Protein AF-A0A972GCJ4-F1 (afdb_monomer)

Structure (mmCIF, N/CA/C/O backbone):
data_AF-A0A972GCJ4-F1
#
_entry.id   AF-A0A972GCJ4-F1
#
loop_
_atom_site.group_PDB
_atom_site.id
_atom_site.type_symbol
_atom_site.label_atom_id
_atom_site.label_alt_id
_atom_site.label_comp_id
_atom_site.label_asym_id
_atom_site.label_entity_id
_atom_site.label_seq_id
_atom_site.pdbx_PDB_ins_code
_atom_site.Cartn_x
_atom_site.Cartn_y
_atom_site.Cartn_z
_atom_site.occupancy
_atom_site.B_iso_or_equiv
_atom_site.auth_seq_id
_atom_site.auth_comp_id
_atom_site.auth_asym_id
_atom_site.auth_atom_id
_atom_site.pdbx_PDB_model_num
ATOM 1 N N . MET A 1 1 ? -16.114 16.686 -26.703 1.00 44.47 1 MET A N 1
ATOM 2 C CA . MET A 1 1 ? -15.737 15.537 -25.857 1.00 44.47 1 MET A CA 1
ATOM 3 C C . MET A 1 1 ? -14.791 16.088 -24.820 1.00 44.47 1 MET A C 1
ATOM 5 O O . MET A 1 1 ? -13.900 16.830 -25.219 1.00 44.47 1 MET A O 1
ATOM 9 N N . ALA A 1 2 ? -15.023 15.810 -23.539 1.00 50.31 2 ALA A N 1
ATOM 10 C CA . ALA A 1 2 ? -14.057 16.137 -22.497 1.00 50.31 2 ALA A CA 1
ATOM 11 C C . ALA A 1 2 ? -12.682 15.563 -22.884 1.00 50.31 2 ALA A C 1
ATOM 13 O O . ALA A 1 2 ? -12.593 14.399 -23.274 1.00 50.31 2 ALA A O 1
ATOM 14 N N . SER A 1 3 ? -11.646 16.400 -22.879 1.00 70.56 3 SER A N 1
ATOM 15 C CA . SER A 1 3 ? -10.282 15.985 -23.202 1.00 70.56 3 SER A CA 1
ATOM 16 C C . SER A 1 3 ? -9.740 15.098 -22.083 1.00 70.56 3 SER A C 1
ATOM 18 O O . SER A 1 3 ? -9.818 15.480 -20.916 1.00 70.56 3 SER A O 1
ATOM 20 N N . LEU A 1 4 ? -9.198 13.935 -22.448 1.00 82.81 4 LEU A N 1
ATOM 21 C CA . LEU A 1 4 ? -8.440 13.049 -21.562 1.00 82.81 4 LEU A CA 1
ATOM 22 C C . LEU A 1 4 ? -7.344 13.847 -20.832 1.00 82.81 4 LEU A C 1
ATOM 24 O O . LEU A 1 4 ? -6.684 14.672 -21.464 1.00 82.81 4 LEU A O 1
ATOM 28 N N . SER A 1 5 ? -7.134 13.622 -19.535 1.00 86.25 5 SER A N 1
ATOM 29 C CA . SER A 1 5 ? -5.961 14.165 -18.835 1.00 86.25 5 SER A CA 1
ATOM 30 C C . SER A 1 5 ? -4.687 13.395 -19.217 1.00 86.25 5 SER A C 1
ATOM 32 O O . SER A 1 5 ? -4.748 12.278 -19.736 1.00 86.25 5 SER A O 1
ATOM 34 N N . PHE A 1 6 ? -3.501 13.933 -18.909 1.00 82.94 6 PHE A N 1
ATOM 35 C CA . PHE A 1 6 ? -2.250 13.185 -19.109 1.00 82.94 6 PHE A CA 1
ATOM 36 C C . PHE A 1 6 ? -2.185 11.908 -18.245 1.00 82.94 6 PHE A C 1
ATOM 38 O O . PHE A 1 6 ? -1.518 10.946 -18.626 1.00 82.94 6 PHE A O 1
ATOM 45 N N . SER A 1 7 ? -2.913 11.868 -17.117 1.00 83.81 7 SER A N 1
ATOM 46 C CA . SER A 1 7 ? -3.041 10.675 -16.270 1.00 83.81 7 SER A CA 1
ATOM 47 C C . SER A 1 7 ? -3.950 9.593 -16.866 1.00 83.81 7 SER A C 1
ATOM 49 O O . SER A 1 7 ? -3.992 8.467 -16.369 1.00 83.81 7 SER A O 1
ATOM 51 N N . GLY A 1 8 ? -4.644 9.904 -17.964 1.00 81.38 8 GLY A N 1
ATOM 52 C CA . GLY A 1 8 ? -5.636 9.033 -18.582 1.00 81.38 8 GLY A CA 1
ATOM 53 C C . GLY A 1 8 ? -7.010 9.122 -17.927 1.00 81.38 8 GLY A C 1
ATOM 54 O O . GLY A 1 8 ? -7.873 8.323 -18.268 1.00 81.38 8 GLY A O 1
ATOM 55 N N . GLU A 1 9 ? -7.223 10.061 -17.005 1.00 84.25 9 GLU A N 1
ATOM 56 C CA . GLU A 1 9 ? -8.513 10.268 -16.355 1.00 84.25 9 GLU A CA 1
ATOM 57 C C . GLU A 1 9 ? -9.446 11.133 -17.205 1.00 84.25 9 GLU A C 1
ATOM 59 O O . GLU A 1 9 ? -9.037 12.100 -17.853 1.00 84.25 9 GLU A O 1
ATOM 64 N N . SER A 1 10 ? -10.733 10.789 -17.189 1.00 75.62 10 SER A N 1
ATOM 65 C CA . SER A 1 10 ? -11.780 11.630 -17.773 1.00 75.62 10 SER A CA 1
ATOM 66 C C . SER A 1 10 ? -12.340 12.571 -16.701 1.00 75.62 10 SER A C 1
ATOM 68 O O . SER A 1 10 ? -12.889 12.077 -15.712 1.00 75.62 10 SER A O 1
ATOM 70 N N . PRO A 1 11 ? -12.253 13.905 -16.865 1.00 73.69 11 PRO A N 1
ATOM 71 C CA . PRO A 1 11 ? -12.775 14.831 -15.867 1.00 73.69 11 PRO A CA 1
ATOM 72 C C . PRO A 1 11 ? -14.297 14.689 -15.736 1.00 73.69 11 PRO A C 1
ATOM 74 O O . PRO A 1 11 ? -15.007 14.450 -16.718 1.00 73.69 11 PRO A O 1
ATOM 77 N N . HIS A 1 12 ? -14.815 14.859 -14.518 1.00 81.00 12 HIS A N 1
ATOM 78 C CA . HIS A 1 12 ? -16.257 14.942 -14.299 1.00 81.00 12 HIS A CA 1
ATOM 79 C C . HIS A 1 12 ? -16.813 16.207 -14.964 1.00 81.00 12 HIS A C 1
ATOM 81 O O . HIS A 1 12 ? -16.234 17.288 -14.846 1.00 81.00 12 HIS A O 1
ATOM 87 N N . VAL A 1 13 ? -17.938 16.071 -15.670 1.00 85.06 13 VAL A N 1
ATOM 88 C CA . VAL A 1 13 ? -18.577 17.172 -16.401 1.00 85.06 13 VAL A CA 1
ATOM 89 C C . VAL A 1 13 ? -20.066 17.268 -16.081 1.00 85.06 13 VAL A C 1
ATOM 91 O O . VAL A 1 13 ? -20.757 16.260 -15.934 1.00 85.06 13 VAL A O 1
ATOM 94 N N . LEU A 1 14 ? -20.559 18.499 -16.027 1.00 87.50 14 LEU A N 1
ATOM 95 C CA . LEU A 1 14 ? -21.963 18.880 -16.038 1.00 87.50 14 LEU A CA 1
ATOM 96 C C . LEU A 1 14 ? -22.412 19.137 -17.482 1.00 87.50 14 LEU A C 1
ATOM 98 O O . LEU A 1 14 ? -21.622 19.569 -18.321 1.00 87.50 14 LEU A O 1
ATOM 102 N N . ILE A 1 15 ? -23.692 18.900 -17.773 1.00 90.00 15 ILE A N 1
ATOM 103 C CA . ILE A 1 15 ? -24.299 19.281 -19.054 1.00 90.00 15 ILE A CA 1
ATOM 104 C C . ILE A 1 15 ? -25.061 20.586 -18.837 1.00 90.00 15 ILE A C 1
ATOM 106 O O . ILE A 1 15 ? -26.078 20.609 -18.142 1.00 90.00 15 ILE A O 1
ATOM 110 N N . ALA A 1 16 ? -24.564 21.669 -19.425 1.00 89.44 16 ALA A N 1
ATOM 111 C CA . ALA A 1 16 ? -25.215 22.967 -19.391 1.00 89.44 16 ALA A CA 1
ATOM 112 C C . ALA A 1 16 ? -26.540 22.944 -20.190 1.00 89.44 16 ALA A C 1
ATOM 114 O O . ALA A 1 16 ? -26.721 22.099 -21.072 1.00 89.44 16 ALA A O 1
ATOM 115 N N . PRO A 1 17 ? -27.480 23.881 -19.950 1.00 91.44 17 PRO A N 1
ATOM 116 C CA . PRO A 1 17 ? -28.770 23.919 -20.650 1.00 91.44 17 PRO A CA 1
ATOM 117 C C . PRO A 1 17 ? -28.673 24.011 -22.183 1.00 91.44 17 PRO A C 1
ATOM 119 O O . PRO A 1 17 ? -29.602 23.621 -22.888 1.00 91.44 17 PRO A O 1
ATOM 122 N N . ASN A 1 18 ? -27.554 24.516 -22.709 1.00 90.88 18 ASN A N 1
ATOM 123 C CA . ASN A 1 18 ? -27.243 24.576 -24.142 1.00 90.88 18 ASN A CA 1
ATOM 124 C C . ASN A 1 18 ? -26.688 23.245 -24.711 1.00 90.88 18 ASN A C 1
ATOM 126 O O . ASN A 1 18 ? -26.404 23.173 -25.906 1.00 90.88 18 ASN A O 1
ATOM 130 N N . GLY A 1 19 ? -26.536 22.204 -23.883 1.00 89.31 19 GLY A N 1
ATOM 131 C CA . GLY A 1 19 ? -25.964 20.901 -24.236 1.00 89.31 19 GLY A CA 1
ATOM 132 C C . GLY A 1 19 ? -24.435 20.822 -24.139 1.00 89.31 19 GLY A C 1
ATOM 133 O O . GLY A 1 19 ? -23.861 19.779 -24.453 1.00 89.31 19 GLY A O 1
ATOM 134 N N . GLU A 1 20 ? -23.768 21.899 -23.726 1.00 89.56 20 GLU A N 1
ATOM 135 C CA . GLU A 1 20 ? -22.316 21.951 -23.574 1.00 89.56 20 GLU A CA 1
ATOM 136 C C . GLU A 1 20 ? -21.853 21.172 -22.337 1.00 89.56 20 GLU A C 1
ATOM 138 O O . GLU A 1 20 ? -22.501 21.198 -21.292 1.00 89.56 20 GLU A O 1
ATOM 143 N N . GLN A 1 21 ? -20.724 20.471 -22.457 1.00 85.69 21 GLN A N 1
ATOM 144 C CA . GLN A 1 21 ? -20.076 19.826 -21.317 1.00 85.69 21 GLN A CA 1
ATOM 145 C C . GLN A 1 21 ? -19.161 20.836 -20.631 1.00 85.69 21 GLN A C 1
ATOM 147 O O . GLN A 1 21 ? -18.210 21.318 -21.241 1.00 85.69 21 GLN A O 1
ATOM 152 N N . VAL A 1 22 ? -19.436 21.122 -19.365 1.00 84.75 22 VAL A N 1
ATOM 153 C CA . VAL A 1 22 ? -18.658 22.037 -18.524 1.00 84.75 22 VAL A CA 1
ATOM 154 C C . VAL A 1 22 ? -18.069 21.229 -17.380 1.00 84.75 22 VAL A C 1
ATOM 156 O O . VAL A 1 22 ? -18.756 20.380 -16.825 1.00 84.75 22 VAL A O 1
ATOM 159 N N . GLN A 1 23 ? -16.805 21.450 -17.031 1.00 82.81 23 GLN A N 1
ATOM 160 C CA . GLN A 1 23 ? -16.172 20.725 -15.930 1.00 82.81 23 GLN A CA 1
ATOM 161 C C . GLN A 1 23 ? -16.937 20.936 -14.613 1.00 82.81 23 GLN A C 1
ATOM 163 O O . GLN A 1 23 ? -17.320 22.056 -14.279 1.00 82.81 23 GLN A O 1
ATOM 168 N N . ASP A 1 24 ? -17.162 19.846 -13.882 1.00 84.31 24 ASP A N 1
ATOM 169 C CA . ASP A 1 24 ? -17.761 19.859 -12.548 1.00 84.31 24 ASP A CA 1
ATOM 170 C C . ASP A 1 24 ? -16.701 20.285 -11.516 1.00 84.31 24 ASP A C 1
ATOM 172 O O . ASP A 1 24 ? -15.830 19.494 -11.147 1.00 84.31 24 ASP A O 1
ATOM 176 N N . VAL A 1 25 ? -16.734 21.554 -11.095 1.00 80.19 25 VAL A N 1
ATOM 177 C CA . VAL A 1 25 ? -15.801 22.118 -10.106 1.00 80.19 25 VAL A CA 1
ATOM 178 C C . VAL A 1 25 ? -16.347 21.880 -8.698 1.00 80.19 25 VAL A C 1
ATOM 180 O O . VAL A 1 25 ? -17.290 22.533 -8.264 1.00 80.19 25 VAL A O 1
ATOM 183 N N . ARG A 1 26 ? -15.732 20.954 -7.959 1.00 76.56 26 ARG A N 1
ATOM 184 C CA . ARG A 1 26 ? -16.136 20.595 -6.590 1.00 76.56 26 ARG A CA 1
ATOM 185 C C . ARG A 1 26 ? -15.285 21.335 -5.560 1.00 76.56 26 ARG A C 1
ATOM 187 O O . ARG A 1 26 ? -14.287 20.805 -5.081 1.00 76.56 26 ARG A O 1
ATOM 194 N N . ALA A 1 27 ? -15.667 22.570 -5.256 1.00 72.25 27 ALA A N 1
ATOM 195 C CA . ALA A 1 27 ? -15.046 23.369 -4.201 1.00 72.25 27 ALA A CA 1
ATOM 196 C C . ALA A 1 27 ? -15.624 23.013 -2.808 1.00 72.25 27 ALA A C 1
ATOM 198 O O . ALA A 1 27 ? -16.752 22.527 -2.728 1.00 72.25 27 ALA A O 1
ATOM 199 N N . PRO A 1 28 ? -14.906 23.289 -1.698 1.00 53.44 28 PRO A N 1
ATOM 200 C CA . PRO A 1 28 ? -15.419 23.109 -0.330 1.00 53.44 28 PRO A CA 1
ATOM 201 C C . PRO A 1 28 ? -16.475 24.156 0.077 1.00 53.44 28 PRO A C 1
ATOM 203 O O . PRO A 1 28 ? -16.906 24.192 1.224 1.00 53.44 28 PRO A O 1
ATOM 206 N N . MET A 1 29 ? -16.885 25.008 -0.859 1.00 70.69 29 MET A N 1
ATOM 207 C CA . MET A 1 29 ? -17.933 26.010 -0.709 1.00 70.69 29 MET A CA 1
ATOM 208 C C . MET A 1 29 ? -19.008 25.776 -1.769 1.00 70.69 29 MET A C 1
ATOM 210 O O . MET A 1 29 ? -18.746 25.148 -2.799 1.00 70.69 29 MET A O 1
ATOM 214 N N . TRP A 1 30 ? -20.210 26.305 -1.537 1.00 72.94 30 TRP A N 1
ATOM 215 C CA . TRP A 1 30 ? -21.258 26.292 -2.552 1.00 72.94 30 TRP A CA 1
ATOM 216 C C . TRP A 1 30 ? -20.752 26.978 -3.828 1.00 72.94 30 TRP A C 1
ATOM 218 O O . TRP A 1 30 ? -20.408 28.157 -3.827 1.00 72.94 30 TRP A O 1
ATOM 228 N N . SER A 1 31 ? -20.656 26.208 -4.911 1.00 75.62 31 SER A N 1
ATOM 229 C CA . SER A 1 31 ? -20.160 26.668 -6.209 1.00 75.62 31 SER A CA 1
ATOM 230 C C . SER A 1 31 ? -21.125 26.194 -7.296 1.00 75.62 31 SER A C 1
ATOM 232 O O . SER A 1 31 ? -20.874 25.190 -7.968 1.00 75.62 31 SER A O 1
ATOM 234 N N . PRO A 1 32 ? -22.301 26.838 -7.420 1.00 84.38 32 PRO A N 1
ATOM 235 C CA . PRO A 1 32 ? -23.262 26.460 -8.437 1.00 84.38 32 PRO A CA 1
ATOM 236 C C . PRO A 1 32 ? -22.684 26.783 -9.821 1.00 84.38 32 PRO A C 1
ATOM 238 O O . PRO A 1 32 ? -21.986 27.789 -9.990 1.00 84.38 32 PRO A O 1
ATOM 241 N N . PRO A 1 33 ? -22.973 25.968 -10.847 1.00 86.81 33 PRO A N 1
ATOM 242 C CA . PRO A 1 33 ? -22.573 26.318 -12.197 1.00 86.81 33 PRO A CA 1
ATOM 243 C C . PRO A 1 33 ? -23.253 27.631 -12.632 1.00 86.81 33 PRO A C 1
ATOM 245 O O . PRO A 1 33 ? -24.363 27.913 -12.179 1.00 86.81 33 PRO A O 1
ATOM 248 N N . PRO A 1 34 ? -22.670 28.405 -13.571 1.00 85.00 34 PRO A N 1
ATOM 249 C CA . PRO A 1 34 ? -23.129 29.764 -13.901 1.00 85.00 34 PRO A CA 1
ATOM 250 C C . PRO A 1 34 ? -24.595 29.903 -14.348 1.00 85.00 34 PRO A C 1
ATOM 252 O O . PRO A 1 34 ? -25.117 31.011 -14.428 1.00 85.00 34 PRO A O 1
ATOM 255 N N . TRP A 1 35 ? -25.249 28.796 -14.705 1.00 89.75 35 TRP A N 1
ATOM 256 C CA . TRP A 1 35 ? -26.649 28.749 -15.135 1.00 89.75 35 TRP A CA 1
ATOM 257 C C . TRP A 1 35 ? -27.634 28.369 -14.018 1.00 89.75 35 TRP A C 1
ATOM 259 O O . TRP A 1 35 ? -28.829 28.252 -14.289 1.00 89.75 35 TRP A O 1
ATOM 269 N N . VAL A 1 36 ? -27.159 28.129 -12.795 1.00 87.88 36 VAL A N 1
ATOM 270 C CA . VAL A 1 36 ? -27.991 27.851 -11.621 1.00 87.88 36 VAL A CA 1
ATOM 271 C C . VAL A 1 36 ? -28.049 29.105 -10.758 1.00 87.88 36 VAL A C 1
ATOM 273 O O . VAL A 1 36 ? -27.024 29.635 -10.346 1.00 87.88 36 VAL A O 1
ATOM 276 N N . THR A 1 37 ? -29.266 29.568 -10.487 1.00 83.44 37 THR A N 1
ATOM 277 C CA . THR A 1 37 ? -29.540 30.622 -9.504 1.00 83.44 37 THR A CA 1
ATOM 278 C C . THR A 1 37 ? -29.903 29.962 -8.182 1.00 83.44 37 THR A C 1
ATOM 280 O O . THR A 1 37 ? -30.690 29.011 -8.181 1.00 83.44 37 THR A O 1
ATOM 283 N N . ASP A 1 38 ? -29.341 30.449 -7.079 1.00 79.25 38 ASP A N 1
ATOM 284 C CA . ASP A 1 38 ? -29.696 29.963 -5.750 1.00 79.25 38 ASP A CA 1
ATOM 285 C C . ASP A 1 38 ? -31.165 30.326 -5.437 1.00 79.25 38 ASP A C 1
ATOM 287 O O . ASP A 1 38 ? -31.526 31.506 -5.455 1.00 79.25 38 ASP A O 1
ATOM 291 N N . PRO A 1 39 ? -32.052 29.342 -5.191 1.00 78.38 39 PRO A N 1
ATOM 292 C CA . PRO A 1 39 ? -33.446 29.616 -4.854 1.00 78.38 39 PRO A CA 1
ATOM 293 C C . PRO A 1 39 ? -33.633 30.207 -3.444 1.00 78.38 39 PRO A C 1
ATOM 295 O O . PRO A 1 39 ? -34.767 30.546 -3.096 1.00 78.38 39 PRO A O 1
ATOM 298 N N . PHE A 1 40 ? -32.566 30.311 -2.645 1.00 74.50 40 PHE A N 1
ATOM 299 C CA . PHE A 1 40 ? -32.571 30.756 -1.252 1.00 74.50 40 PHE A CA 1
ATOM 300 C C . PHE A 1 40 ? -31.881 32.108 -1.019 1.00 74.50 40 PHE A C 1
ATOM 302 O O . PHE A 1 40 ? -31.637 32.434 0.138 1.00 74.50 40 PHE A O 1
ATOM 309 N N . GLU A 1 41 ? -31.605 32.913 -2.057 1.00 62.22 41 GLU A N 1
ATOM 310 C CA . GLU A 1 41 ? -31.109 34.292 -1.886 1.00 62.22 41 GLU A CA 1
ATOM 311 C C . GLU A 1 41 ? -32.082 35.128 -1.021 1.00 62.22 41 GLU A C 1
ATOM 313 O O . GLU A 1 41 ? -33.015 35.772 -1.510 1.00 62.22 41 GLU A O 1
ATOM 318 N N . THR A 1 42 ? -31.868 35.133 0.294 1.00 55.12 42 THR A N 1
ATOM 319 C CA . THR A 1 42 ? -32.365 36.152 1.215 1.00 55.12 42 THR A CA 1
ATOM 320 C C . THR A 1 42 ? -31.246 37.140 1.491 1.00 55.12 42 THR A C 1
ATOM 322 O O . THR A 1 42 ? -30.111 36.754 1.747 1.00 55.12 42 THR A O 1
ATOM 325 N N . ALA A 1 43 ? -31.589 38.425 1.406 1.00 54.41 43 ALA A N 1
ATOM 326 C CA . ALA A 1 43 ? -30.706 39.530 1.735 1.00 54.41 43 ALA A CA 1
ATOM 327 C C . ALA A 1 43 ? -30.128 39.375 3.151 1.00 54.41 43 ALA A C 1
ATOM 329 O O . ALA A 1 43 ? -30.876 39.048 4.070 1.00 54.41 43 ALA A O 1
ATOM 330 N N . GLU A 1 44 ? -28.840 39.706 3.274 1.00 50.53 44 GLU A N 1
ATOM 331 C CA . GLU A 1 44 ? -28.008 39.698 4.487 1.00 50.53 44 GLU A CA 1
ATOM 332 C C . GLU A 1 44 ? -27.401 38.322 4.815 1.00 50.53 44 GLU A C 1
ATOM 334 O O . GLU A 1 44 ? -27.858 37.601 5.698 1.00 50.53 44 GLU A O 1
ATOM 339 N N . GLU A 1 45 ? -26.302 37.987 4.127 1.00 49.84 45 GLU A N 1
ATOM 340 C CA . GLU A 1 45 ? -25.253 37.196 4.779 1.00 49.84 45 GLU A CA 1
ATOM 341 C C . GLU A 1 45 ? -24.769 38.019 5.984 1.00 49.84 45 GLU A C 1
ATOM 343 O O . GLU A 1 45 ? -24.474 39.209 5.809 1.00 49.84 45 GLU A O 1
ATOM 348 N N . PRO A 1 46 ? -24.728 37.461 7.207 1.00 48.50 46 PRO A N 1
ATOM 349 C CA . PRO A 1 46 ? -24.048 38.121 8.306 1.00 48.50 46 PRO A CA 1
ATOM 350 C C . PRO A 1 46 ? -22.616 38.409 7.855 1.00 48.50 46 PRO A C 1
ATOM 352 O O . PRO A 1 46 ? -21.915 37.500 7.413 1.00 48.50 46 PRO A O 1
ATOM 355 N N . GLU A 1 47 ? -22.192 39.670 7.928 1.00 46.78 47 GLU A N 1
ATOM 356 C CA . GLU A 1 47 ? -20.769 39.990 7.907 1.00 46.78 47 GLU A CA 1
ATOM 357 C C . GLU A 1 47 ? -20.169 39.295 9.136 1.00 46.78 47 GLU A C 1
ATOM 359 O O . GLU A 1 47 ? -20.281 39.805 10.251 1.00 46.78 47 GLU A O 1
ATOM 364 N N . ASP A 1 48 ? -19.609 38.095 8.962 1.00 45.59 48 ASP A N 1
ATOM 365 C CA . ASP A 1 48 ? -18.752 37.493 9.976 1.00 45.59 48 ASP A CA 1
ATOM 366 C C . ASP A 1 48 ? -17.616 38.496 10.214 1.00 45.59 48 ASP A C 1
ATOM 368 O O . ASP A 1 48 ? -16.793 38.743 9.328 1.00 45.59 48 ASP A O 1
ATOM 372 N N . GLU A 1 49 ? -17.612 39.148 11.381 1.00 48.38 49 GLU A N 1
ATOM 373 C CA . GLU A 1 49 ? -16.546 40.071 11.759 1.00 48.38 49 GLU A CA 1
ATOM 374 C C . GLU A 1 49 ? -15.226 39.286 11.773 1.00 48.38 49 GLU A C 1
ATOM 376 O O . GLU A 1 49 ? -14.966 38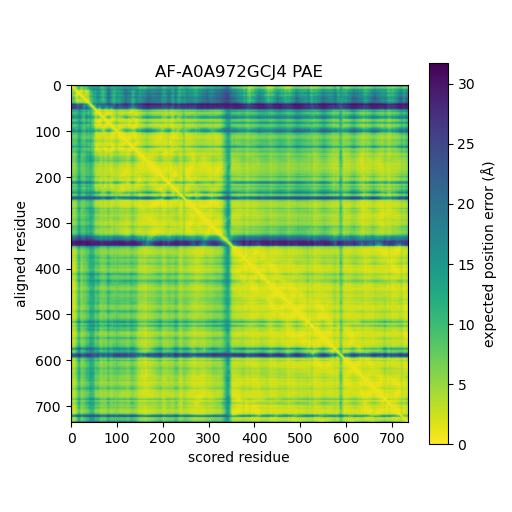.483 12.674 1.00 48.38 49 GLU A O 1
ATOM 381 N N . GLU A 1 50 ? -14.399 39.488 10.740 1.00 44.53 50 GLU A N 1
ATOM 382 C CA . GLU A 1 50 ? -13.083 38.863 10.609 1.00 44.53 50 GLU A CA 1
ATOM 383 C C . GLU A 1 50 ? -12.272 39.076 11.900 1.00 44.53 50 GLU A C 1
ATOM 385 O O . GLU A 1 50 ? -11.747 40.161 12.163 1.00 44.53 50 GLU A O 1
ATOM 390 N N . GLY A 1 51 ? -12.149 38.017 12.707 1.00 54.41 51 GLY A N 1
ATOM 391 C CA . GLY A 1 51 ? -11.290 37.985 13.891 1.00 54.41 51 GLY A CA 1
ATOM 392 C C . GLY A 1 51 ? -11.973 37.733 15.239 1.00 54.41 51 GLY A C 1
ATOM 393 O O . GLY A 1 51 ? -11.246 37.599 16.228 1.00 54.41 51 GLY A O 1
ATOM 394 N N . GLU A 1 52 ? -13.304 37.622 15.331 1.00 60.09 52 GLU A N 1
ATOM 395 C CA . GLU A 1 52 ? -13.933 37.146 16.574 1.00 60.09 52 GLU A CA 1
ATOM 396 C C . GLU A 1 52 ? -13.789 35.624 16.729 1.00 60.09 52 GLU A C 1
ATOM 398 O O . GLU A 1 52 ? -14.082 34.842 15.827 1.00 60.09 52 GLU A O 1
ATOM 403 N N . VAL A 1 53 ? -13.315 35.180 17.899 1.00 69.88 53 VAL A N 1
ATOM 404 C CA . VAL A 1 53 ? -13.209 33.745 18.194 1.00 69.88 53 VAL A CA 1
ATOM 405 C C . VAL A 1 53 ? -14.614 33.199 18.467 1.00 69.88 53 VAL A C 1
ATOM 407 O O . VAL A 1 53 ? -15.251 33.693 19.403 1.00 69.88 53 VAL A O 1
ATOM 410 N N . PRO A 1 54 ? -15.092 32.177 17.731 1.00 83.06 54 PRO A N 1
ATOM 411 C CA . PRO A 1 54 ? -16.444 31.664 17.903 1.00 83.06 54 PRO A CA 1
ATOM 412 C C . PRO A 1 54 ? -16.667 31.159 19.330 1.00 83.06 54 PRO A C 1
ATOM 414 O O . PRO A 1 54 ? -15.826 30.468 19.918 1.00 83.06 54 PRO A O 1
ATOM 417 N N . THR A 1 55 ? -17.816 31.517 19.906 1.00 90.19 55 THR A N 1
ATOM 418 C CA . THR A 1 55 ? -18.197 31.093 21.256 1.00 90.19 55 THR A CA 1
ATOM 419 C C . THR A 1 55 ? -19.576 30.450 21.282 1.00 90.19 55 THR A C 1
ATOM 421 O O . THR A 1 55 ? -20.435 30.785 20.475 1.00 90.19 55 THR A O 1
ATOM 424 N N . LEU A 1 56 ? -19.781 29.536 22.232 1.00 91.75 56 LEU A N 1
ATOM 425 C CA . LEU A 1 56 ? -21.050 28.854 22.484 1.00 91.75 56 LEU A CA 1
ATOM 426 C C . LEU A 1 56 ? -21.516 29.093 23.923 1.00 91.75 56 LEU A C 1
ATOM 428 O O . LEU A 1 56 ? -20.707 29.349 24.827 1.00 91.75 56 LEU A O 1
ATOM 432 N N . LYS A 1 57 ? -22.824 28.942 24.144 1.00 93.06 57 LYS A N 1
ATOM 433 C CA . LYS A 1 57 ? -23.499 29.047 25.444 1.00 93.06 57 LYS A CA 1
ATOM 434 C C . LYS A 1 57 ? -23.209 30.376 26.134 1.00 93.06 57 LYS A C 1
ATOM 436 O O . LYS A 1 57 ? -22.550 30.415 27.176 1.00 93.06 57 LYS A O 1
ATOM 441 N N . GLU A 1 58 ? -23.680 31.462 25.525 1.00 91.38 58 GLU A N 1
ATOM 442 C CA . GLU A 1 58 ? -23.534 32.827 26.059 1.00 91.38 58 GLU A CA 1
ATOM 443 C C . GLU A 1 58 ? -22.062 33.190 26.355 1.00 91.38 58 GLU A C 1
ATOM 445 O O . GLU A 1 58 ? -21.740 33.853 27.341 1.00 91.38 58 GLU A O 1
ATOM 450 N N . GLY A 1 59 ? -21.138 32.713 25.515 1.00 91.00 59 GLY A N 1
ATOM 451 C CA . GLY A 1 59 ? -19.715 33.021 25.632 1.00 91.00 59 GLY A CA 1
ATOM 452 C C . GLY A 1 59 ? -18.921 32.150 26.608 1.00 91.00 59 GLY A C 1
ATOM 453 O O . GLY A 1 59 ? -17.737 32.436 26.809 1.00 91.00 59 GLY A O 1
ATOM 454 N N . ARG A 1 60 ? -19.519 31.114 27.222 1.00 95.69 60 ARG A N 1
ATOM 455 C CA . ARG A 1 60 ? -18.821 30.210 28.157 1.00 95.69 60 ARG A CA 1
ATOM 456 C C . ARG A 1 60 ? -17.750 29.371 27.470 1.00 95.69 60 ARG A C 1
ATOM 458 O O . ARG A 1 60 ? -16.653 29.244 28.012 1.00 95.69 60 ARG A O 1
ATOM 465 N N . TYR A 1 61 ? -18.080 28.775 26.331 1.00 96.94 61 TYR A N 1
ATOM 466 C CA . TYR A 1 61 ? -17.164 27.904 25.604 1.00 96.94 61 TYR A CA 1
ATOM 467 C C . TYR A 1 61 ? -16.563 28.671 24.442 1.00 96.94 61 TYR A C 1
ATOM 469 O O . TYR A 1 61 ? -17.292 29.144 23.577 1.00 96.94 61 TYR A O 1
ATOM 477 N N . GLN A 1 62 ? -15.244 28.809 24.433 1.00 95.38 62 GLN A N 1
ATOM 478 C CA . GLN A 1 62 ? -14.514 29.436 23.338 1.00 95.38 62 GLN A CA 1
ATOM 479 C C . GLN A 1 62 ? -13.916 28.349 22.457 1.00 95.38 62 GLN A C 1
ATOM 481 O O . GLN A 1 62 ? -13.074 27.594 22.941 1.00 95.38 62 GLN A O 1
ATOM 486 N N . ILE A 1 63 ? -14.344 28.271 21.199 1.00 93.75 63 ILE A N 1
ATOM 487 C CA . ILE A 1 63 ? -13.831 27.287 20.245 1.00 93.75 63 ILE A CA 1
ATOM 488 C C . ILE A 1 63 ? -12.377 27.628 19.904 1.00 93.75 63 ILE A C 1
ATOM 490 O O . ILE A 1 63 ? -12.050 28.777 19.613 1.00 93.75 63 ILE A O 1
ATOM 494 N N . GLU A 1 64 ? -11.505 26.627 19.968 1.00 92.56 64 GLU A N 1
ATOM 495 C CA . GLU A 1 64 ? -10.088 26.737 19.608 1.00 92.56 64 GLU A CA 1
ATOM 496 C C . GLU A 1 64 ? -9.859 26.240 18.184 1.00 92.56 64 GLU A C 1
ATOM 498 O O . GLU A 1 64 ? -9.252 26.926 17.367 1.00 92.56 64 GLU A O 1
ATOM 503 N N . GLU A 1 65 ? -10.363 25.040 17.897 1.00 89.81 65 GLU A N 1
ATOM 504 C CA . GLU A 1 65 ? -10.187 24.354 16.623 1.00 89.81 65 GLU A CA 1
ATOM 505 C C . GLU A 1 65 ? -11.327 23.359 16.383 1.00 89.81 65 GLU A C 1
ATOM 507 O O . GLU A 1 65 ? -11.936 22.832 17.320 1.00 89.81 65 GLU A O 1
ATOM 512 N N . ALA A 1 66 ? -11.603 23.084 15.111 1.00 88.38 66 ALA A N 1
ATOM 513 C CA . ALA A 1 66 ? -12.492 22.009 14.700 1.00 88.38 66 ALA A CA 1
ATOM 514 C C . ALA A 1 66 ? -11.669 20.769 14.331 1.00 88.38 66 ALA A C 1
ATOM 516 O O . ALA A 1 66 ? -10.755 20.847 13.513 1.00 88.38 66 ALA A O 1
ATOM 517 N N . ILE A 1 67 ? -12.012 19.623 14.919 1.00 85.81 67 ILE A N 1
ATOM 518 C CA . ILE A 1 67 ? -11.346 18.338 14.669 1.00 85.81 67 ILE A CA 1
ATOM 519 C C . ILE A 1 67 ? -11.955 17.651 13.446 1.00 85.81 67 ILE A C 1
ATOM 521 O O . ILE A 1 67 ? -11.248 17.060 12.632 1.00 85.81 67 ILE A O 1
ATOM 525 N N . THR A 1 68 ? -13.282 17.668 13.313 1.00 83.69 68 THR A N 1
ATOM 526 C CA . THR A 1 68 ? -13.989 16.979 12.223 1.00 83.69 68 THR A CA 1
ATOM 527 C C . THR A 1 68 ? -15.307 17.675 11.920 1.00 83.69 68 THR A C 1
ATOM 529 O O . THR A 1 68 ? -15.980 18.154 12.830 1.00 83.69 68 THR A O 1
ATOM 532 N N . PHE A 1 69 ? -15.694 17.677 10.643 1.00 78.69 69 PHE A N 1
ATOM 533 C CA . PHE A 1 69 ? -17.005 18.117 10.177 1.00 78.69 69 PHE A CA 1
ATOM 534 C C . PHE A 1 69 ? -17.713 16.987 9.439 1.00 78.69 69 PHE A C 1
ATOM 536 O O . PHE A 1 69 ? -17.118 16.291 8.616 1.00 78.69 69 PHE A O 1
ATOM 543 N N . SER A 1 70 ? -19.004 16.837 9.705 1.00 79.88 70 SER A N 1
ATOM 544 C CA . SER A 1 70 ? -19.887 15.936 8.977 1.00 79.88 70 SER A CA 1
ATOM 545 C C . SER A 1 70 ? -21.216 16.626 8.672 1.00 79.88 70 SER A C 1
ATOM 547 O O . SER A 1 70 ? -21.523 17.694 9.204 1.00 79.88 70 SER A O 1
ATOM 549 N N . VAL A 1 71 ? -22.042 15.986 7.844 1.00 78.44 71 VAL A N 1
ATOM 550 C CA . VAL A 1 71 ? -23.425 16.433 7.604 1.00 78.44 71 VAL A CA 1
ATOM 551 C C . VAL A 1 71 ? -24.233 16.477 8.909 1.00 78.44 71 VAL A C 1
ATOM 553 O O . VAL A 1 71 ? -25.101 17.333 9.053 1.00 78.44 71 VAL A O 1
ATOM 556 N N . SER A 1 72 ? -23.919 15.598 9.865 1.00 82.56 72 SER A N 1
ATOM 557 C CA . SER A 1 72 ? -24.646 15.472 11.130 1.00 82.56 72 SER A CA 1
ATOM 558 C C . SER A 1 72 ? -24.207 16.464 12.214 1.00 82.56 72 SER A C 1
ATOM 560 O O . SER A 1 72 ? -24.877 16.568 13.238 1.00 82.56 72 SER A O 1
ATOM 562 N N . GLY A 1 73 ? -23.113 17.202 11.993 1.00 87.62 73 GLY A N 1
ATOM 563 C CA . GLY A 1 73 ? -22.490 18.108 12.965 1.00 87.62 73 GLY A CA 1
ATOM 564 C C . GLY A 1 73 ? -20.963 17.979 13.003 1.00 87.62 73 GLY A C 1
ATOM 565 O O . GLY A 1 73 ? -20.382 17.175 12.261 1.00 87.62 73 GLY A O 1
ATOM 566 N N . GLY A 1 74 ? -20.311 18.802 13.827 1.00 90.31 74 GLY A N 1
ATOM 567 C CA . GLY A 1 74 ? -18.859 18.815 14.021 1.00 90.31 74 GLY A CA 1
ATOM 568 C C . GLY A 1 74 ? -18.387 18.409 15.422 1.00 90.31 74 GLY A C 1
ATOM 569 O O . GLY A 1 74 ? -19.161 18.329 16.376 1.00 90.31 74 GLY A O 1
ATOM 570 N N . VAL A 1 75 ? -17.081 18.166 15.534 1.00 93.00 75 VAL A N 1
ATOM 571 C CA . VAL A 1 75 ? -16.373 17.951 16.804 1.00 93.00 75 VAL A CA 1
ATOM 572 C C . VAL A 1 75 ? -15.336 19.051 16.966 1.00 93.00 75 VAL A C 1
ATOM 574 O O . VAL A 1 75 ? -14.528 19.279 16.065 1.00 93.00 75 VAL A O 1
ATOM 577 N N . TYR A 1 76 ? -15.345 19.711 18.117 1.00 94.38 76 TYR A N 1
ATOM 578 C CA . TYR A 1 76 ? -14.546 20.896 18.397 1.00 94.38 76 TYR A CA 1
ATOM 579 C C . TYR A 1 76 ? -13.746 20.722 19.677 1.00 94.38 76 TYR A C 1
ATOM 581 O O . TYR A 1 76 ? -14.217 20.131 20.649 1.00 94.38 76 TYR A O 1
ATOM 589 N N . VAL A 1 77 ? -12.563 21.316 19.704 1.00 95.50 77 VAL A N 1
ATOM 590 C CA . VAL A 1 77 ? -11.876 21.618 20.954 1.00 95.50 77 VAL A CA 1
ATOM 591 C C . VAL A 1 77 ? -12.273 23.023 21.380 1.00 95.50 77 VAL A C 1
ATOM 593 O O . VAL A 1 77 ? -12.272 23.952 20.570 1.00 95.50 77 VAL A O 1
ATOM 596 N N . ALA A 1 78 ? -12.584 23.192 22.661 1.00 96.19 78 ALA A N 1
ATOM 597 C CA . ALA A 1 78 ? -12.869 24.492 23.242 1.00 96.19 78 ALA A CA 1
ATOM 598 C C . ALA A 1 78 ? -12.206 24.668 24.612 1.00 96.19 78 ALA A C 1
ATOM 600 O O . ALA A 1 78 ? -11.895 23.698 25.302 1.00 96.19 78 ALA A O 1
ATOM 601 N N . THR A 1 79 ? -12.067 25.917 25.049 1.00 97.38 79 THR A N 1
ATOM 602 C CA . THR A 1 79 ? -11.793 26.255 26.450 1.00 97.38 79 THR A CA 1
ATOM 603 C C . THR A 1 79 ? -13.108 26.594 27.163 1.00 97.38 79 THR A C 1
ATOM 605 O O . THR A 1 79 ? -13.848 27.483 26.730 1.00 97.38 79 THR A O 1
ATOM 608 N N . ASP A 1 80 ? -13.396 25.931 28.289 1.00 97.31 80 ASP A N 1
ATOM 609 C CA . ASP A 1 80 ? -14.443 26.344 29.232 1.00 97.31 80 ASP A CA 1
ATOM 610 C C . ASP A 1 80 ? -13.928 27.512 30.083 1.00 97.31 80 ASP A C 1
ATOM 612 O O . ASP A 1 80 ? -13.092 27.352 30.977 1.00 97.31 80 ASP A O 1
ATOM 616 N N . ARG A 1 81 ? -14.442 28.716 29.825 1.00 95.81 81 ARG A N 1
ATOM 617 C CA . ARG A 1 81 ? -13.989 29.947 30.490 1.00 95.81 81 ARG A CA 1
ATOM 618 C C . ARG A 1 81 ? -14.374 30.033 31.967 1.00 95.81 81 ARG A C 1
ATOM 620 O O . ARG A 1 81 ? -13.862 30.903 32.669 1.00 95.81 81 ARG A O 1
ATOM 627 N N . THR A 1 82 ? -15.251 29.160 32.470 1.00 94.81 82 THR A N 1
ATOM 628 C CA . THR A 1 82 ? -15.633 29.179 33.895 1.00 94.81 82 THR A CA 1
ATOM 629 C C . THR A 1 82 ? -14.537 28.636 34.809 1.00 94.81 82 THR A C 1
ATOM 631 O O . THR A 1 82 ? -14.387 29.105 35.937 1.00 94.81 82 THR A O 1
ATOM 634 N N . ASN A 1 83 ? -13.762 27.663 34.327 1.00 94.00 83 ASN A N 1
ATOM 635 C CA . ASN A 1 83 ? -12.703 26.987 35.078 1.00 94.00 83 ASN A CA 1
ATOM 636 C C . ASN A 1 83 ? -11.350 26.974 34.339 1.00 94.00 83 ASN A C 1
ATOM 638 O O . ASN A 1 83 ? -10.369 26.484 34.895 1.00 94.00 83 ASN A O 1
ATOM 642 N N . ASN A 1 84 ? -11.296 27.539 33.129 1.00 94.75 84 ASN A N 1
ATOM 643 C CA . ASN A 1 84 ? -10.124 27.612 32.261 1.00 94.75 84 ASN A CA 1
ATOM 644 C C . ASN A 1 84 ? -9.531 26.226 31.949 1.00 94.75 84 ASN A C 1
ATOM 646 O O . ASN A 1 84 ? -8.323 26.012 32.080 1.00 94.75 84 ASN A O 1
ATOM 650 N N . THR A 1 85 ? -10.399 25.281 31.576 1.00 96.19 85 THR A N 1
ATOM 651 C CA . THR A 1 85 ? -10.018 23.915 31.182 1.00 96.19 85 THR A CA 1
ATOM 652 C C . THR A 1 85 ? -10.394 23.627 29.732 1.00 96.19 85 THR A C 1
ATOM 654 O O . THR A 1 85 ? -11.392 24.147 29.232 1.00 96.19 85 THR A O 1
ATOM 657 N N . ARG A 1 86 ? -9.588 22.795 29.063 1.00 96.94 86 ARG A N 1
ATOM 658 C CA . ARG A 1 86 ? -9.854 22.327 27.699 1.00 96.94 86 ARG A CA 1
ATOM 659 C C . ARG A 1 86 ? -10.952 21.261 27.732 1.00 96.94 86 ARG A C 1
ATOM 661 O O . ARG A 1 86 ? -10.939 20.387 28.601 1.00 96.94 86 ARG A O 1
ATOM 668 N N . VAL A 1 87 ? -11.892 21.340 26.801 1.00 97.62 87 VAL A N 1
ATOM 669 C CA . VAL A 1 87 ? -13.043 20.439 26.667 1.00 97.62 87 VAL A CA 1
ATOM 670 C C . VAL A 1 87 ? -13.232 20.039 25.206 1.00 97.62 87 VAL A C 1
ATOM 672 O O . VAL A 1 87 ? -12.804 20.757 24.299 1.00 97.62 87 VAL A O 1
ATOM 675 N N . LEU A 1 88 ? -13.880 18.899 24.986 1.00 97.25 88 LEU A N 1
ATOM 676 C CA . LEU A 1 88 ? -14.343 18.481 23.667 1.00 97.25 88 LEU A CA 1
ATOM 677 C C . LEU A 1 88 ? -15.836 18.806 23.544 1.00 97.25 88 LEU A C 1
ATOM 679 O O . LEU A 1 88 ? -16.600 18.574 24.482 1.00 97.25 88 LEU A O 1
ATOM 683 N N . ILE A 1 89 ? -16.255 19.348 22.405 1.00 97.25 89 ILE A N 1
ATOM 684 C CA . ILE A 1 89 ? -17.654 19.664 22.116 1.00 97.25 89 ILE A CA 1
ATOM 685 C C . ILE A 1 89 ? -18.083 18.915 20.860 1.00 97.25 89 ILE A C 1
ATOM 687 O O . ILE A 1 89 ? -17.515 19.125 19.792 1.00 97.25 89 ILE A O 1
ATOM 691 N N . LYS A 1 90 ? -19.111 18.077 20.978 1.00 96.50 90 LYS A N 1
ATOM 692 C CA . LYS A 1 90 ? -19.787 17.431 19.849 1.00 96.50 90 LYS A CA 1
ATOM 693 C C . LYS A 1 90 ? -21.077 18.179 19.526 1.00 96.50 90 LYS A C 1
ATOM 695 O O . LYS A 1 90 ? -21.874 18.446 20.423 1.00 96.50 90 LYS A O 1
ATOM 700 N N . GLU A 1 91 ? -21.293 18.492 18.259 1.00 95.62 91 GLU A N 1
ATOM 701 C CA . GLU A 1 91 ? -22.510 19.109 17.727 1.00 95.62 91 GLU A CA 1
ATOM 702 C C . GLU A 1 91 ? -23.373 18.055 17.029 1.00 95.62 91 GLU A C 1
ATOM 704 O O . GLU A 1 91 ? -22.869 17.228 16.273 1.00 95.62 91 GLU A O 1
ATOM 709 N N . ALA A 1 92 ? -24.685 18.138 17.227 1.00 94.75 92 ALA A N 1
ATOM 710 C CA . ALA A 1 92 ? -25.680 17.402 16.466 1.00 94.75 92 ALA A CA 1
ATOM 711 C C . ALA A 1 92 ? -26.689 18.363 15.830 1.00 94.75 92 ALA A C 1
ATOM 713 O O . ALA A 1 92 ? -27.310 19.187 16.513 1.00 94.75 92 ALA A O 1
ATOM 714 N N . ARG A 1 93 ? -26.879 18.213 14.518 1.00 93.50 93 ARG A N 1
ATOM 715 C CA . ARG A 1 93 ? -27.837 18.986 13.721 1.00 93.50 93 ARG A CA 1
ATOM 716 C C . ARG A 1 93 ? -29.175 18.242 13.626 1.00 93.50 93 ARG A C 1
ATOM 718 O O . ARG A 1 93 ? -29.170 17.058 13.274 1.00 93.50 93 ARG A O 1
ATOM 725 N N . PRO A 1 94 ? -30.321 18.883 13.910 1.00 91.19 94 PRO A N 1
ATOM 726 C CA . PRO A 1 94 ? -31.624 18.219 13.852 1.00 91.19 94 PRO A CA 1
ATOM 727 C C . PRO A 1 94 ? -31.936 17.614 12.481 1.00 91.19 94 PRO A C 1
ATOM 729 O O . PRO A 1 94 ? -31.545 18.165 11.453 1.00 91.19 94 PRO A O 1
ATOM 732 N N . ALA A 1 95 ? -32.683 16.506 12.465 1.00 88.19 95 ALA A N 1
ATOM 733 C CA . ALA A 1 95 ? -33.164 15.829 11.254 1.00 88.19 95 ALA A CA 1
ATOM 734 C C . ALA A 1 95 ? -32.064 15.366 10.275 1.00 88.19 95 ALA A C 1
ATOM 736 O O . ALA A 1 95 ? -32.335 15.089 9.103 1.00 88.19 95 ALA A O 1
ATOM 737 N N . THR A 1 96 ? -30.825 15.249 10.752 1.00 87.69 96 THR A N 1
ATOM 738 C CA . THR A 1 96 ? -29.699 14.693 9.998 1.00 87.69 96 THR A CA 1
ATOM 739 C C . THR A 1 96 ? -29.312 13.318 10.535 1.00 87.69 96 THR A C 1
ATOM 741 O O . THR A 1 96 ? -29.579 12.971 11.686 1.00 87.69 96 THR A O 1
ATOM 744 N N . GLY A 1 97 ? -28.693 12.500 9.681 1.00 79.31 97 GLY A N 1
ATOM 745 C CA . GLY A 1 97 ? -28.206 11.181 10.077 1.00 79.31 97 GLY A CA 1
ATOM 746 C C . GLY A 1 97 ? -29.302 10.217 10.546 1.00 79.31 97 GLY A C 1
ATOM 747 O O . GLY A 1 97 ? -29.008 9.357 11.369 1.00 79.31 97 GLY A O 1
ATOM 748 N N . CYS A 1 98 ? -30.542 10.357 10.074 1.00 82.81 98 CYS A N 1
ATOM 749 C CA . CYS A 1 98 ? -31.657 9.515 10.507 1.00 82.81 98 CYS A CA 1
ATOM 750 C C . CYS A 1 98 ? -31.398 8.027 10.225 1.00 82.81 98 CYS A C 1
ATOM 752 O O . CYS A 1 98 ? -31.059 7.655 9.098 1.00 82.81 98 CYS A O 1
ATOM 754 N N . ASP A 1 99 ? -31.587 7.175 11.230 1.00 76.44 99 ASP A N 1
ATOM 755 C CA . ASP A 1 99 ? -31.515 5.724 11.065 1.00 76.44 99 ASP A CA 1
ATOM 756 C C . ASP A 1 99 ? -32.872 5.102 10.675 1.00 76.44 99 ASP A C 1
ATOM 758 O O . ASP A 1 99 ? -33.895 5.780 10.544 1.00 76.44 99 ASP A O 1
ATOM 762 N N . GLN A 1 100 ? -32.892 3.780 10.471 1.00 74.44 100 GLN A N 1
ATOM 763 C CA . GLN A 1 100 ? -34.110 3.044 10.094 1.00 74.44 100 GLN A CA 1
ATOM 764 C C . GLN A 1 100 ? -35.202 3.064 11.177 1.00 74.44 100 GLN A C 1
ATOM 766 O O . GLN A 1 100 ? -36.360 2.768 10.881 1.00 74.44 100 GLN A O 1
ATOM 771 N N . SER A 1 101 ? -34.841 3.409 12.412 1.00 73.69 101 SER A N 1
ATOM 772 C CA . SER A 1 101 ? -35.737 3.513 13.563 1.00 73.69 101 SER A CA 1
ATOM 773 C C . SER A 1 101 ? -36.267 4.939 13.754 1.00 73.69 101 SER A C 1
ATOM 775 O O . SER A 1 101 ? -37.093 5.166 14.637 1.00 73.69 101 SER A O 1
ATOM 777 N N . GLY A 1 102 ? -35.830 5.886 12.915 1.00 80.12 102 GLY A N 1
ATOM 778 C CA . GLY A 1 102 ? -36.226 7.290 12.960 1.00 80.12 102 GLY A CA 1
ATOM 779 C C . GLY A 1 102 ? -35.442 8.135 13.965 1.00 80.12 102 GLY A C 1
ATOM 780 O O . GLY A 1 102 ? -35.845 9.271 14.192 1.00 80.12 102 GLY A O 1
ATOM 781 N N . TYR A 1 103 ? -34.356 7.608 14.546 1.00 84.81 103 TYR A N 1
ATOM 782 C CA . TYR A 1 103 ? -33.471 8.367 15.434 1.00 84.81 103 TYR A CA 1
ATOM 783 C C . TYR A 1 103 ? -32.539 9.242 14.605 1.00 84.81 103 TYR A C 1
ATOM 785 O O . TYR A 1 103 ? -31.865 8.740 13.698 1.00 84.81 103 TYR A O 1
ATOM 793 N N . ASP A 1 104 ? -32.469 10.526 14.936 1.00 89.56 104 ASP A N 1
ATOM 794 C CA . ASP A 1 104 ? -31.552 11.468 14.296 1.00 89.56 104 ASP A CA 1
ATOM 795 C C . ASP A 1 104 ? -30.265 11.685 15.120 1.00 89.56 104 ASP A C 1
ATOM 797 O O . ASP A 1 104 ? -30.030 11.050 16.158 1.00 89.56 104 ASP A O 1
ATOM 801 N N . ALA A 1 105 ? -29.390 12.569 14.636 1.00 90.44 105 ALA A N 1
ATOM 802 C CA . ALA A 1 105 ? -28.150 12.923 15.324 1.00 90.44 105 ALA A CA 1
ATOM 803 C C . ALA A 1 105 ? -28.381 13.488 16.743 1.00 90.44 105 ALA A C 1
ATOM 805 O O . ALA A 1 105 ? -27.585 13.234 17.648 1.00 90.44 105 ALA A O 1
ATOM 806 N N . VAL A 1 106 ? -29.473 14.227 16.965 1.00 94.06 106 VAL A N 1
ATOM 807 C CA . VAL A 1 106 ? -29.808 14.830 18.264 1.00 94.06 106 VAL A CA 1
ATOM 808 C C . VAL A 1 106 ? -30.198 13.740 19.257 1.00 94.06 106 VAL A C 1
ATOM 810 O O . VAL A 1 106 ? -29.736 13.758 20.403 1.00 94.06 106 VAL A O 1
ATOM 813 N N . ASP A 1 107 ? -31.002 12.765 18.830 1.00 92.12 107 ASP A N 1
ATOM 814 C CA . ASP A 1 107 ? -31.373 11.630 19.677 1.00 92.12 107 ASP A CA 1
ATOM 815 C C . ASP A 1 107 ? -30.147 10.794 20.072 1.00 92.12 107 ASP A C 1
ATOM 817 O O . ASP A 1 107 ? -30.002 10.411 21.241 1.00 92.12 107 ASP A O 1
ATOM 821 N N . ARG A 1 108 ? -29.224 10.559 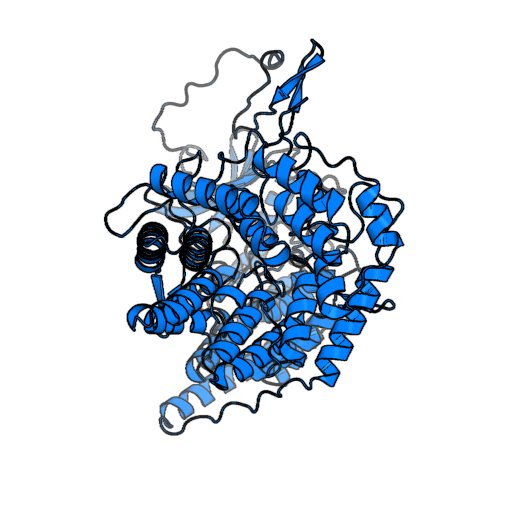19.127 1.00 90.88 108 ARG A N 1
ATOM 822 C CA . ARG A 1 108 ? -27.967 9.848 19.405 1.00 90.88 108 ARG A CA 1
ATOM 823 C C . ARG A 1 108 ? -27.081 10.600 20.391 1.00 90.88 108 ARG A C 1
ATOM 825 O O . ARG A 1 108 ? -26.595 9.981 21.337 1.00 90.88 108 ARG A O 1
ATOM 832 N N . LEU A 1 109 ? -26.955 11.919 20.254 1.00 94.75 109 LEU A N 1
ATOM 833 C CA . LEU A 1 109 ? -26.140 12.727 21.163 1.00 94.75 109 LEU A CA 1
ATOM 834 C C . LEU A 1 109 ? -26.726 12.779 22.588 1.00 94.75 109 LEU A C 1
ATOM 836 O O . LEU A 1 109 ? -25.996 12.712 23.580 1.00 94.75 109 LEU A O 1
ATOM 840 N N . ARG A 1 110 ? -28.062 12.821 22.722 1.00 96.06 110 ARG A N 1
ATOM 841 C CA . ARG A 1 110 ? -28.743 12.708 24.030 1.00 96.06 110 ARG A CA 1
ATOM 842 C C . ARG A 1 110 ? -28.517 11.344 24.676 1.00 96.06 110 ARG A C 1
ATOM 844 O O . ARG A 1 110 ? -28.308 11.270 25.890 1.00 96.06 110 ARG A O 1
ATOM 851 N N . LYS A 1 111 ? -28.582 10.273 23.882 1.00 95.00 111 LYS A N 1
ATOM 852 C CA . LYS A 1 111 ? -28.288 8.910 24.337 1.00 95.00 111 LYS A CA 1
ATOM 853 C C . LYS A 1 111 ? -26.840 8.812 24.815 1.00 95.00 111 LYS A C 1
ATOM 855 O O . LYS A 1 111 ? -26.623 8.352 25.932 1.00 95.00 111 LYS A O 1
ATOM 860 N N . GLU A 1 112 ? -25.882 9.296 24.029 1.00 95.88 112 GLU A N 1
ATOM 861 C CA . GLU A 1 112 ? -24.461 9.304 24.390 1.00 95.88 112 GLU A CA 1
ATOM 862 C C . GLU A 1 112 ? -24.227 10.000 25.741 1.00 95.88 112 GLU A C 1
ATOM 864 O O . GLU A 1 112 ? -23.677 9.385 26.655 1.00 95.88 112 GLU A O 1
ATOM 869 N N . TYR A 1 113 ? -24.762 11.212 25.941 1.00 97.94 113 TYR A N 1
ATOM 870 C CA . TYR A 1 113 ? -24.667 11.920 27.226 1.00 97.94 113 TYR A CA 1
ATOM 871 C C . TYR A 1 113 ? -25.193 11.091 28.410 1.00 97.94 113 TYR A C 1
ATOM 873 O O . TYR A 1 113 ? -24.551 11.008 29.461 1.00 97.94 113 TYR A O 1
ATOM 881 N N . ARG A 1 114 ? -26.346 10.428 28.245 1.00 97.56 114 ARG A N 1
ATOM 882 C CA . ARG A 1 114 ? -26.944 9.565 29.277 1.00 97.56 114 ARG A CA 1
ATOM 883 C C . ARG A 1 114 ? -26.054 8.362 29.607 1.00 97.56 114 ARG A C 1
ATOM 885 O O . ARG A 1 114 ? -25.906 8.019 30.783 1.00 97.56 114 ARG A O 1
ATOM 892 N N . LEU A 1 115 ? -25.469 7.719 28.596 1.00 97.56 115 LEU A N 1
ATOM 893 C CA . LEU A 1 115 ? -24.569 6.579 28.792 1.00 97.56 115 LEU A CA 1
ATOM 894 C C . LEU A 1 115 ? -23.267 7.015 29.482 1.00 97.56 115 LEU A C 1
ATOM 896 O O . LEU A 1 115 ? -22.844 6.367 30.442 1.00 97.56 115 LEU A O 1
ATOM 900 N N . LEU A 1 116 ? -22.694 8.159 29.091 1.00 98.06 116 LEU A N 1
ATOM 901 C CA . LEU A 1 116 ? -21.524 8.747 29.754 1.00 98.06 116 LEU A CA 1
ATOM 902 C C . LEU A 1 116 ? -21.793 9.024 31.241 1.00 98.06 116 LEU A C 1
ATOM 904 O O . LEU A 1 116 ? -20.960 8.703 32.090 1.00 98.06 116 LEU A O 1
ATOM 908 N N . GLN A 1 117 ? -22.980 9.534 31.594 1.00 97.56 117 GLN A N 1
ATOM 909 C CA . GLN A 1 117 ? -23.363 9.751 32.997 1.00 97.56 117 GLN A CA 1
ATOM 910 C C . GLN A 1 117 ? -23.402 8.442 33.798 1.00 97.56 117 GLN A C 1
ATOM 912 O O . GLN A 1 117 ? -22.934 8.395 34.939 1.00 97.56 117 GLN A O 1
ATOM 917 N N . LYS A 1 118 ? -23.912 7.356 33.204 1.00 96.81 118 LYS A N 1
ATOM 918 C CA . LYS A 1 118 ? -23.962 6.031 33.846 1.00 96.81 118 LYS A CA 1
ATOM 919 C C . LYS A 1 118 ? -22.560 5.454 34.081 1.00 96.81 118 LYS A C 1
ATOM 921 O O . LYS A 1 118 ? -22.299 4.847 35.123 1.00 96.81 118 LYS A O 1
ATOM 926 N N . LEU A 1 119 ? -21.646 5.690 33.139 1.00 96.88 119 LEU A N 1
ATOM 927 C CA . LEU A 1 119 ? -20.270 5.184 33.165 1.00 96.88 119 LEU A CA 1
ATOM 928 C C . LEU A 1 119 ? -19.284 6.089 33.922 1.00 96.88 119 LEU A C 1
ATOM 930 O O . LEU A 1 119 ? -18.161 5.666 34.213 1.00 96.88 119 LEU A O 1
ATOM 934 N N . GLN A 1 120 ? -19.703 7.297 34.307 1.00 95.94 120 GLN A N 1
ATOM 935 C CA . GLN A 1 120 ? -18.858 8.345 34.883 1.00 95.94 120 GLN A CA 1
ATOM 936 C C . GLN A 1 120 ? -17.966 7.852 36.038 1.00 95.94 120 GLN A C 1
ATOM 938 O O . GLN A 1 120 ? -16.770 8.156 36.084 1.00 95.94 120 GLN A O 1
ATOM 943 N N . LYS A 1 121 ? -18.527 7.034 36.942 1.00 95.44 121 LYS A N 1
ATOM 944 C CA . LYS A 1 121 ? -17.846 6.497 38.138 1.00 95.44 121 LYS A CA 1
ATOM 945 C C . LYS A 1 121 ? -16.647 5.593 37.827 1.00 95.44 121 LYS A C 1
ATOM 947 O O . LYS A 1 121 ? -15.795 5.406 38.693 1.00 95.44 121 LYS A O 1
ATOM 952 N N . TYR A 1 122 ? -16.579 5.033 36.620 1.00 95.25 122 TYR A N 1
ATOM 953 C CA . TYR A 1 122 ? -15.513 4.120 36.208 1.00 95.25 122 TYR A CA 1
ATOM 954 C C . TYR A 1 122 ? -14.336 4.825 35.528 1.00 95.25 122 TYR A C 1
ATOM 956 O O . TYR A 1 122 ? -13.254 4.242 35.460 1.00 95.25 122 TYR A O 1
ATOM 964 N N . ARG A 1 123 ? -14.529 6.064 35.041 1.00 93.81 123 ARG A N 1
ATOM 965 C CA . ARG A 1 123 ? -13.541 6.810 34.235 1.00 93.81 123 ARG A CA 1
ATOM 966 C C . ARG A 1 123 ? -12.985 5.992 33.060 1.00 93.81 123 ARG A C 1
ATOM 968 O O . ARG A 1 123 ? -11.784 5.968 32.812 1.00 93.81 123 ARG A O 1
ATOM 975 N N . ILE A 1 124 ? -13.871 5.273 32.378 1.00 95.25 124 ILE A N 1
ATOM 976 C CA . ILE A 1 124 ? -13.543 4.457 31.198 1.00 95.25 124 ILE A CA 1
ATOM 977 C C . ILE A 1 124 ? -13.761 5.208 29.882 1.00 95.25 124 ILE A C 1
ATOM 979 O O . ILE A 1 124 ? -13.163 4.835 28.882 1.00 95.25 124 ILE A O 1
ATOM 983 N N . ALA A 1 125 ? -14.579 6.258 29.915 1.00 95.94 125 ALA A N 1
ATOM 984 C CA . ALA A 1 125 ? -14.944 7.141 28.813 1.00 95.94 125 ALA A CA 1
ATOM 985 C C . ALA A 1 125 ? -14.862 8.608 29.295 1.00 95.94 125 ALA A C 1
ATOM 987 O O . ALA A 1 125 ? -14.730 8.806 30.518 1.00 95.94 125 ALA A O 1
ATOM 988 N N . PRO A 1 126 ? -14.914 9.611 28.391 1.00 96.94 126 PRO A N 1
ATOM 989 C CA . PRO A 1 126 ? -14.906 11.024 28.767 1.00 96.94 126 PRO A CA 1
ATOM 990 C C . PRO A 1 126 ? -15.924 11.342 29.866 1.00 96.94 126 PRO A C 1
ATOM 992 O O . PRO A 1 126 ? -17.031 10.799 29.902 1.00 96.94 126 PRO A O 1
ATOM 995 N N . GLN A 1 127 ? -15.573 12.221 30.802 1.00 97.12 127 GLN A N 1
ATOM 996 C CA . GLN A 1 127 ? -16.566 12.716 31.756 1.00 97.12 127 GLN A CA 1
ATOM 997 C C . GLN A 1 127 ? -17.573 13.637 31.041 1.00 97.12 127 GLN A C 1
ATOM 999 O O . GLN A 1 127 ? -17.149 14.582 30.377 1.00 97.12 127 GLN A O 1
ATOM 1004 N N . PRO A 1 128 ? -18.893 13.434 31.211 1.00 97.44 128 PRO A N 1
ATOM 1005 C CA . PRO A 1 128 ? -19.895 14.341 30.663 1.00 97.44 128 PRO A CA 1
ATOM 1006 C C . PRO A 1 128 ? -19.919 15.646 31.474 1.00 97.44 128 PRO A C 1
ATOM 1008 O O . PRO A 1 128 ? -20.092 15.616 32.696 1.00 97.44 128 PRO A O 1
ATOM 1011 N N . ILE A 1 129 ? -19.759 16.792 30.809 1.00 97.38 129 ILE A N 1
ATOM 1012 C CA . ILE A 1 129 ? -19.676 18.116 31.452 1.00 97.38 129 ILE A CA 1
ATOM 1013 C C . ILE A 1 129 ? -20.992 18.879 31.300 1.00 97.38 129 ILE A C 1
ATOM 1015 O O . ILE A 1 129 ? -21.512 19.406 32.284 1.00 97.38 129 ILE A O 1
ATOM 1019 N N . ASP A 1 130 ? -21.537 18.953 30.086 1.00 97.25 130 ASP A N 1
ATOM 1020 C CA . ASP A 1 130 ? -22.707 19.783 29.784 1.00 97.25 130 ASP A CA 1
ATOM 1021 C C . ASP A 1 130 ? -23.471 19.260 28.561 1.00 97.25 130 ASP A C 1
ATOM 1023 O O . ASP A 1 130 ? -22.896 18.596 27.703 1.00 97.25 130 ASP A O 1
ATOM 1027 N N . LEU A 1 131 ? -24.761 19.578 28.477 1.00 98.19 131 LEU A N 1
ATOM 1028 C CA . LEU A 1 131 ? -25.601 19.306 27.312 1.00 98.19 131 LEU A CA 1
ATOM 1029 C C . LEU A 1 131 ? -26.575 20.473 27.138 1.00 98.19 131 LEU A C 1
ATOM 1031 O O . LEU A 1 131 ? -27.418 20.718 28.006 1.00 98.19 131 LEU A O 1
ATOM 1035 N N . PHE A 1 132 ? -26.469 21.201 26.032 1.00 97.75 132 PHE A N 1
ATOM 1036 C CA . PHE A 1 132 ? -27.269 22.403 25.795 1.00 97.75 132 PHE A CA 1
ATOM 1037 C C . PHE A 1 132 ? -27.597 22.586 24.317 1.00 97.75 132 PHE A C 1
ATOM 1039 O O . PHE A 1 132 ? -26.943 22.020 23.448 1.00 97.75 132 PHE A O 1
ATOM 1046 N N . SER A 1 133 ? -28.620 23.390 24.048 1.00 95.94 133 SER A N 1
ATOM 1047 C CA . SER A 1 133 ? -28.924 23.860 22.702 1.00 95.94 133 SER A CA 1
ATOM 1048 C C . SER A 1 133 ? -28.426 25.287 22.545 1.00 95.94 133 SER A C 1
ATOM 1050 O O . SER A 1 133 ? -28.590 26.096 23.459 1.00 95.94 133 SER A O 1
ATOM 1052 N N . ASP A 1 134 ? -27.829 25.572 21.399 1.00 92.00 134 ASP A N 1
ATOM 1053 C CA . ASP A 1 134 ? -27.459 26.915 20.967 1.00 92.00 134 ASP A CA 1
ATOM 1054 C C . ASP A 1 134 ? -27.817 27.014 19.487 1.00 92.00 134 ASP A C 1
ATOM 1056 O O . ASP A 1 134 ? -27.606 26.059 18.732 1.00 92.00 134 ASP A O 1
ATOM 1060 N N . TRP A 1 135 ? -28.463 28.111 19.096 1.00 87.19 135 TRP A N 1
ATOM 1061 C CA . TRP A 1 135 ? -29.221 28.163 17.843 1.00 87.19 135 TRP A CA 1
ATOM 1062 C C . TRP A 1 135 ? -30.166 26.949 17.693 1.00 87.19 135 TRP A C 1
ATOM 1064 O O . TRP A 1 135 ? -30.913 26.622 18.619 1.00 87.19 135 TRP A O 1
ATOM 1074 N N . GLU A 1 136 ? -30.166 26.289 16.535 1.00 88.88 136 GLU A N 1
ATOM 1075 C CA . GLU A 1 136 ? -31.000 25.121 16.246 1.00 88.88 136 GLU A CA 1
ATOM 1076 C C . GLU A 1 136 ? -30.292 23.794 16.570 1.00 88.88 136 GLU A C 1
ATOM 1078 O O . GLU A 1 136 ? -30.875 22.731 16.378 1.00 88.88 136 GLU A O 1
ATOM 1083 N N . HIS A 1 137 ? -29.045 23.812 17.055 1.00 93.81 137 HIS A N 1
ATOM 1084 C CA . HIS A 1 137 ? -28.228 22.605 17.220 1.00 93.81 137 HIS A CA 1
ATOM 1085 C C . HIS A 1 137 ? -28.148 22.160 18.688 1.00 93.81 137 HIS A C 1
ATOM 1087 O O . HIS A 1 137 ? -28.371 22.939 19.621 1.00 93.81 137 HIS A O 1
ATOM 1093 N N . LEU A 1 138 ? -27.841 20.878 18.908 1.00 97.25 138 LEU A N 1
ATOM 1094 C CA . LEU A 1 138 ? -27.555 20.327 20.234 1.00 97.25 138 LEU A CA 1
ATOM 1095 C C . LEU A 1 138 ? -26.046 20.130 20.391 1.00 97.25 138 LEU A C 1
ATOM 1097 O O . LEU A 1 138 ? -25.407 19.569 19.509 1.00 97.25 138 LEU A O 1
ATOM 1101 N N . PHE A 1 139 ? -25.499 20.533 21.534 1.00 97.50 139 PHE A N 1
ATOM 1102 C CA . PHE A 1 139 ? -24.082 20.411 21.853 1.00 97.50 139 PHE A CA 1
ATOM 1103 C C . PHE A 1 139 ? -23.876 19.597 23.130 1.00 97.50 139 PHE A C 1
ATOM 1105 O O . PHE A 1 139 ? -24.470 19.897 24.170 1.00 97.50 139 PHE A O 1
ATOM 1112 N N . LEU A 1 140 ? -23.011 18.588 23.051 1.00 98.19 140 LEU A N 1
ATOM 1113 C CA . LEU A 1 140 ? -22.507 17.794 24.170 1.00 98.19 140 LEU A CA 1
ATOM 1114 C C . LEU A 1 140 ? -21.083 18.243 24.478 1.00 98.19 140 LEU A C 1
ATOM 1116 O O . LEU A 1 140 ? -20.216 18.174 23.613 1.00 98.19 140 LEU A O 1
ATOM 1120 N N . VAL A 1 141 ? -20.848 18.673 25.713 1.00 98.19 141 VAL A N 1
ATOM 1121 C CA . VAL A 1 141 ? -19.514 18.999 26.219 1.00 98.19 141 VAL A CA 1
ATOM 1122 C C . VAL A 1 141 ? -19.027 17.863 27.096 1.00 98.19 141 VAL A C 1
ATOM 1124 O O . VAL A 1 141 ? -19.697 17.479 28.062 1.00 98.19 141 VAL A O 1
ATOM 1127 N N . GLU A 1 142 ? -17.836 17.371 26.798 1.00 98.00 142 GLU A N 1
ATOM 1128 C CA . GLU A 1 142 ? -17.177 16.303 27.534 1.00 98.00 142 GLU A CA 1
ATOM 1129 C C . GLU A 1 142 ? -15.709 16.630 27.835 1.00 98.00 142 GLU A C 1
ATOM 1131 O O . GLU A 1 142 ? -15.132 17.602 27.340 1.00 98.00 142 GLU A O 1
ATOM 1136 N N . GLU A 1 143 ? -15.119 15.845 28.732 1.00 97.25 143 GLU A N 1
ATOM 1137 C CA . GLU A 1 143 ? -13.700 15.916 29.075 1.00 97.25 143 GLU A CA 1
ATOM 1138 C C . GLU A 1 143 ? -12.824 15.814 27.822 1.00 97.25 143 GLU A C 1
ATOM 1140 O O . GLU A 1 143 ? -12.924 14.854 27.060 1.00 97.25 143 GLU A O 1
ATOM 1145 N N . TYR A 1 144 ? -11.908 16.769 27.650 1.00 95.94 144 TYR A N 1
ATOM 1146 C CA . TYR A 1 144 ? -10.825 16.612 26.689 1.00 95.94 144 TYR A CA 1
ATOM 1147 C C . TYR A 1 144 ? -9.814 15.596 27.233 1.00 95.94 144 TYR A C 1
ATOM 1149 O O . TYR A 1 144 ? -9.193 15.825 28.274 1.00 95.94 144 TYR A O 1
ATOM 1157 N N . ILE A 1 145 ? -9.642 14.478 26.530 1.00 94.56 145 ILE A N 1
ATOM 1158 C CA . ILE A 1 145 ? -8.669 13.444 26.888 1.00 94.56 145 ILE A CA 1
ATOM 1159 C C . ILE A 1 145 ? -7.357 13.736 26.164 1.00 94.56 145 ILE A C 1
ATOM 1161 O O . ILE A 1 145 ? -7.307 13.746 24.936 1.00 94.56 145 ILE A O 1
ATOM 1165 N N . ASP A 1 146 ? -6.286 13.925 26.932 1.00 91.06 146 ASP A N 1
ATOM 1166 C CA . ASP A 1 146 ? -4.935 14.064 26.390 1.00 91.06 146 ASP A CA 1
ATOM 1167 C C . ASP A 1 146 ? -4.361 12.681 26.041 1.00 91.06 146 ASP A C 1
ATOM 1169 O O . ASP A 1 146 ? -3.798 11.977 26.883 1.00 91.06 146 ASP A O 1
ATOM 1173 N N . GLY A 1 147 ? -4.597 12.237 24.808 1.00 92.88 147 GLY A N 1
ATOM 1174 C CA . GLY A 1 147 ? -4.171 10.931 24.321 1.00 92.88 147 GLY A CA 1
ATOM 1175 C C . GLY A 1 147 ? -4.164 10.849 22.799 1.00 92.88 147 GLY A C 1
ATOM 1176 O O . GLY A 1 147 ? -4.771 11.667 22.111 1.00 92.88 147 GLY A O 1
ATOM 1177 N N . ILE A 1 148 ? -3.470 9.840 22.279 1.00 94.06 148 ILE A N 1
ATOM 1178 C CA . ILE A 1 148 ? -3.470 9.497 20.853 1.00 94.06 148 ILE A CA 1
ATOM 1179 C C . ILE A 1 148 ? -4.329 8.257 20.628 1.00 94.06 148 ILE A C 1
ATOM 1181 O O . ILE A 1 148 ? -4.438 7.407 21.516 1.00 94.06 148 ILE A O 1
ATOM 1185 N N . ASP A 1 149 ? -4.926 8.133 19.445 1.00 94.25 149 ASP A N 1
ATOM 1186 C CA . ASP A 1 149 ? -5.641 6.910 19.101 1.00 94.25 149 ASP A CA 1
ATOM 1187 C C . ASP A 1 149 ? -4.679 5.718 18.969 1.00 94.25 149 ASP A C 1
ATOM 1189 O O . ASP A 1 149 ? -3.476 5.856 18.706 1.00 94.25 149 ASP A O 1
ATOM 1193 N N . LEU A 1 150 ? -5.218 4.515 19.155 1.00 94.12 150 LEU A N 1
ATOM 1194 C CA . LEU A 1 150 ? -4.424 3.293 19.195 1.00 94.12 150 LEU A CA 1
ATOM 1195 C C . LEU A 1 150 ? -3.734 2.986 17.853 1.00 94.12 150 LEU A C 1
ATOM 1197 O O . LEU A 1 150 ? -2.690 2.334 17.847 1.00 94.12 150 LEU A O 1
ATOM 1201 N N . THR A 1 151 ? -4.251 3.489 16.724 1.00 92.38 151 THR A N 1
ATOM 1202 C CA . THR A 1 151 ? -3.570 3.379 15.419 1.00 92.38 151 THR A CA 1
ATOM 1203 C C . THR A 1 151 ? -2.259 4.152 15.444 1.00 92.38 151 THR A C 1
ATOM 1205 O O . THR A 1 151 ? -1.215 3.607 15.081 1.00 92.38 151 THR A O 1
ATOM 1208 N N . MET A 1 152 ? -2.288 5.399 15.922 1.00 91.06 152 MET A N 1
ATOM 1209 C CA . MET A 1 152 ? -1.094 6.240 16.024 1.00 91.06 152 MET A CA 1
ATOM 1210 C C . MET A 1 152 ? -0.089 5.689 17.038 1.00 91.06 152 MET A C 1
ATOM 1212 O O . MET A 1 152 ? 1.115 5.709 16.774 1.00 91.06 152 MET A O 1
ATOM 1216 N N . PHE A 1 153 ? -0.566 5.114 18.147 1.00 92.19 153 PHE A N 1
ATOM 1217 C CA . PHE A 1 153 ? 0.292 4.421 19.112 1.00 92.19 153 PHE A CA 1
ATOM 1218 C C . PHE A 1 153 ? 1.047 3.244 18.469 1.00 92.19 153 PHE A C 1
ATOM 1220 O O . PHE A 1 153 ? 2.265 3.124 18.617 1.00 92.19 153 PHE A O 1
ATOM 1227 N N . VAL A 1 154 ? 0.348 2.391 17.708 1.00 91.31 154 VAL A N 1
ATOM 1228 C CA . VAL A 1 154 ? 0.957 1.254 16.991 1.00 91.31 154 VAL A CA 1
ATOM 1229 C C . VAL A 1 154 ? 1.962 1.741 15.953 1.00 91.31 154 VAL A C 1
ATOM 1231 O O . VAL A 1 154 ? 3.073 1.217 15.904 1.00 91.31 154 VAL A O 1
ATOM 1234 N N . VAL A 1 155 ? 1.609 2.752 15.154 1.00 88.19 155 VAL A N 1
ATOM 1235 C CA . VAL A 1 155 ? 2.519 3.316 14.148 1.00 88.19 155 VAL A CA 1
ATOM 1236 C C . VAL A 1 155 ? 3.783 3.859 14.806 1.00 88.19 155 VAL A C 1
ATOM 1238 O O . VAL A 1 155 ? 4.860 3.616 14.279 1.00 88.19 155 VAL A O 1
ATOM 1241 N N . GLY A 1 156 ? 3.683 4.539 15.950 1.00 87.12 156 GLY A N 1
ATOM 1242 C CA . GLY A 1 156 ? 4.832 5.144 16.626 1.00 87.12 156 GLY A CA 1
ATOM 1243 C C . GLY A 1 156 ? 5.742 4.168 17.378 1.00 87.12 156 GLY A C 1
ATOM 1244 O O . GLY A 1 156 ? 6.921 4.473 17.548 1.00 87.12 156 GLY A O 1
ATOM 1245 N N . LEU A 1 157 ? 5.225 3.016 17.825 1.00 88.88 157 LEU A N 1
ATOM 1246 C CA . LEU A 1 157 ? 5.946 2.135 18.756 1.00 88.88 157 LEU A CA 1
ATOM 1247 C C . LEU A 1 157 ? 6.147 0.695 18.264 1.00 88.88 157 LEU A C 1
ATOM 1249 O O . LEU A 1 157 ? 7.040 0.013 18.763 1.00 88.88 157 LEU A O 1
ATOM 1253 N N . SER A 1 158 ? 5.334 0.198 17.326 1.00 91.25 158 SER A N 1
ATOM 1254 C CA . SER A 1 158 ? 5.387 -1.216 16.939 1.00 91.25 158 SER A CA 1
ATOM 1255 C C . SER A 1 158 ? 6.742 -1.577 16.315 1.00 91.25 158 SER A C 1
ATOM 1257 O O . SER A 1 158 ? 7.104 -1.002 15.284 1.00 91.25 158 SER A O 1
ATOM 1259 N N . PRO A 1 159 ? 7.463 -2.575 16.859 1.00 91.75 159 PRO A N 1
ATOM 1260 C CA . PRO A 1 159 ? 8.753 -3.000 16.333 1.00 91.75 159 PRO A CA 1
ATOM 1261 C C . PRO A 1 159 ? 8.648 -3.504 14.893 1.00 91.75 159 PRO A C 1
ATOM 1263 O O . PRO A 1 159 ? 9.538 -3.256 14.095 1.00 91.75 159 PRO A O 1
ATOM 1266 N N . ILE A 1 160 ? 7.547 -4.164 14.518 1.00 90.00 160 ILE A N 1
ATOM 1267 C CA . ILE A 1 160 ? 7.341 -4.652 13.142 1.00 90.00 160 ILE A CA 1
ATOM 1268 C C . ILE A 1 160 ? 7.146 -3.505 12.140 1.00 90.00 160 ILE A C 1
ATOM 1270 O O . ILE A 1 160 ? 7.463 -3.655 10.960 1.00 90.00 160 ILE A O 1
ATOM 1274 N N . VAL A 1 161 ? 6.619 -2.367 12.594 1.00 87.88 161 VAL A N 1
ATOM 1275 C CA . VAL A 1 161 ? 6.432 -1.180 11.752 1.00 87.88 161 VAL A CA 1
ATOM 1276 C C . VAL A 1 161 ? 7.733 -0.375 11.674 1.00 87.88 161 VAL A C 1
ATOM 1278 O O . VAL A 1 161 ? 8.133 0.058 10.591 1.00 87.88 161 VAL A O 1
ATOM 1281 N N . GLN A 1 162 ? 8.408 -0.197 12.812 1.00 86.06 162 GLN A N 1
ATOM 1282 C CA . GLN A 1 162 ? 9.561 0.694 12.953 1.00 86.06 162 GLN A CA 1
ATOM 1283 C C . GLN A 1 162 ? 10.894 0.059 12.533 1.00 86.06 162 GLN A C 1
ATOM 1285 O O . GLN A 1 162 ? 11.731 0.742 11.942 1.00 86.06 162 GLN A O 1
ATOM 1290 N N . GLU A 1 163 ? 11.084 -1.237 12.779 1.00 88.44 163 GLU A N 1
ATOM 1291 C CA . GLU A 1 163 ? 12.348 -1.951 12.565 1.00 88.44 163 GLU A CA 1
ATOM 1292 C C . GLU A 1 163 ? 12.222 -2.961 11.412 1.00 88.44 163 GLU A C 1
ATOM 1294 O O . GLU A 1 163 ? 11.168 -3.559 11.180 1.00 88.44 163 GLU A O 1
ATOM 1299 N N . ILE A 1 164 ? 13.316 -3.192 10.681 1.00 88.81 164 ILE A N 1
ATOM 1300 C CA . ILE A 1 164 ? 13.355 -4.219 9.625 1.00 88.81 164 ILE A CA 1
ATOM 1301 C C . ILE A 1 164 ? 13.498 -5.611 10.261 1.00 88.81 164 ILE A C 1
ATOM 1303 O O . ILE A 1 164 ? 12.821 -6.577 9.872 1.00 88.81 164 ILE A O 1
ATOM 1307 N N . HIS A 1 165 ? 14.378 -5.694 11.263 1.00 88.06 165 HIS A N 1
ATOM 1308 C CA . HIS A 1 165 ? 14.706 -6.903 12.009 1.00 88.06 165 HIS A CA 1
ATOM 1309 C C . HIS A 1 165 ? 14.586 -6.640 13.506 1.00 88.06 165 HIS A C 1
ATOM 1311 O O . HIS A 1 165 ? 15.592 -6.341 14.153 1.00 88.06 165 HIS A O 1
ATOM 1317 N N . PRO A 1 166 ? 13.378 -6.773 14.080 1.00 89.31 166 PRO A N 1
ATOM 1318 C CA . PRO A 1 166 ? 13.190 -6.250 15.409 1.00 89.31 166 PRO A CA 1
ATOM 1319 C C . PRO A 1 166 ? 14.002 -6.989 16.468 1.00 89.31 166 PRO A C 1
ATOM 1321 O O . PRO A 1 166 ? 14.080 -8.227 16.465 1.00 89.31 166 PRO A O 1
ATOM 1324 N N . SER A 1 167 ? 14.593 -6.233 17.386 1.00 90.12 167 SER A N 1
ATOM 1325 C CA . SER A 1 167 ? 15.365 -6.797 18.492 1.00 90.12 167 SER A CA 1
ATOM 1326 C C . SER A 1 167 ? 14.465 -7.510 19.512 1.00 90.12 167 SER A C 1
ATOM 1328 O O . SER A 1 167 ? 13.278 -7.212 19.649 1.00 90.12 167 SER A O 1
ATOM 1330 N N . SER A 1 168 ? 15.019 -8.445 20.288 1.00 89.12 168 SER A N 1
ATOM 1331 C CA . SER A 1 168 ? 14.264 -9.081 21.380 1.00 89.12 168 SER A CA 1
ATOM 1332 C C . SER A 1 168 ? 13.807 -8.071 22.442 1.00 89.12 168 SER A C 1
ATOM 1334 O O . SER A 1 168 ? 12.746 -8.246 23.034 1.00 89.12 168 SER A O 1
ATOM 1336 N N . GLU A 1 169 ? 14.587 -7.008 22.667 1.00 90.75 169 GLU A N 1
ATOM 1337 C CA . GLU A 1 169 ? 14.267 -5.951 23.631 1.00 90.75 169 GLU A CA 1
ATOM 1338 C C . GLU A 1 169 ? 13.086 -5.094 23.162 1.00 90.75 169 GLU A C 1
ATOM 1340 O O . GLU A 1 169 ? 12.139 -4.902 23.924 1.00 90.75 169 GLU A O 1
ATOM 1345 N N . SER A 1 170 ? 13.095 -4.633 21.906 1.00 92.75 170 SER A N 1
ATOM 1346 C CA . SER A 1 170 ? 12.000 -3.828 21.348 1.00 92.75 170 SER A CA 1
ATOM 1347 C C . SER A 1 170 ? 10.696 -4.621 21.257 1.00 92.75 170 SER A C 1
ATOM 1349 O O . SER A 1 170 ? 9.648 -4.122 21.670 1.00 92.75 170 SER A O 1
ATOM 1351 N N . LYS A 1 171 ? 10.762 -5.895 20.841 1.00 93.56 171 LYS A N 1
ATOM 1352 C CA . LYS A 1 171 ? 9.621 -6.829 20.881 1.00 93.56 171 LYS A CA 1
ATOM 1353 C C . LYS A 1 171 ? 9.024 -6.934 22.278 1.00 93.56 171 LYS A C 1
ATOM 1355 O O . LYS A 1 171 ? 7.828 -6.718 22.455 1.00 93.56 171 LYS A O 1
ATOM 1360 N N . GLN A 1 172 ? 9.848 -7.238 23.278 1.00 92.25 172 GLN A N 1
ATOM 1361 C CA . GLN A 1 172 ? 9.368 -7.418 24.644 1.00 92.25 172 GLN A CA 1
ATOM 1362 C C . GLN A 1 172 ? 8.806 -6.121 25.234 1.00 92.25 172 GLN A C 1
ATOM 1364 O O . GLN A 1 172 ? 7.754 -6.150 25.876 1.00 92.25 172 GLN A O 1
ATOM 1369 N N . HIS A 1 173 ? 9.486 -4.993 25.006 1.00 92.38 173 HIS A N 1
ATOM 1370 C CA . HIS A 1 173 ? 9.016 -3.683 25.441 1.00 92.38 173 HIS A CA 1
ATOM 1371 C C . HIS A 1 173 ? 7.629 -3.393 24.869 1.00 92.38 173 HIS A C 1
ATOM 1373 O O . HIS A 1 173 ? 6.714 -3.064 25.622 1.00 92.38 173 HIS A O 1
ATOM 1379 N N . TYR A 1 174 ? 7.443 -3.611 23.567 1.00 94.19 174 TYR A N 1
ATOM 1380 C CA . TYR A 1 174 ? 6.161 -3.412 22.907 1.00 94.19 174 TYR A CA 1
ATOM 1381 C C . TYR A 1 174 ? 5.062 -4.330 23.449 1.00 94.19 174 TYR A C 1
ATOM 1383 O O . TYR A 1 174 ? 3.990 -3.847 23.821 1.00 94.19 174 TYR A O 1
ATOM 1391 N N . LEU A 1 175 ? 5.342 -5.635 23.571 1.00 94.62 175 LEU A N 1
ATOM 1392 C CA . LEU A 1 175 ? 4.393 -6.607 24.121 1.00 94.62 175 LEU A CA 1
ATOM 1393 C C . LEU A 1 175 ? 3.950 -6.229 25.543 1.00 94.62 175 LEU A C 1
ATOM 1395 O O . LEU A 1 175 ? 2.771 -6.346 25.872 1.00 94.62 175 LEU A O 1
ATOM 1399 N N . GLN A 1 176 ? 4.859 -5.716 26.378 1.00 92.75 176 GLN A N 1
ATOM 1400 C CA . GLN A 1 176 ? 4.519 -5.234 27.719 1.00 92.75 176 GLN A CA 1
ATOM 1401 C C . GLN A 1 176 ? 3.495 -4.090 27.676 1.00 92.75 176 GLN A C 1
ATOM 1403 O O . GLN A 1 176 ? 2.555 -4.094 28.475 1.00 92.75 176 GLN A O 1
ATOM 1408 N N . GLN A 1 177 ? 3.659 -3.133 26.756 1.00 94.06 177 GLN A N 1
ATOM 1409 C CA . GLN A 1 177 ? 2.736 -2.004 26.615 1.00 94.06 177 GLN A CA 1
ATOM 1410 C C . GLN A 1 177 ? 1.362 -2.470 26.118 1.00 94.06 177 GLN A C 1
ATOM 1412 O O . GLN A 1 177 ? 0.350 -2.178 26.756 1.00 94.06 177 GLN A O 1
ATOM 1417 N N . ILE A 1 178 ? 1.310 -3.243 25.026 1.00 95.19 178 ILE A N 1
ATOM 1418 C CA . ILE A 1 178 ? 0.027 -3.663 24.443 1.00 95.19 178 ILE A CA 1
ATOM 1419 C C . ILE A 1 178 ? -0.729 -4.632 25.356 1.00 95.19 178 ILE A C 1
ATOM 1421 O O . ILE A 1 178 ? -1.944 -4.518 25.466 1.00 95.19 178 ILE A O 1
ATOM 1425 N N . TYR A 1 179 ? -0.051 -5.515 26.103 1.00 95.62 179 TYR A N 1
ATOM 1426 C CA . TYR A 1 179 ? -0.731 -6.376 27.078 1.00 95.62 179 TYR A CA 1
ATOM 1427 C C . TYR A 1 179 ? -1.373 -5.566 28.209 1.00 95.62 179 TYR A C 1
ATOM 1429 O O . TYR A 1 179 ? -2.472 -5.908 28.649 1.00 95.62 179 TYR A O 1
ATOM 1437 N N . ALA A 1 180 ? -0.733 -4.480 28.660 1.00 94.19 180 ALA A N 1
ATOM 1438 C CA . ALA A 1 180 ? -1.316 -3.578 29.652 1.00 94.19 180 ALA A CA 1
ATOM 1439 C C . ALA A 1 180 ? -2.545 -2.838 29.094 1.00 94.19 180 ALA A C 1
ATOM 1441 O O . ALA A 1 180 ? -3.579 -2.777 29.767 1.00 94.19 180 ALA A O 1
ATOM 1442 N N . ILE A 1 181 ? -2.463 -2.357 27.847 1.00 96.25 181 ILE A N 1
ATOM 1443 C CA . ILE A 1 181 ? -3.579 -1.710 27.142 1.00 96.25 181 ILE A CA 1
ATOM 1444 C C . ILE A 1 181 ? -4.750 -2.686 26.991 1.00 96.25 181 ILE A C 1
ATOM 1446 O O . ILE A 1 181 ? -5.868 -2.378 27.404 1.00 96.25 181 ILE A O 1
ATOM 1450 N N . TRP A 1 182 ? -4.504 -3.892 26.471 1.00 97.38 182 TRP A N 1
ATOM 1451 C CA . TRP A 1 182 ? -5.532 -4.916 26.279 1.00 97.38 182 TRP A CA 1
ATOM 1452 C C . TRP A 1 182 ? -6.175 -5.325 27.600 1.00 97.38 182 TRP A C 1
ATOM 1454 O O . TRP A 1 182 ? -7.393 -5.479 27.666 1.00 97.38 182 TRP A O 1
ATOM 1464 N N . GLN A 1 183 ? -5.382 -5.483 28.665 1.00 95.94 183 GLN A N 1
ATOM 1465 C CA . GLN A 1 183 ? -5.903 -5.825 29.987 1.00 95.94 183 GLN A CA 1
ATOM 1466 C C . GLN A 1 183 ? -6.849 -4.735 30.499 1.00 95.94 183 GLN A C 1
ATOM 1468 O O . GLN A 1 183 ? -7.940 -5.043 30.988 1.00 95.94 183 GLN A O 1
ATOM 1473 N N . LYS A 1 184 ? -6.436 -3.466 30.392 1.00 96.06 184 LYS A N 1
ATOM 1474 C CA . LYS A 1 184 ? -7.254 -2.326 30.807 1.00 96.06 184 LYS A CA 1
ATOM 1475 C C . LYS A 1 184 ? -8.528 -2.237 29.972 1.00 96.06 184 LYS A C 1
ATOM 1477 O O . LYS A 1 184 ? -9.595 -2.052 30.549 1.00 96.06 184 LYS A O 1
ATOM 1482 N N . LEU A 1 185 ? -8.430 -2.424 28.658 1.00 97.12 185 LEU A N 1
ATOM 1483 C CA . LEU A 1 185 ? -9.566 -2.377 27.744 1.00 97.12 185 LEU A CA 1
ATOM 1484 C C . LEU A 1 185 ? -10.572 -3.505 28.012 1.00 97.12 185 LEU A C 1
ATOM 1486 O O . LEU A 1 185 ? -11.760 -3.233 28.153 1.00 97.12 185 LEU A O 1
ATOM 1490 N N . ALA A 1 186 ? -10.105 -4.747 28.178 1.00 97.69 186 ALA A N 1
ATOM 1491 C CA . ALA A 1 186 ? -10.957 -5.889 28.516 1.00 97.69 186 ALA A CA 1
ATOM 1492 C C . ALA A 1 186 ? -11.682 -5.686 29.856 1.00 97.69 186 ALA A C 1
ATOM 1494 O O . ALA A 1 186 ? -12.860 -6.016 29.992 1.00 97.69 186 ALA A O 1
ATOM 1495 N N . PHE A 1 187 ? -10.995 -5.100 30.843 1.00 96.81 187 PHE A N 1
ATOM 1496 C CA . PHE A 1 187 ? -11.600 -4.756 32.127 1.00 96.81 187 PHE A CA 1
ATOM 1497 C C . PHE A 1 187 ? -12.644 -3.639 31.998 1.00 96.81 187 PHE A C 1
ATOM 1499 O O . PHE A 1 187 ? -13.728 -3.759 32.565 1.00 96.81 187 PHE A O 1
ATOM 1506 N N . SER A 1 188 ? -12.349 -2.577 31.242 1.00 97.25 188 SER A N 1
ATOM 1507 C CA . SER A 1 188 ? -13.305 -1.497 30.968 1.00 97.25 188 SER A CA 1
ATOM 1508 C C . SER A 1 188 ? -14.553 -2.025 30.263 1.00 97.25 188 SER A C 1
ATOM 1510 O O . SER A 1 188 ? -15.666 -1.701 30.668 1.00 97.25 188 SER A O 1
ATOM 1512 N N . LEU A 1 189 ? -14.381 -2.898 29.268 1.00 97.62 189 LEU A N 1
ATOM 1513 C CA . LEU A 1 189 ? -15.490 -3.503 28.537 1.00 97.62 189 LEU A CA 1
ATOM 1514 C C . LEU A 1 189 ? -16.374 -4.367 29.451 1.00 97.62 189 LEU A C 1
ATOM 1516 O O . LEU A 1 189 ? -17.597 -4.275 29.387 1.00 97.62 189 LEU A O 1
ATOM 1520 N N . ALA A 1 190 ? -15.775 -5.121 30.380 1.00 97.25 190 ALA A N 1
ATOM 1521 C CA . ALA A 1 190 ? -16.531 -5.891 31.369 1.00 97.25 190 ALA A CA 1
ATOM 1522 C C . ALA A 1 190 ? -17.381 -4.988 32.284 1.00 97.25 190 ALA A C 1
ATOM 1524 O O . ALA A 1 190 ? -18.498 -5.350 32.651 1.00 97.25 190 ALA A O 1
ATOM 1525 N N . GLN A 1 191 ? -16.884 -3.793 32.631 1.00 97.31 191 GLN A N 1
ATOM 1526 C CA . GLN A 1 191 ? -17.646 -2.810 33.411 1.00 97.31 191 GLN A CA 1
ATOM 1527 C C . GLN A 1 191 ? -18.816 -2.214 32.617 1.00 97.31 191 GLN A C 1
ATOM 1529 O O . GLN A 1 191 ? -19.890 -2.029 33.185 1.00 97.31 191 GLN A O 1
ATOM 1534 N N . ILE A 1 192 ? -18.634 -1.962 31.317 1.00 97.12 192 ILE A N 1
ATOM 1535 C CA . ILE A 1 192 ? -19.703 -1.497 30.414 1.00 97.12 192 ILE A CA 1
ATOM 1536 C C . ILE A 1 192 ? -20.809 -2.552 30.322 1.00 97.12 192 ILE A C 1
ATOM 1538 O O . ILE A 1 192 ? -21.982 -2.252 30.556 1.00 97.12 192 ILE A O 1
ATOM 1542 N N . HIS A 1 193 ? -20.430 -3.810 30.080 1.00 96.81 193 HIS A N 1
ATOM 1543 C CA . HIS A 1 193 ? -21.372 -4.927 29.981 1.00 96.81 193 HIS A CA 1
ATOM 1544 C C . HIS A 1 193 ? -22.128 -5.175 31.290 1.00 96.81 193 HIS A C 1
ATOM 1546 O O . HIS A 1 193 ? -23.320 -5.483 31.257 1.00 96.81 193 HIS A O 1
ATOM 1552 N N . ALA A 1 194 ? -21.478 -4.983 32.442 1.00 96.38 194 ALA A N 1
ATOM 1553 C CA . ALA A 1 194 ? -22.110 -5.106 33.758 1.00 96.38 194 ALA A CA 1
ATOM 1554 C C . ALA A 1 194 ? -23.187 -4.036 34.025 1.00 96.38 194 ALA A C 1
ATOM 1556 O O . ALA A 1 194 ? -24.122 -4.286 34.785 1.00 96.38 194 ALA A O 1
ATOM 1557 N N . GLU A 1 195 ? -23.090 -2.867 33.387 1.00 96.69 195 GLU A N 1
ATOM 1558 C CA . GLU A 1 195 ? -24.132 -1.831 33.402 1.00 96.69 195 GLU A CA 1
ATOM 1559 C C . GLU A 1 195 ? -25.224 -2.078 32.341 1.00 96.69 195 GLU A C 1
ATOM 1561 O O . GLU A 1 195 ? -26.109 -1.240 32.162 1.00 96.69 195 GLU A O 1
ATOM 1566 N N . GLY A 1 196 ? -25.194 -3.218 31.642 1.00 95.94 196 GLY A N 1
ATOM 1567 C CA . GLY A 1 196 ? -26.157 -3.565 30.595 1.00 95.94 196 GLY A CA 1
ATOM 1568 C C . GLY A 1 196 ? -25.973 -2.763 29.306 1.00 95.94 196 GLY A C 1
ATOM 1569 O O . GLY A 1 196 ? -26.929 -2.615 28.553 1.00 95.94 196 GLY A O 1
ATOM 1570 N N . ILE A 1 197 ? -24.776 -2.221 29.068 1.00 96.75 197 ILE A N 1
ATOM 1571 C CA . ILE A 1 197 ? -24.448 -1.424 27.882 1.00 96.75 197 ILE A CA 1
ATOM 1572 C C . ILE A 1 197 ? -23.630 -2.286 26.909 1.00 96.75 197 ILE A C 1
ATOM 1574 O O . ILE A 1 197 ? -22.819 -3.109 27.335 1.00 96.75 197 ILE A O 1
ATOM 1578 N N . VAL A 1 198 ? -23.854 -2.101 25.611 1.00 95.19 198 VAL A N 1
ATOM 1579 C CA . VAL A 1 198 ? -23.047 -2.633 24.500 1.00 95.19 198 VAL A CA 1
ATOM 1580 C C . VAL A 1 198 ? -22.366 -1.447 23.819 1.00 95.19 198 VAL A C 1
ATOM 1582 O O . VAL A 1 198 ? -23.023 -0.428 23.607 1.00 95.19 198 VAL A O 1
ATOM 1585 N N . CYS A 1 199 ? -21.073 -1.551 23.499 1.00 92.88 199 CYS A N 1
ATOM 1586 C CA . CYS A 1 199 ? -20.328 -0.468 22.843 1.00 92.88 199 CYS A CA 1
ATOM 1587 C C . CYS A 1 199 ? -20.734 -0.305 21.376 1.00 92.88 199 CYS A C 1
ATOM 1589 O O . CYS A 1 199 ? -20.935 0.815 20.928 1.00 92.88 199 CYS A O 1
ATOM 1591 N N . GLY A 1 200 ? -20.861 -1.407 20.633 1.00 89.69 200 GLY A N 1
ATOM 1592 C CA . GLY A 1 200 ? -21.366 -1.416 19.256 1.00 89.69 200 GLY A CA 1
ATOM 1593 C C . GLY A 1 200 ? -20.319 -1.111 18.179 1.00 89.69 200 GLY A C 1
ATOM 1594 O O . GLY A 1 200 ? -20.312 -1.797 17.161 1.00 89.69 200 GLY A O 1
ATOM 1595 N N . ASP A 1 201 ? -19.407 -0.161 18.409 1.00 90.44 201 ASP A N 1
ATOM 1596 C CA . ASP A 1 201 ? -18.311 0.167 17.478 1.00 90.44 201 ASP A CA 1
ATOM 1597 C C . ASP A 1 201 ? -16.957 0.300 18.190 1.00 90.44 201 ASP A C 1
ATOM 1599 O O . ASP A 1 201 ? -16.340 1.362 18.256 1.00 90.44 201 ASP A O 1
ATOM 1603 N N . LEU A 1 202 ? -16.479 -0.797 18.774 1.00 93.69 202 LEU A N 1
ATOM 1604 C CA . LEU A 1 202 ? -15.155 -0.819 19.387 1.00 93.69 202 LEU A CA 1
ATOM 1605 C C . LEU A 1 202 ? -14.067 -1.009 18.306 1.00 93.69 202 LEU A C 1
ATOM 1607 O O . LEU A 1 202 ? -13.995 -2.049 17.657 1.00 93.69 202 LEU A O 1
ATOM 1611 N N . SER A 1 203 ? -13.192 -0.018 18.123 1.00 94.94 203 SER A N 1
ATOM 1612 C CA . SER A 1 203 ? -12.105 -0.045 17.129 1.00 94.94 203 SER A CA 1
ATOM 1613 C C . SER A 1 203 ? -10.856 0.694 17.625 1.00 94.94 203 SER A C 1
ATOM 1615 O O . SER A 1 203 ? -10.898 1.371 18.651 1.00 94.94 203 SER A O 1
ATOM 1617 N N . ASN A 1 204 ? -9.738 0.612 16.891 1.00 95.00 204 ASN A N 1
ATOM 1618 C CA . ASN A 1 204 ? -8.508 1.335 17.256 1.00 95.00 204 ASN A CA 1
ATOM 1619 C C . ASN A 1 204 ? -8.692 2.859 17.326 1.00 95.00 204 ASN A C 1
ATOM 1621 O O . ASN A 1 204 ? -8.040 3.509 18.137 1.00 95.00 204 ASN A O 1
ATOM 1625 N N . LYS A 1 205 ? -9.570 3.428 16.488 1.00 93.25 205 LYS A N 1
ATOM 1626 C CA . LYS A 1 205 ? -9.841 4.873 16.473 1.00 93.25 205 LYS A CA 1
ATOM 1627 C C . LYS A 1 205 ? -10.658 5.329 17.682 1.00 93.25 205 LYS A C 1
ATOM 1629 O O . LYS A 1 205 ? -10.519 6.469 18.102 1.00 93.25 205 LYS A O 1
ATOM 1634 N N . ASN A 1 206 ? -11.432 4.417 18.271 1.00 95.56 206 ASN A N 1
ATOM 1635 C CA . ASN A 1 206 ? -12.310 4.696 19.408 1.00 95.56 206 ASN A CA 1
ATOM 1636 C C . ASN A 1 206 ? -11.642 4.364 20.756 1.00 95.56 206 ASN A C 1
ATOM 1638 O O . ASN A 1 206 ? -12.302 4.287 21.792 1.00 95.56 206 ASN A O 1
ATOM 1642 N N . VAL A 1 207 ? -10.319 4.161 20.759 1.00 97.06 207 VAL A N 1
ATOM 1643 C CA . VAL A 1 207 ? -9.515 3.919 21.960 1.00 97.06 207 VAL A CA 1
ATOM 1644 C C . VAL A 1 207 ? -8.365 4.917 22.001 1.00 97.06 207 VAL A C 1
ATOM 1646 O O . VAL A 1 207 ? -7.458 4.855 21.171 1.00 97.06 207 VAL A O 1
ATOM 1649 N N . LEU A 1 208 ? -8.381 5.801 22.999 1.00 96.69 208 LEU A N 1
ATOM 1650 C CA . LEU A 1 208 ? -7.279 6.715 23.283 1.00 96.69 208 LEU A CA 1
ATOM 1651 C C . LEU A 1 208 ? -6.351 6.128 24.341 1.00 96.69 208 LEU A C 1
ATOM 1653 O O . LEU A 1 208 ? -6.803 5.553 25.339 1.00 96.69 208 LEU A O 1
ATOM 1657 N N . VAL A 1 209 ? -5.053 6.314 24.125 1.00 95.50 209 VAL A N 1
ATOM 1658 C CA . VAL A 1 209 ? -3.986 5.936 25.050 1.00 95.50 209 VAL A CA 1
ATOM 1659 C C . VAL A 1 209 ? -3.092 7.144 25.287 1.00 95.50 209 VAL A C 1
ATOM 1661 O O . VAL A 1 209 ? -2.692 7.832 24.345 1.00 95.50 209 VAL A O 1
ATOM 1664 N N . HIS A 1 210 ? -2.747 7.398 26.547 1.00 91.31 210 HIS A N 1
ATOM 1665 C CA . HIS A 1 210 ? -1.755 8.418 26.864 1.00 91.31 210 HIS A CA 1
ATOM 1666 C C . HIS A 1 210 ? -0.352 7.946 26.418 1.00 91.31 210 HIS A C 1
ATOM 1668 O O . HIS A 1 210 ? 0.077 6.873 26.855 1.00 91.31 210 HIS A O 1
ATOM 1674 N N . PRO A 1 211 ? 0.410 8.727 25.622 1.00 81.44 211 PRO A N 1
ATOM 1675 C CA . PRO A 1 211 ? 1.709 8.307 25.076 1.00 81.44 211 PRO A CA 1
ATOM 1676 C C . PRO A 1 211 ? 2.709 7.803 26.129 1.00 81.44 211 PRO A C 1
ATOM 1678 O O . PRO A 1 211 ? 3.365 6.786 25.923 1.00 81.44 211 PRO A O 1
ATOM 1681 N N . ASP A 1 212 ? 2.771 8.473 27.284 1.00 83.31 212 ASP A N 1
ATOM 1682 C CA . ASP A 1 212 ? 3.689 8.118 28.381 1.00 83.31 212 ASP A CA 1
ATOM 1683 C C . ASP A 1 212 ? 3.087 7.173 29.437 1.00 83.31 212 ASP A C 1
ATOM 1685 O O . ASP A 1 212 ? 3.768 6.780 30.388 1.00 83.31 212 ASP A O 1
ATOM 1689 N N . ASN A 1 213 ? 1.800 6.829 29.323 1.00 86.50 213 ASN A N 1
ATOM 1690 C CA . ASN A 1 213 ? 1.116 5.987 30.298 1.00 86.50 213 ASN A CA 1
ATOM 1691 C C . ASN A 1 213 ? 0.171 4.997 29.594 1.00 86.50 213 ASN A C 1
ATOM 1693 O O . ASN A 1 213 ? -1.028 5.259 29.490 1.00 86.50 213 ASN A O 1
ATOM 1697 N N . PRO A 1 214 ? 0.663 3.806 29.201 1.00 77.12 214 PRO A N 1
ATOM 1698 C CA . PRO A 1 214 ? -0.121 2.799 28.472 1.00 77.12 214 PRO A CA 1
ATOM 1699 C C . PRO A 1 214 ? -1.294 2.228 29.287 1.00 77.12 214 PRO A C 1
ATOM 1701 O O . PRO A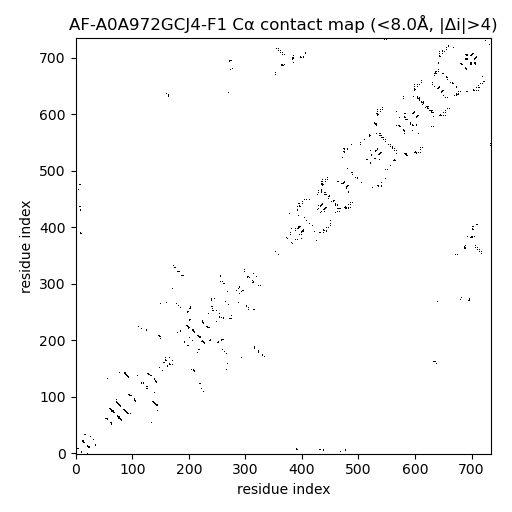 1 214 ? -2.112 1.476 28.765 1.00 77.12 214 PRO A O 1
ATOM 1704 N N . THR A 1 215 ? -1.371 2.524 30.590 1.00 82.81 215 THR A N 1
ATOM 1705 C CA . THR A 1 215 ? -2.489 2.096 31.443 1.00 82.81 215 THR A CA 1
ATOM 1706 C C . THR A 1 215 ? -3.634 3.104 31.463 1.00 82.81 215 THR A C 1
ATOM 1708 O O . THR A 1 215 ? -4.736 2.769 31.914 1.00 82.81 215 THR A O 1
ATOM 1711 N N . ASP A 1 216 ? -3.397 4.318 30.961 1.00 92.69 216 ASP A N 1
ATOM 1712 C CA . ASP A 1 216 ? -4.423 5.335 30.804 1.00 92.69 216 ASP A CA 1
ATOM 1713 C C . ASP A 1 216 ? -5.128 5.169 29.457 1.00 92.69 216 ASP A C 1
ATOM 1715 O O . ASP A 1 216 ? -4.819 5.828 28.468 1.00 92.69 216 ASP A O 1
ATOM 1719 N N . VAL A 1 217 ? -6.047 4.203 29.434 1.00 95.75 217 VAL A N 1
ATOM 1720 C CA . VAL A 1 217 ? -6.846 3.845 28.260 1.00 95.75 217 VAL A CA 1
ATOM 1721 C C . VAL A 1 217 ? -8.269 4.362 28.444 1.00 95.75 217 VAL A C 1
ATOM 1723 O O . VAL A 1 217 ? -8.880 4.151 29.504 1.00 95.75 217 VAL A O 1
ATOM 1726 N N . ARG A 1 218 ? -8.805 5.022 27.417 1.00 96.44 218 ARG A N 1
ATOM 1727 C CA . ARG A 1 218 ? -10.181 5.532 27.375 1.00 96.44 218 ARG A CA 1
ATOM 1728 C C . ARG A 1 218 ? -10.879 5.065 26.106 1.00 96.44 218 ARG A C 1
ATOM 1730 O O . ARG A 1 218 ? -10.311 5.162 25.024 1.00 96.44 218 ARG A O 1
ATOM 1737 N N . ILE A 1 219 ? -12.104 4.573 26.255 1.00 97.19 219 ILE A N 1
ATOM 1738 C CA . ILE A 1 219 ? -13.014 4.329 25.136 1.00 97.19 219 ILE A CA 1
ATOM 1739 C C . ILE A 1 219 ? -13.722 5.652 24.865 1.00 97.19 219 ILE A C 1
ATOM 1741 O O . ILE A 1 219 ? -14.341 6.212 25.771 1.00 97.19 219 ILE A O 1
ATOM 1745 N N . ILE A 1 220 ? -13.592 6.155 23.648 1.00 94.94 220 ILE A N 1
ATOM 1746 C CA . ILE A 1 220 ? -14.277 7.365 23.197 1.00 94.94 220 ILE A CA 1
ATOM 1747 C C . ILE A 1 220 ? -15.394 6.992 22.230 1.00 94.94 220 ILE A C 1
ATOM 1749 O O . ILE A 1 220 ? -15.479 5.849 21.790 1.00 94.94 220 ILE A O 1
ATOM 1753 N N . ASP A 1 221 ? -16.218 7.984 21.912 1.00 91.06 221 ASP A N 1
ATOM 1754 C CA . ASP A 1 221 ? -17.282 7.889 20.922 1.00 91.06 221 ASP A CA 1
ATOM 1755 C C . ASP A 1 221 ? -18.314 6.786 21.210 1.00 91.06 221 ASP A C 1
ATOM 1757 O O . ASP A 1 221 ? -18.296 5.692 20.649 1.00 91.06 221 ASP A O 1
ATOM 1761 N N . LEU A 1 222 ? -19.243 7.083 22.123 1.00 93.31 222 LEU A N 1
ATOM 1762 C CA . LEU A 1 222 ? -20.326 6.169 22.494 1.00 93.31 222 LEU A CA 1
ATOM 1763 C C . LEU A 1 222 ? -21.589 6.399 21.645 1.00 93.31 222 LEU A C 1
ATOM 1765 O O . LEU A 1 222 ? -22.689 6.028 22.064 1.00 93.31 222 LEU A O 1
ATOM 1769 N N . GLU A 1 223 ? -21.457 6.990 20.452 1.00 89.81 223 GLU A N 1
ATOM 1770 C CA . GLU A 1 223 ? -22.581 7.256 19.544 1.00 89.81 223 GLU A CA 1
ATOM 1771 C C . GLU A 1 223 ? -23.331 5.963 19.170 1.00 89.81 223 GLU A C 1
ATOM 1773 O O . GLU A 1 223 ? -24.569 5.927 19.134 1.00 89.81 223 GLU A O 1
ATOM 1778 N N . THR A 1 224 ? -22.602 4.872 18.931 1.00 89.81 224 THR A N 1
ATOM 1779 C CA . THR A 1 224 ? -23.164 3.559 18.566 1.00 89.81 224 THR A CA 1
ATOM 1780 C C . THR A 1 224 ? -23.551 2.712 19.779 1.00 89.81 224 THR A C 1
ATOM 1782 O O . THR A 1 224 ? -24.314 1.751 19.636 1.00 89.81 224 THR A O 1
ATOM 1785 N N . ALA A 1 225 ? -23.118 3.106 20.980 1.00 93.56 225 ALA A N 1
ATOM 1786 C CA . ALA A 1 225 ? -23.397 2.376 22.205 1.00 93.56 225 ALA A CA 1
ATOM 1787 C C . ALA A 1 225 ? -24.885 2.422 22.561 1.00 93.56 225 ALA A C 1
ATOM 1789 O O . ALA A 1 225 ? -25.602 3.379 22.251 1.00 93.56 225 ALA A O 1
ATOM 1790 N N . TRP A 1 226 ? -25.374 1.373 23.212 1.00 93.44 226 TRP A N 1
ATOM 1791 C CA . TRP A 1 226 ? -26.789 1.249 23.547 1.00 93.44 226 TRP A CA 1
ATOM 1792 C C . TRP A 1 226 ? -26.992 0.396 24.801 1.00 93.44 226 TRP A C 1
ATOM 1794 O O . TRP A 1 226 ? -26.213 -0.511 25.099 1.00 93.44 226 TRP A O 1
ATOM 1804 N N . GLU A 1 227 ? -28.029 0.712 25.572 1.00 95.44 227 GLU A N 1
ATOM 1805 C CA . GLU A 1 227 ? -28.409 -0.014 26.780 1.00 95.44 227 GLU A CA 1
ATOM 1806 C C . GLU A 1 227 ? -29.480 -1.069 26.473 1.00 95.44 227 GLU A C 1
ATOM 1808 O O . GLU A 1 227 ? -30.551 -0.780 25.925 1.00 95.44 227 GLU A O 1
ATOM 1813 N N . VAL A 1 228 ? -29.198 -2.312 26.866 1.00 93.12 228 VAL A N 1
ATOM 1814 C CA . VAL A 1 228 ? -30.036 -3.476 26.576 1.00 93.12 228 VAL A CA 1
ATOM 1815 C C . VAL A 1 228 ? -31.406 -3.339 27.234 1.00 93.12 228 VAL A C 1
ATOM 1817 O O . VAL A 1 228 ? -31.529 -3.207 28.449 1.00 93.12 228 VAL A O 1
ATOM 1820 N N . GLY A 1 229 ? -32.458 -3.416 26.415 1.00 91.50 229 GLY A N 1
ATOM 1821 C CA . GLY A 1 229 ? -33.847 -3.283 26.863 1.00 91.50 229 GLY A CA 1
ATOM 1822 C C . GLY A 1 229 ? -34.317 -1.839 27.063 1.00 91.50 229 GLY A C 1
ATOM 1823 O O . GLY A 1 229 ? -35.469 -1.643 27.448 1.00 91.50 229 GLY A O 1
ATOM 1824 N N . VAL A 1 230 ? -33.460 -0.849 26.792 1.00 92.50 230 VAL A N 1
ATOM 1825 C CA . VAL A 1 230 ? -33.785 0.584 26.863 1.00 92.50 230 VAL A CA 1
ATOM 1826 C C . VAL A 1 230 ? -33.708 1.226 25.481 1.00 92.50 230 VAL A C 1
ATOM 1828 O O . VAL A 1 230 ? -34.653 1.892 25.067 1.00 92.50 230 VAL A O 1
ATOM 1831 N N . ASP A 1 231 ? -32.607 1.002 24.767 1.00 90.44 231 ASP A N 1
ATOM 1832 C CA . ASP A 1 231 ? -32.331 1.616 23.470 1.00 90.44 231 ASP A CA 1
ATOM 1833 C C . ASP A 1 231 ? -32.531 0.632 22.312 1.00 90.44 231 ASP A C 1
ATOM 1835 O O . ASP A 1 231 ? -32.497 -0.590 22.483 1.00 90.44 231 ASP A O 1
ATOM 1839 N N . THR A 1 232 ? -32.684 1.178 21.105 1.00 85.38 232 THR A N 1
ATOM 1840 C CA . THR A 1 232 ? -32.621 0.384 19.873 1.00 85.38 232 THR A CA 1
ATOM 1841 C C . THR A 1 232 ? -31.155 0.228 19.443 1.00 85.38 232 THR A C 1
ATOM 1843 O O . THR A 1 232 ? -30.430 1.227 19.448 1.00 85.38 232 THR A O 1
ATOM 1846 N N . PRO A 1 233 ? -30.696 -0.982 19.065 1.00 83.19 233 PRO A N 1
ATOM 1847 C CA . PRO A 1 233 ? -29.330 -1.184 18.589 1.00 83.19 233 PRO A CA 1
ATOM 1848 C C . PRO A 1 233 ? -29.018 -0.335 17.353 1.00 83.19 233 PRO A C 1
ATOM 1850 O O . PRO A 1 233 ? -29.808 -0.287 16.407 1.00 83.19 233 PRO A O 1
ATOM 1853 N N . VAL A 1 234 ? -27.842 0.293 17.344 1.00 76.12 234 VAL A N 1
ATOM 1854 C CA . VAL A 1 234 ? -27.340 1.046 16.187 1.00 76.12 234 VAL A CA 1
ATOM 1855 C C . VAL A 1 234 ? -26.555 0.099 15.282 1.00 76.12 234 VAL A C 1
ATOM 1857 O O . VAL A 1 234 ? -25.620 -0.565 15.724 1.00 76.12 234 VAL A O 1
ATOM 1860 N N . MET A 1 235 ? -26.935 0.034 14.005 1.00 75.50 235 MET A N 1
ATOM 1861 C CA . MET A 1 235 ? -26.337 -0.868 13.012 1.00 75.50 235 MET A CA 1
ATOM 1862 C C . MET A 1 235 ? -25.203 -0.180 12.237 1.00 75.50 235 MET A C 1
ATOM 1864 O O . MET A 1 235 ? -25.252 -0.070 11.013 1.00 75.50 235 MET A O 1
ATOM 1868 N N . LEU A 1 236 ? -24.207 0.320 12.968 1.00 75.69 236 LEU A N 1
ATOM 1869 C CA . LEU A 1 236 ? -22.993 0.941 12.433 1.00 75.69 236 LEU A CA 1
ATOM 1870 C C . LEU A 1 236 ? -21.782 0.284 13.086 1.00 75.69 236 LEU A C 1
ATOM 1872 O O . LEU A 1 236 ? -21.798 0.054 14.292 1.00 75.69 236 LEU A O 1
ATOM 1876 N N . ALA A 1 237 ? -20.754 -0.013 12.295 1.00 77.56 237 ALA A N 1
ATOM 1877 C CA . ALA A 1 237 ? -19.503 -0.539 12.815 1.00 77.56 237 ALA A CA 1
ATOM 1878 C C . ALA A 1 237 ? -18.341 -0.336 11.840 1.00 77.56 237 ALA A C 1
ATOM 1880 O O . ALA A 1 237 ? -18.533 -0.237 10.623 1.00 77.56 237 ALA A O 1
ATOM 1881 N N . THR A 1 238 ? -17.130 -0.345 12.384 1.00 86.38 238 THR A N 1
ATOM 1882 C CA . THR A 1 238 ? -15.886 -0.209 11.631 1.00 86.38 238 THR A CA 1
ATOM 1883 C C . THR A 1 238 ? -15.523 -1.522 10.906 1.00 86.38 238 THR A C 1
ATOM 1885 O O . THR A 1 238 ? -15.391 -2.570 11.555 1.00 86.38 238 THR A O 1
ATOM 1888 N N . PRO A 1 239 ? -15.313 -1.507 9.571 1.00 87.25 239 PRO A N 1
ATOM 1889 C CA . PRO A 1 239 ? -14.811 -2.666 8.824 1.00 87.25 239 PRO A CA 1
ATOM 1890 C C . PRO A 1 239 ? -13.507 -3.227 9.411 1.00 87.25 239 PRO A C 1
ATOM 1892 O O . PRO A 1 239 ? -12.651 -2.475 9.880 1.00 87.25 239 PRO A O 1
ATOM 1895 N N . GLY A 1 240 ? -13.355 -4.553 9.418 1.00 88.81 240 GLY A N 1
ATOM 1896 C CA . GLY A 1 240 ? -12.228 -5.236 10.069 1.00 88.81 240 GLY A CA 1
ATOM 1897 C C . GLY A 1 240 ? -12.316 -5.368 11.603 1.00 88.81 240 GLY A C 1
ATOM 1898 O O . GLY A 1 240 ? -11.448 -6.002 12.203 1.00 88.81 240 GLY A O 1
ATOM 1899 N N . PHE A 1 241 ? -13.345 -4.819 12.259 1.00 92.25 241 PHE A N 1
ATOM 1900 C CA . PHE A 1 241 ? -13.596 -5.012 13.702 1.00 92.25 241 PHE A CA 1
ATOM 1901 C C . PHE A 1 241 ? -14.904 -5.756 13.994 1.00 92.25 241 PHE A C 1
ATOM 1903 O O . PHE A 1 241 ? -15.272 -5.950 15.150 1.00 92.25 241 PHE A O 1
ATOM 1910 N N . THR A 1 242 ? -15.587 -6.225 12.950 1.00 88.75 242 THR A N 1
ATOM 1911 C CA . THR A 1 242 ? -16.839 -6.982 13.042 1.00 88.75 242 THR A CA 1
ATOM 1912 C C . THR A 1 242 ? -16.719 -8.363 12.421 1.00 88.75 242 THR A C 1
ATOM 1914 O O . THR A 1 242 ? -15.769 -8.662 11.695 1.00 88.75 242 THR A O 1
ATOM 1917 N N . VAL A 1 243 ? -17.678 -9.230 12.750 1.00 83.12 243 VAL A N 1
ATOM 1918 C CA . VAL A 1 243 ? -17.741 -10.597 12.232 1.00 83.12 243 VAL A CA 1
ATOM 1919 C C . VAL A 1 243 ? -18.038 -10.548 10.729 1.00 83.12 243 VAL A C 1
ATOM 1921 O O . VAL A 1 243 ? -19.088 -10.028 10.339 1.00 83.12 243 VAL A O 1
ATOM 1924 N N . PRO A 1 244 ? -17.173 -11.110 9.867 1.00 72.00 244 PRO A N 1
ATOM 1925 C CA . PRO A 1 244 ? -17.422 -11.130 8.433 1.00 72.00 244 PRO A CA 1
ATOM 1926 C C . PRO A 1 244 ? -18.735 -11.855 8.096 1.00 72.00 244 PRO A C 1
ATOM 1928 O O . PRO A 1 244 ? -19.084 -12.857 8.714 1.00 72.00 244 PRO A O 1
ATOM 1931 N N . GLN A 1 245 ? -19.449 -11.384 7.068 1.00 63.38 245 GLN A N 1
ATOM 1932 C CA . GLN A 1 245 ? -20.599 -12.064 6.436 1.00 63.38 245 GLN A CA 1
ATOM 1933 C C . GLN A 1 245 ? -21.885 -12.243 7.280 1.00 63.38 245 GLN A C 1
ATOM 1935 O O . GLN A 1 245 ? -22.911 -12.603 6.704 1.00 63.38 245 GLN A O 1
ATOM 1940 N N . GLN A 1 246 ? -21.896 -11.947 8.586 1.00 59.75 246 GLN A N 1
ATOM 1941 C CA . GLN A 1 246 ? -23.111 -12.002 9.428 1.00 59.75 246 GLN A CA 1
ATOM 1942 C C . GLN A 1 246 ? -23.940 -10.701 9.424 1.00 59.75 246 GLN A C 1
ATOM 1944 O O . GLN A 1 246 ? -25.007 -10.641 10.034 1.00 59.75 246 GLN A O 1
ATOM 1949 N N . GLY A 1 247 ? -23.499 -9.680 8.681 1.00 57.25 247 GLY A N 1
ATOM 1950 C CA . GLY A 1 247 ? -24.106 -8.350 8.715 1.00 57.25 247 GLY A CA 1
ATOM 1951 C C . GLY A 1 247 ? -23.829 -7.631 10.038 1.00 57.25 247 GLY A C 1
ATOM 1952 O O . GLY A 1 247 ? -23.048 -8.096 10.864 1.00 57.25 247 GLY A O 1
ATOM 1953 N N . PHE A 1 248 ? -24.450 -6.470 10.237 1.00 63.69 248 PHE A N 1
ATOM 1954 C CA . PHE A 1 248 ? -24.301 -5.724 11.483 1.00 63.69 248 PHE A CA 1
ATOM 1955 C C . PHE A 1 248 ? -25.096 -6.417 12.594 1.00 63.69 248 PHE A C 1
ATOM 1957 O O . PHE A 1 248 ? -26.326 -6.399 12.594 1.00 63.69 248 PHE A O 1
ATOM 1964 N N . THR A 1 249 ? -24.393 -7.038 13.538 1.00 66.19 249 THR A N 1
ATOM 1965 C CA . THR A 1 249 ? -24.946 -7.478 14.822 1.00 66.19 249 THR A CA 1
ATOM 1966 C C . THR A 1 249 ? -24.271 -6.679 15.922 1.00 66.19 249 THR A C 1
ATOM 1968 O O . THR A 1 249 ? -23.047 -6.703 16.029 1.00 66.19 249 THR A O 1
ATOM 1971 N N . SER A 1 250 ? -25.059 -5.989 16.739 1.00 78.81 250 SER A N 1
ATOM 1972 C CA . SER A 1 250 ? -24.561 -5.236 17.886 1.00 78.81 250 SER A CA 1
ATOM 1973 C C . SER A 1 250 ? -25.050 -5.931 19.151 1.00 78.81 250 SER A C 1
ATOM 1975 O O . SER A 1 250 ? -26.222 -5.825 19.498 1.00 78.81 250 SER A O 1
ATOM 1977 N N . ASP A 1 251 ? -24.181 -6.719 19.784 1.00 89.19 251 ASP A N 1
ATOM 1978 C CA . ASP A 1 251 ? -24.409 -7.380 21.070 1.00 89.19 251 ASP A CA 1
ATOM 1979 C C . ASP A 1 251 ? -23.090 -7.502 21.860 1.00 89.19 251 ASP A C 1
ATOM 1981 O O . ASP A 1 251 ? -22.014 -7.135 21.385 1.00 89.19 251 ASP A O 1
ATOM 1985 N N . GLN A 1 252 ? -23.154 -8.025 23.087 1.00 93.25 252 GLN A N 1
ATOM 1986 C CA . GLN A 1 252 ? -21.958 -8.184 23.925 1.00 93.25 252 GLN A CA 1
ATOM 1987 C C . GLN A 1 252 ? -20.923 -9.143 23.314 1.00 93.25 252 GLN A C 1
ATOM 1989 O O . GLN A 1 252 ? -19.723 -8.977 23.527 1.00 93.25 252 GLN A O 1
ATOM 1994 N N . ALA A 1 253 ? -21.358 -10.142 22.539 1.00 94.06 253 ALA A N 1
ATOM 1995 C CA . ALA A 1 253 ? -20.439 -11.051 21.867 1.00 94.06 253 ALA A CA 1
ATOM 1996 C C . ALA A 1 253 ? -19.709 -10.353 20.710 1.00 94.06 253 ALA A C 1
ATOM 1998 O O . ALA A 1 253 ? -18.549 -10.680 20.442 1.00 94.06 253 ALA A O 1
ATOM 1999 N N . ALA A 1 254 ? -20.355 -9.412 20.020 1.00 92.44 254 ALA A N 1
ATOM 2000 C CA . ALA A 1 254 ? -19.745 -8.574 18.993 1.00 92.44 254 ALA A CA 1
ATOM 2001 C C . ALA A 1 254 ? -18.655 -7.670 19.587 1.00 92.44 254 ALA A C 1
ATOM 2003 O O . ALA A 1 254 ? -17.563 -7.602 19.028 1.00 92.44 254 ALA A O 1
ATOM 2004 N N . ASP A 1 255 ? -18.878 -7.088 20.769 1.00 94.88 255 ASP A N 1
ATOM 2005 C CA . ASP A 1 255 ? -17.841 -6.320 21.472 1.00 94.88 255 ASP A CA 1
ATOM 2006 C C . ASP A 1 255 ? -16.610 -7.185 21.831 1.00 94.88 255 ASP A C 1
ATOM 2008 O O . ASP A 1 255 ? -15.472 -6.721 21.750 1.00 94.88 255 ASP A O 1
ATOM 2012 N N . ILE A 1 256 ? -16.807 -8.461 22.193 1.00 97.19 256 ILE A N 1
ATOM 2013 C CA . ILE A 1 256 ? -15.698 -9.403 22.456 1.00 97.19 256 ILE A CA 1
ATOM 2014 C C . ILE A 1 256 ? -14.915 -9.703 21.168 1.00 97.19 256 ILE A C 1
ATOM 2016 O O . ILE A 1 256 ? -13.682 -9.760 21.188 1.00 97.19 256 ILE A O 1
ATOM 2020 N N . TYR A 1 257 ? -15.612 -9.851 20.038 1.00 95.94 257 TYR A N 1
ATOM 2021 C CA . TYR A 1 257 ? -14.971 -9.997 18.730 1.00 95.94 257 TYR A CA 1
ATOM 2022 C C . TYR A 1 257 ? -14.152 -8.754 18.365 1.00 95.94 257 TYR A C 1
ATOM 2024 O O . TYR A 1 257 ? -13.000 -8.868 17.935 1.00 95.94 257 TYR A O 1
ATOM 2032 N N . ALA A 1 258 ? -14.714 -7.566 18.582 1.00 95.75 258 ALA A N 1
ATOM 2033 C CA . ALA A 1 258 ? -14.048 -6.294 18.343 1.00 95.75 258 ALA A CA 1
ATOM 2034 C C . ALA A 1 258 ? -12.802 -6.123 19.228 1.00 95.75 258 ALA A C 1
ATOM 2036 O O . ALA A 1 258 ? -11.744 -5.723 18.743 1.00 95.75 258 ALA A O 1
ATOM 2037 N N . LEU A 1 259 ? -12.870 -6.541 20.498 1.00 97.88 259 LEU A N 1
ATOM 2038 C CA . LEU A 1 259 ? -11.710 -6.597 21.387 1.00 97.88 259 LEU A CA 1
ATOM 2039 C C . LEU A 1 259 ? -10.615 -7.530 20.838 1.00 97.88 259 LEU A C 1
ATOM 2041 O O . LEU A 1 259 ? -9.449 -7.139 20.800 1.00 97.88 259 LEU A O 1
ATOM 2045 N N . GLY A 1 260 ? -10.966 -8.734 20.373 1.00 97.94 260 GLY A N 1
ATOM 2046 C CA . GLY A 1 260 ? -10.012 -9.635 19.710 1.00 97.94 260 GLY A CA 1
ATOM 2047 C C . GLY A 1 260 ? -9.405 -9.023 18.440 1.00 97.94 260 GLY A C 1
ATOM 2048 O O . GLY A 1 260 ? -8.203 -9.138 18.205 1.00 97.94 260 GLY A O 1
ATOM 2049 N N . SER A 1 261 ? -10.213 -8.289 17.675 1.00 97.19 261 SER A N 1
ATOM 2050 C CA . SER A 1 261 ? -9.789 -7.566 16.470 1.00 97.19 261 SER A CA 1
ATOM 2051 C C . SER A 1 261 ? -8.814 -6.425 16.788 1.00 97.19 261 SER A C 1
ATOM 2053 O O . SER A 1 261 ? -7.844 -6.226 16.052 1.00 97.19 261 SER A O 1
ATOM 2055 N N . ILE A 1 262 ? -9.004 -5.713 17.907 1.00 97.94 262 ILE A N 1
ATOM 2056 C CA . ILE A 1 262 ? -8.029 -4.748 18.441 1.00 97.94 262 ILE A CA 1
ATOM 2057 C C . ILE A 1 262 ? -6.721 -5.458 18.798 1.00 97.94 262 ILE A C 1
ATOM 2059 O O . ILE A 1 262 ? -5.652 -4.994 18.399 1.00 97.94 262 ILE A O 1
ATOM 2063 N N . MET A 1 263 ? -6.779 -6.603 19.487 1.00 98.12 263 MET A N 1
ATOM 2064 C CA . MET A 1 263 ? -5.564 -7.357 19.817 1.00 98.12 263 MET A CA 1
ATOM 2065 C C . MET A 1 263 ? -4.791 -7.764 18.558 1.00 98.12 263 MET A C 1
ATOM 2067 O O . MET A 1 263 ? -3.586 -7.552 18.485 1.00 98.12 263 MET A O 1
ATOM 2071 N N . LEU A 1 264 ? -5.470 -8.272 17.526 1.00 97.38 264 LEU A N 1
ATOM 2072 C CA . LEU A 1 264 ? -4.821 -8.615 16.260 1.00 97.38 264 LEU A CA 1
ATOM 2073 C C . LEU A 1 264 ? -4.247 -7.382 15.542 1.00 97.38 264 LEU A C 1
ATOM 2075 O O . LEU A 1 264 ? -3.077 -7.380 15.164 1.00 97.38 264 LEU A O 1
ATOM 2079 N N . SER A 1 265 ? -5.035 -6.314 15.399 1.00 96.19 265 SER A N 1
ATOM 2080 C CA . SER A 1 265 ? -4.616 -5.115 14.655 1.00 96.19 265 SER A CA 1
ATOM 2081 C C . SER A 1 265 ? -3.470 -4.348 15.320 1.00 96.19 265 SER A C 1
ATOM 2083 O O . SER A 1 265 ? -2.690 -3.690 14.633 1.00 96.19 265 SER A O 1
ATOM 2085 N N . THR A 1 266 ? -3.344 -4.450 16.646 1.00 96.50 266 THR A N 1
ATOM 2086 C CA . THR A 1 266 ? -2.205 -3.902 17.393 1.00 96.50 266 THR A CA 1
ATOM 2087 C C . THR A 1 266 ? -0.966 -4.793 17.320 1.00 96.50 266 THR A C 1
ATOM 2089 O O . THR A 1 266 ? 0.130 -4.295 17.529 1.00 96.50 266 THR A O 1
ATOM 2092 N N . LEU A 1 267 ? -1.075 -6.074 16.945 1.00 95.88 267 LEU A N 1
ATOM 2093 C CA . LEU A 1 267 ? 0.101 -6.837 16.506 1.00 95.88 267 LEU A CA 1
ATOM 2094 C C . LEU A 1 267 ? 0.524 -6.399 15.098 1.00 95.88 267 LEU A C 1
ATOM 2096 O O . LEU A 1 267 ? 1.708 -6.157 14.861 1.00 95.88 267 LEU A O 1
ATOM 2100 N N . PHE A 1 268 ? -0.439 -6.273 14.179 1.00 94.81 268 PHE A N 1
ATOM 2101 C CA . PHE A 1 268 ? -0.225 -5.733 12.836 1.00 94.81 268 PHE A CA 1
ATOM 2102 C C . PHE A 1 268 ? -1.556 -5.292 12.182 1.00 94.81 268 PHE A C 1
ATOM 2104 O O . PHE A 1 268 ? -2.499 -6.086 12.152 1.00 94.81 268 PHE A O 1
ATOM 2111 N N . PRO A 1 269 ? -1.669 -4.069 11.618 1.00 91.25 269 PRO A N 1
ATOM 2112 C CA . PRO A 1 269 ? -2.943 -3.515 11.146 1.00 91.25 269 PRO A CA 1
ATOM 2113 C C . PRO A 1 269 ? -3.367 -4.074 9.773 1.00 91.25 269 PRO A C 1
ATOM 2115 O O . PRO A 1 269 ? -3.278 -3.392 8.755 1.00 91.25 269 PRO A O 1
ATOM 2118 N N . MET A 1 270 ? -3.852 -5.320 9.742 1.00 91.81 270 MET A N 1
ATOM 2119 C CA . MET A 1 270 ? -4.245 -6.032 8.511 1.00 91.81 270 MET A CA 1
ATOM 2120 C C . MET A 1 270 ? -5.733 -6.400 8.424 1.00 91.81 270 MET A C 1
ATOM 2122 O O . MET A 1 270 ? -6.161 -6.990 7.432 1.00 91.81 270 MET A O 1
ATOM 2126 N N . ASN A 1 271 ? -6.533 -6.059 9.439 1.00 93.00 271 ASN A N 1
ATOM 2127 C CA . ASN A 1 271 ? -7.869 -6.626 9.638 1.00 93.00 271 ASN A CA 1
ATOM 2128 C C . ASN A 1 271 ? -8.833 -6.489 8.447 1.00 93.00 271 ASN A C 1
ATOM 2130 O O . ASN A 1 271 ? -9.736 -7.306 8.317 1.00 93.00 271 ASN A O 1
ATOM 2134 N N . LEU A 1 272 ? -8.652 -5.503 7.564 1.00 92.38 272 LEU A N 1
ATOM 2135 C CA . LEU A 1 272 ? -9.488 -5.342 6.366 1.00 92.38 272 LEU A CA 1
ATOM 2136 C C . LEU A 1 272 ? -9.449 -6.559 5.430 1.00 92.38 272 LEU A C 1
ATOM 2138 O O . LEU A 1 272 ? -10.430 -6.829 4.745 1.00 92.38 272 LEU A O 1
ATOM 2142 N N . VAL A 1 273 ? -8.364 -7.346 5.424 1.00 93.06 273 VAL A N 1
ATOM 2143 C CA . VAL A 1 273 ? -8.332 -8.589 4.629 1.00 93.06 273 VAL A CA 1
ATOM 2144 C C . VAL A 1 273 ? -9.344 -9.623 5.135 1.00 93.06 273 VAL A C 1
ATOM 2146 O O . VAL A 1 273 ? -9.758 -10.483 4.361 1.00 93.06 273 VAL A O 1
ATOM 2149 N N . LEU A 1 274 ? -9.767 -9.547 6.405 1.00 92.06 274 LEU A N 1
ATOM 2150 C CA . LEU A 1 274 ? -10.703 -10.502 7.007 1.00 92.06 274 LEU A CA 1
ATOM 2151 C C . LEU A 1 274 ? -12.095 -10.423 6.372 1.00 92.06 274 LEU A C 1
ATOM 2153 O O . LEU A 1 274 ? -12.813 -11.420 6.373 1.00 92.06 274 LEU A O 1
ATOM 2157 N N . ASP A 1 275 ? -12.446 -9.284 5.768 1.00 88.50 275 ASP A N 1
ATOM 2158 C CA . ASP A 1 275 ? -13.701 -9.119 5.026 1.00 88.50 275 ASP A CA 1
ATOM 2159 C C . ASP A 1 275 ? -13.717 -9.971 3.742 1.00 88.50 275 ASP A C 1
ATOM 2161 O O . ASP A 1 275 ? -14.775 -10.406 3.281 1.00 88.50 275 ASP A O 1
ATOM 2165 N N . VAL A 1 276 ? -12.538 -10.251 3.173 1.00 90.56 276 VAL A N 1
ATOM 2166 C CA . VAL A 1 276 ? -12.373 -11.049 1.947 1.00 90.56 276 VAL A CA 1
ATOM 2167 C C . VAL A 1 276 ? -11.960 -12.496 2.254 1.00 90.56 276 VAL A C 1
ATOM 2169 O O . VAL A 1 276 ? -12.394 -13.416 1.547 1.00 90.56 276 VAL A O 1
ATOM 2172 N N . ASP A 1 277 ? -11.144 -12.696 3.293 1.00 92.94 277 ASP A N 1
ATOM 2173 C CA . ASP A 1 277 ? -10.684 -13.988 3.809 1.00 92.94 277 ASP A CA 1
ATOM 2174 C C . ASP A 1 277 ? -10.637 -14.005 5.354 1.00 92.94 277 ASP A C 1
ATOM 2176 O O . ASP A 1 277 ? -9.598 -13.713 5.958 1.00 92.94 277 ASP A O 1
ATOM 2180 N N . PRO A 1 278 ? -11.731 -14.427 6.017 1.00 91.81 278 PRO A N 1
ATOM 2181 C CA . PRO A 1 278 ? -11.781 -14.547 7.473 1.00 91.81 278 PRO A CA 1
ATOM 2182 C C . PRO A 1 278 ? -10.734 -15.506 8.052 1.00 91.81 278 PRO A C 1
ATOM 2184 O O . PRO A 1 278 ? -10.335 -15.348 9.206 1.00 91.81 278 PRO A O 1
ATOM 2187 N N . SER A 1 279 ? -10.266 -16.492 7.273 1.00 92.06 279 SER A N 1
ATOM 2188 C CA . SER A 1 279 ? -9.276 -17.479 7.729 1.00 92.06 279 SER A CA 1
ATOM 2189 C C . SER A 1 279 ? -7.872 -16.886 7.885 1.00 92.06 279 SER A C 1
ATOM 2191 O O . SER A 1 279 ? -7.029 -17.457 8.582 1.00 92.06 279 SER A O 1
ATOM 2193 N N . ALA A 1 280 ? -7.612 -15.711 7.296 1.00 94.44 280 ALA A N 1
ATOM 2194 C CA . ALA A 1 280 ? -6.315 -15.050 7.375 1.00 94.44 280 ALA A CA 1
ATOM 2195 C C . ALA A 1 280 ? -5.880 -14.765 8.819 1.00 94.44 280 ALA A C 1
ATOM 2197 O O . ALA A 1 280 ? -4.685 -14.847 9.114 1.00 94.44 280 ALA A O 1
ATOM 2198 N N . LYS A 1 281 ? -6.829 -14.527 9.740 1.00 94.31 281 LYS A N 1
ATOM 2199 C CA . LYS A 1 281 ? -6.542 -14.307 11.168 1.00 94.31 281 LYS A CA 1
ATOM 2200 C C . LYS A 1 281 ? -5.669 -15.410 11.767 1.00 94.31 281 LYS A C 1
ATOM 2202 O O . LYS A 1 281 ? -4.726 -15.109 12.487 1.00 94.31 281 LYS A O 1
ATOM 2207 N N . GLU A 1 282 ? -5.904 -16.675 11.421 1.00 94.56 282 GLU A N 1
ATOM 2208 C CA . GLU A 1 282 ? -5.134 -17.802 11.961 1.00 94.56 282 GLU A CA 1
ATOM 2209 C C . GLU A 1 282 ? -3.671 -17.763 11.506 1.00 94.56 282 GLU A C 1
ATOM 2211 O O . GLU A 1 282 ? -2.759 -17.985 12.307 1.00 94.56 282 GLU A O 1
ATOM 2216 N N . ARG A 1 283 ? -3.445 -17.436 10.226 1.00 95.19 283 ARG A N 1
ATOM 2217 C CA . ARG A 1 283 ? -2.102 -17.330 9.640 1.00 95.19 283 ARG A CA 1
ATOM 2218 C C . ARG A 1 283 ? -1.335 -16.161 10.245 1.00 95.19 283 ARG A C 1
ATOM 2220 O O . ARG A 1 283 ? -0.204 -16.355 10.684 1.00 95.19 283 ARG A O 1
ATOM 2227 N N . PHE A 1 284 ? -1.963 -14.986 10.327 1.00 96.56 284 PHE A N 1
ATOM 2228 C CA . PHE A 1 284 ? -1.343 -13.796 10.911 1.00 96.56 284 PHE A CA 1
ATOM 2229 C C . PHE A 1 284 ? -1.053 -13.969 12.404 1.00 96.56 284 PHE A C 1
ATOM 2231 O O . PHE A 1 284 ? 0.063 -13.685 12.821 1.00 96.56 284 PHE A O 1
ATOM 2238 N N . ILE A 1 285 ? -1.991 -14.497 13.203 1.00 97.00 285 ILE A N 1
ATOM 2239 C CA . ILE A 1 285 ? -1.771 -14.738 14.643 1.00 97.00 285 ILE A CA 1
ATOM 2240 C C . ILE A 1 285 ? -0.572 -15.663 14.863 1.00 97.00 285 ILE A C 1
ATOM 2242 O O . ILE A 1 285 ? 0.268 -15.391 15.721 1.00 97.00 285 ILE A O 1
ATOM 2246 N N . LYS A 1 286 ? -0.470 -16.738 14.074 1.00 95.38 286 LYS A N 1
ATOM 2247 C CA . LYS A 1 286 ? 0.634 -17.695 14.177 1.00 95.38 286 LYS A CA 1
ATOM 2248 C C . LYS A 1 286 ? 1.977 -17.068 13.794 1.00 95.38 286 LYS A C 1
ATOM 2250 O O . LYS A 1 286 ? 2.956 -17.246 14.516 1.00 95.38 286 LYS A O 1
ATOM 2255 N N . ASP A 1 287 ? 2.032 -16.373 12.660 1.00 94.38 287 ASP A N 1
ATOM 2256 C CA . ASP A 1 287 ? 3.282 -15.835 12.113 1.00 94.38 287 ASP A CA 1
ATOM 2257 C C . ASP A 1 287 ? 3.790 -14.629 12.920 1.00 94.38 287 ASP A C 1
ATOM 2259 O O . ASP A 1 287 ? 4.948 -14.608 13.339 1.00 94.38 287 ASP A O 1
ATOM 2263 N N . LEU A 1 288 ? 2.895 -13.700 13.281 1.00 94.50 288 LEU A N 1
ATOM 2264 C CA . LEU A 1 288 ? 3.201 -12.604 14.207 1.00 94.50 288 LEU A CA 1
ATOM 2265 C C . LEU A 1 288 ? 3.557 -13.134 15.593 1.00 94.50 288 LEU A C 1
ATOM 2267 O O . LEU A 1 288 ? 4.428 -12.580 16.258 1.00 94.50 288 LEU A O 1
ATOM 2271 N N . GLY A 1 289 ? 2.913 -14.217 16.034 1.00 93.56 289 GLY A N 1
ATOM 2272 C CA . GLY A 1 289 ? 3.223 -14.835 17.312 1.00 93.56 289 GLY A CA 1
ATOM 2273 C C . GLY A 1 289 ? 4.648 -15.373 17.378 1.00 93.56 289 GLY A C 1
ATOM 2274 O O . GLY A 1 289 ? 5.331 -15.157 18.379 1.00 93.56 289 GLY A O 1
ATOM 2275 N N . ALA A 1 290 ? 5.126 -15.989 16.296 1.00 91.38 290 ALA A N 1
ATOM 2276 C CA . ALA A 1 290 ? 6.517 -16.413 16.174 1.00 91.38 290 ALA A CA 1
ATOM 2277 C C . ALA A 1 290 ? 7.484 -15.218 16.089 1.00 91.38 290 ALA A C 1
ATOM 2279 O O . ALA A 1 290 ? 8.501 -15.204 16.783 1.00 91.38 290 ALA A O 1
ATOM 2280 N N . ASP A 1 291 ? 7.158 -14.202 15.287 1.00 91.56 291 ASP A N 1
ATOM 2281 C CA . ASP A 1 291 ? 8.073 -13.089 15.021 1.00 91.56 291 ASP A CA 1
ATOM 2282 C C . ASP A 1 291 ? 8.176 -12.086 16.176 1.00 91.56 291 ASP A C 1
ATOM 2284 O O . ASP A 1 291 ? 9.274 -11.594 16.448 1.00 91.56 291 ASP A O 1
ATOM 2288 N N . LEU A 1 292 ? 7.073 -11.787 16.870 1.00 92.38 292 LEU A N 1
ATOM 2289 C CA . LEU A 1 292 ? 7.046 -10.898 18.040 1.00 92.38 292 LEU A CA 1
ATOM 2290 C C . LEU A 1 292 ? 7.343 -11.631 19.352 1.00 92.38 292 LEU A C 1
ATOM 2292 O O . LEU A 1 292 ? 7.716 -10.983 20.325 1.00 92.38 292 LEU A O 1
ATOM 2296 N N . GLY A 1 293 ? 7.187 -12.958 19.397 1.00 91.81 293 GLY A N 1
ATOM 2297 C CA . GLY A 1 293 ? 7.276 -13.730 20.640 1.00 91.81 293 GLY A CA 1
ATOM 2298 C C . GLY A 1 293 ? 5.993 -13.678 21.479 1.00 91.81 293 GLY A C 1
ATOM 2299 O O . GLY A 1 293 ? 6.052 -13.668 22.707 1.00 91.81 293 GLY A O 1
ATOM 2300 N N . VAL A 1 294 ? 4.822 -13.634 20.835 1.00 94.00 294 VAL A N 1
ATOM 2301 C CA . VAL A 1 294 ? 3.523 -13.720 21.527 1.00 94.00 294 VAL A CA 1
ATOM 2302 C C . VAL A 1 294 ? 3.331 -15.144 22.046 1.00 94.00 294 VAL A C 1
ATOM 2304 O O . VAL A 1 294 ? 3.465 -16.109 21.291 1.00 94.00 294 VAL A O 1
ATOM 2307 N N . SER A 1 295 ? 2.987 -15.301 23.325 1.00 93.75 295 SER A N 1
ATOM 2308 C CA . SER A 1 295 ? 2.799 -16.627 23.924 1.00 93.75 295 SER A CA 1
ATOM 2309 C C . SER A 1 295 ? 1.610 -17.378 23.314 1.00 93.75 295 SER A C 1
ATOM 2311 O O . SER A 1 295 ? 0.652 -16.774 22.829 1.00 93.75 295 SER A O 1
ATOM 2313 N N . ALA A 1 296 ? 1.644 -18.712 23.373 1.00 94.00 296 ALA A N 1
ATOM 2314 C CA . ALA A 1 296 ? 0.569 -19.555 22.846 1.00 94.00 296 ALA A CA 1
ATOM 2315 C C . ALA A 1 296 ? -0.795 -19.253 23.496 1.00 94.00 296 ALA A C 1
ATOM 2317 O O . ALA A 1 296 ? -1.802 -19.208 22.795 1.00 94.00 296 ALA A O 1
ATOM 2318 N N . ASP A 1 297 ? -0.824 -18.968 24.803 1.00 95.56 297 ASP A N 1
ATOM 2319 C CA . ASP A 1 297 ? -2.057 -18.618 25.523 1.00 95.56 297 ASP A CA 1
ATOM 2320 C C . ASP A 1 297 ? -2.679 -17.314 24.999 1.00 95.56 297 ASP A C 1
ATOM 2322 O O . ASP A 1 297 ? -3.901 -17.202 24.884 1.00 95.56 297 ASP A O 1
ATOM 2326 N N . ILE A 1 298 ? -1.843 -16.333 24.637 1.00 97.62 298 ILE A N 1
ATOM 2327 C CA . ILE A 1 298 ? -2.305 -15.068 24.058 1.00 97.62 298 ILE A CA 1
ATOM 2328 C C . ILE A 1 298 ? -2.753 -15.265 22.608 1.00 97.62 298 ILE A C 1
ATOM 2330 O O . ILE A 1 298 ? -3.805 -14.767 22.218 1.00 97.62 298 ILE A O 1
ATOM 2334 N N . GLN A 1 299 ? -2.024 -16.045 21.811 1.00 97.75 299 GLN A N 1
ATOM 2335 C CA . GLN A 1 299 ? -2.482 -16.402 20.463 1.00 97.75 299 GLN A CA 1
ATOM 2336 C C . GLN A 1 299 ? -3.861 -17.084 20.513 1.00 97.75 299 GLN A C 1
ATOM 2338 O O . GLN A 1 299 ? -4.762 -16.732 19.752 1.00 97.75 299 GLN A O 1
ATOM 2343 N N . GLN A 1 300 ? -4.053 -18.001 21.464 1.00 97.56 300 GLN A N 1
ATOM 2344 C CA . GLN A 1 300 ? -5.305 -18.722 21.650 1.00 97.56 300 GLN A CA 1
ATOM 2345 C C . GLN A 1 300 ? -6.446 -17.811 22.132 1.00 97.56 300 GLN A C 1
ATOM 2347 O O . GLN A 1 300 ? -7.572 -17.955 21.653 1.00 97.56 300 GLN A O 1
ATOM 2352 N N . ILE A 1 301 ? -6.196 -16.863 23.049 1.00 98.00 301 ILE A N 1
ATOM 2353 C CA . ILE A 1 301 ? -7.260 -15.951 23.503 1.00 98.00 301 ILE A CA 1
ATOM 2354 C C . ILE A 1 301 ? -7.718 -15.012 22.382 1.00 98.00 301 ILE A C 1
ATOM 2356 O O . ILE A 1 301 ? -8.920 -14.802 22.244 1.00 98.00 301 ILE A O 1
ATOM 2360 N N . ILE A 1 302 ? -6.802 -14.528 21.531 1.00 98.12 302 ILE A N 1
ATOM 2361 C CA . ILE A 1 302 ? -7.153 -13.718 20.352 1.00 98.12 302 ILE A CA 1
ATOM 2362 C C . ILE A 1 302 ? -8.048 -14.534 19.409 1.00 98.12 302 ILE A C 1
ATOM 2364 O O . ILE A 1 302 ? -9.119 -14.065 19.020 1.00 98.12 302 ILE A O 1
ATOM 2368 N N . GLN A 1 303 ? -7.657 -15.778 19.101 1.00 97.06 303 GLN A N 1
ATOM 2369 C CA . GLN A 1 303 ? -8.436 -16.677 18.239 1.00 97.06 303 GLN A CA 1
ATOM 2370 C C . GLN A 1 303 ? -9.845 -16.935 18.783 1.00 97.06 303 GLN A C 1
ATOM 2372 O O . GLN A 1 303 ? -10.812 -16.838 18.031 1.00 97.06 303 GLN A O 1
ATOM 2377 N N . HIS A 1 304 ? -9.983 -17.226 20.080 1.00 97.12 304 HIS A N 1
ATOM 2378 C CA . HIS A 1 304 ? -11.293 -17.479 20.682 1.00 97.12 304 HIS A CA 1
ATOM 2379 C C . HIS A 1 304 ? -12.175 -16.224 20.737 1.00 97.12 304 HIS A C 1
ATOM 2381 O O . HIS A 1 304 ? -13.374 -16.323 20.489 1.00 97.12 304 HIS A O 1
ATOM 2387 N N . CYS A 1 305 ? -11.616 -15.044 21.031 1.00 97.69 305 CYS A N 1
ATOM 2388 C CA . CYS A 1 305 ? -12.371 -13.788 20.962 1.00 97.69 305 CYS A CA 1
ATOM 2389 C C . CYS A 1 305 ? -12.912 -13.540 19.547 1.00 97.69 305 CYS A C 1
ATOM 2391 O O . CYS A 1 305 ? -14.059 -13.130 19.391 1.00 97.69 305 CYS A O 1
ATOM 2393 N N . MET A 1 306 ? -12.114 -13.853 18.521 1.00 95.88 306 MET A N 1
ATOM 2394 C CA . MET A 1 306 ? -12.466 -13.691 17.106 1.00 95.88 306 MET A CA 1
ATOM 2395 C C . MET A 1 306 ? -13.146 -14.926 16.485 1.00 95.88 306 MET A C 1
ATOM 2397 O O . MET A 1 306 ? -13.110 -15.104 15.261 1.00 95.88 306 MET A O 1
ATOM 2401 N N . ALA A 1 307 ? -13.752 -15.797 17.299 1.00 94.06 307 ALA A N 1
ATOM 2402 C CA . ALA A 1 307 ? -14.510 -16.938 16.798 1.00 94.06 307 ALA A CA 1
ATOM 2403 C C . ALA A 1 307 ? -15.753 -16.472 16.019 1.00 94.06 307 ALA A C 1
ATOM 2405 O O . ALA A 1 307 ? -16.469 -15.560 16.451 1.00 94.06 307 ALA A O 1
ATOM 2406 N N . ASP A 1 308 ? -16.022 -17.118 14.880 1.00 89.38 308 ASP A N 1
ATOM 2407 C CA . ASP A 1 308 ? -17.146 -16.762 14.001 1.00 89.38 308 ASP A CA 1
ATOM 2408 C C . ASP A 1 308 ? -18.487 -16.962 14.726 1.00 89.38 308 ASP A C 1
ATOM 2410 O O . ASP A 1 308 ? -19.370 -16.107 14.679 1.00 89.38 308 ASP A O 1
ATOM 2414 N N . GLU A 1 309 ? -18.604 -18.048 15.493 1.00 90.69 309 GLU A N 1
ATOM 2415 C CA . GLU A 1 309 ? -19.767 -18.340 16.327 1.00 90.69 309 GLU A CA 1
ATOM 2416 C C . GLU A 1 309 ? -19.691 -17.599 17.668 1.00 90.69 309 GLU A C 1
ATOM 2418 O O . GLU A 1 309 ? -18.799 -17.847 18.483 1.00 90.69 309 GLU A O 1
ATOM 2423 N N . ALA A 1 310 ? -20.678 -16.742 17.949 1.00 92.00 310 ALA A N 1
ATOM 2424 C CA . ALA A 1 310 ? -20.747 -15.956 19.185 1.00 92.00 310 ALA A CA 1
ATOM 2425 C C . ALA A 1 310 ? -20.650 -16.817 20.460 1.00 92.00 310 ALA A C 1
ATOM 2427 O O . ALA A 1 310 ? -19.985 -16.435 21.419 1.00 92.00 310 ALA A O 1
ATOM 2428 N N . ALA A 1 311 ? -21.250 -18.012 20.452 1.00 92.75 311 ALA A N 1
ATOM 2429 C CA . ALA A 1 311 ? -21.245 -18.935 21.590 1.00 92.75 311 ALA A CA 1
ATOM 2430 C C . ALA A 1 311 ? -19.867 -19.551 21.906 1.00 92.75 311 ALA A C 1
ATOM 2432 O O . ALA A 1 311 ? -19.700 -20.155 22.964 1.00 92.75 311 ALA A O 1
ATOM 2433 N N . GLN A 1 312 ? -18.895 -19.440 20.995 1.00 94.69 312 GLN A N 1
ATOM 2434 C CA . GLN A 1 312 ? -17.526 -19.928 21.194 1.00 94.69 312 GLN A CA 1
ATOM 2435 C C . GLN A 1 312 ? -16.604 -18.859 21.793 1.00 94.69 312 GLN A C 1
ATOM 2437 O O . GLN A 1 312 ? -15.480 -19.174 22.188 1.00 94.69 312 GLN A O 1
ATOM 2442 N N . ARG A 1 313 ? -17.065 -17.605 21.869 1.00 96.50 313 ARG A N 1
ATOM 2443 C CA . ARG A 1 313 ? -16.278 -16.496 22.409 1.00 96.50 313 ARG A CA 1
ATOM 2444 C C . ARG A 1 313 ? -16.204 -16.601 23.938 1.00 96.50 313 ARG A C 1
ATOM 2446 O O . ARG A 1 313 ? -17.202 -16.936 24.580 1.00 96.50 313 ARG A O 1
ATOM 2453 N N . PRO A 1 314 ? -15.032 -16.348 24.542 1.00 97.25 314 PRO A N 1
ATOM 2454 C CA . PRO A 1 314 ? -14.846 -16.493 25.976 1.00 97.25 314 PRO A CA 1
ATOM 2455 C C . PRO A 1 314 ? -15.538 -15.349 26.733 1.00 97.25 314 PRO A C 1
ATOM 2457 O O . PRO A 1 314 ? -15.608 -14.230 26.221 1.00 97.25 314 PRO A O 1
ATOM 2460 N N . PRO A 1 315 ? -15.988 -15.577 27.977 1.00 96.50 315 PRO A N 1
ATOM 2461 C CA . PRO A 1 315 ? -16.443 -14.491 28.836 1.00 96.50 315 PRO A CA 1
ATOM 2462 C C . PRO A 1 315 ? -15.281 -13.534 29.159 1.00 96.50 315 PRO A C 1
ATOM 2464 O O . PRO A 1 315 ? -14.124 -13.958 29.279 1.00 96.50 315 PRO A O 1
ATOM 2467 N N . LEU A 1 316 ? -15.572 -12.241 29.330 1.00 96.62 316 LEU A N 1
ATOM 2468 C CA . LEU A 1 316 ? -14.543 -11.212 29.540 1.00 96.62 316 LEU A CA 1
ATOM 2469 C C . LEU A 1 316 ? -13.689 -11.462 30.790 1.00 96.62 316 LEU A C 1
ATOM 2471 O O . LEU A 1 316 ? -12.505 -11.131 30.794 1.00 96.62 316 LEU A O 1
ATOM 2475 N N . GLU A 1 317 ? -14.227 -12.111 31.825 1.00 95.44 317 GLU A N 1
ATOM 2476 C CA . GLU A 1 317 ? -13.471 -12.493 33.022 1.00 95.44 317 GLU A CA 1
ATOM 2477 C C . GLU A 1 317 ? -12.301 -13.426 32.687 1.00 95.44 317 GLU A C 1
ATOM 2479 O O . GLU A 1 317 ? -11.209 -13.288 33.250 1.00 95.44 317 GLU A O 1
ATOM 2484 N N . GLN A 1 318 ? -12.506 -14.355 31.747 1.00 96.56 318 GLN A N 1
ATOM 2485 C CA . GLN A 1 318 ? -11.453 -15.248 31.272 1.00 96.56 318 GLN A CA 1
ATOM 2486 C C . GLN A 1 318 ? -10.398 -14.468 30.481 1.00 96.56 318 GLN A C 1
ATOM 2488 O O . GLN A 1 318 ? -9.203 -14.667 30.707 1.00 96.56 318 GLN A O 1
ATOM 2493 N N . VAL A 1 319 ? -10.825 -13.550 29.606 1.00 97.56 319 VAL A N 1
ATOM 2494 C CA . VAL A 1 319 ? -9.919 -12.694 28.820 1.00 97.56 319 VAL A CA 1
ATOM 2495 C C . VAL A 1 319 ? -9.036 -11.852 29.747 1.00 97.56 319 VAL A C 1
ATOM 2497 O O . VAL A 1 319 ? -7.810 -11.874 29.634 1.00 97.56 319 VAL A O 1
ATOM 2500 N N . VAL A 1 320 ? -9.635 -11.182 30.738 1.00 96.31 320 VAL A N 1
ATOM 2501 C CA . VAL A 1 320 ? -8.921 -10.373 31.740 1.00 96.31 320 VAL A CA 1
ATOM 2502 C C . VAL A 1 320 ? -7.919 -11.215 32.535 1.00 96.31 320 VAL A C 1
ATOM 2504 O O . VAL A 1 320 ? -6.809 -10.752 32.809 1.00 96.31 320 VAL A O 1
ATOM 2507 N N . MET A 1 321 ? -8.279 -12.447 32.909 1.00 96.06 321 MET A N 1
ATOM 2508 C CA . MET A 1 321 ? -7.390 -13.344 33.651 1.00 96.06 321 MET A CA 1
ATOM 2509 C C . MET A 1 321 ? -6.139 -13.713 32.843 1.00 96.06 321 MET A C 1
ATOM 2511 O O . MET A 1 321 ? -5.033 -13.609 33.377 1.00 96.06 321 MET A O 1
ATOM 2515 N N . VAL A 1 322 ? -6.303 -14.104 31.574 1.00 96.25 322 VAL A N 1
ATOM 2516 C CA . VAL A 1 322 ? -5.184 -14.468 30.685 1.00 96.25 322 VAL A CA 1
ATOM 2517 C C . VAL A 1 322 ? -4.257 -13.269 30.469 1.00 96.25 322 VAL A C 1
ATOM 2519 O O . VAL A 1 322 ? -3.045 -13.377 30.655 1.00 96.25 322 VAL A O 1
ATOM 2522 N N . LEU A 1 323 ? -4.819 -12.090 30.183 1.00 95.06 323 LEU A N 1
ATOM 2523 C CA . LEU A 1 323 ? -4.034 -10.866 29.987 1.00 95.06 323 LEU A CA 1
ATOM 2524 C C . LEU A 1 323 ? -3.279 -10.454 31.257 1.00 95.06 323 LEU A C 1
ATOM 2526 O O . LEU A 1 323 ? -2.111 -10.079 31.194 1.00 95.06 323 LEU A O 1
ATOM 2530 N N . LYS A 1 324 ? -3.897 -10.593 32.436 1.00 93.19 324 LYS A N 1
ATOM 2531 C CA . LYS A 1 324 ? -3.236 -10.320 33.723 1.00 93.19 324 LYS A CA 1
ATOM 2532 C C . LYS A 1 324 ? -2.022 -11.222 33.960 1.00 93.19 324 LYS A C 1
ATOM 2534 O O . LYS A 1 324 ? -1.010 -10.762 34.498 1.00 93.19 324 LYS A O 1
ATOM 2539 N N . GLN A 1 325 ? -2.120 -12.498 33.589 1.00 92.19 325 GLN A N 1
ATOM 2540 C CA . GLN A 1 325 ? -0.997 -13.432 33.678 1.00 92.19 325 GLN A CA 1
ATOM 2541 C C . GLN A 1 325 ? 0.123 -13.023 32.717 1.00 92.19 325 GLN A C 1
ATOM 2543 O O . GLN A 1 325 ? 1.270 -12.927 33.148 1.00 92.19 325 GLN A O 1
ATOM 2548 N N . ALA A 1 326 ? -0.207 -12.677 31.470 1.00 89.56 326 ALA A N 1
ATOM 2549 C CA . ALA A 1 326 ? 0.773 -12.233 30.479 1.00 89.56 326 ALA A CA 1
ATOM 2550 C C . ALA A 1 326 ? 1.509 -10.948 30.893 1.00 89.56 326 ALA A C 1
ATOM 2552 O O . ALA A 1 326 ? 2.734 -10.888 30.784 1.00 89.56 326 ALA A O 1
ATOM 2553 N N . VAL A 1 327 ? 0.796 -9.961 31.451 1.00 87.06 327 VAL A N 1
ATOM 2554 C CA . VAL A 1 327 ? 1.411 -8.757 32.036 1.00 87.06 327 VAL A CA 1
ATOM 2555 C C . VAL A 1 327 ? 2.368 -9.130 33.171 1.00 87.06 327 VAL A C 1
ATOM 2557 O O . VAL A 1 327 ? 3.463 -8.586 33.254 1.00 87.06 327 VAL A O 1
ATOM 2560 N N . SER A 1 328 ? 2.002 -10.072 34.040 1.00 84.81 328 SER A N 1
ATOM 2561 C CA . SER A 1 328 ? 2.864 -10.465 35.167 1.00 84.81 328 SER A CA 1
ATOM 2562 C C . SER A 1 328 ? 4.148 -11.163 34.695 1.00 84.81 328 SER A C 1
ATOM 2564 O O . SER A 1 328 ? 5.232 -10.870 35.201 1.00 84.81 328 SER A O 1
ATOM 2566 N N . SER A 1 329 ? 4.036 -12.053 33.705 1.00 82.25 329 SER A N 1
ATOM 2567 C CA . SER A 1 329 ? 5.171 -12.788 33.136 1.00 82.25 329 SER A CA 1
ATOM 2568 C C . SER A 1 329 ? 6.133 -11.878 32.368 1.00 82.25 329 SER A C 1
ATOM 2570 O O . SER A 1 329 ? 7.345 -11.983 32.559 1.00 82.25 329 SER A O 1
ATOM 2572 N N . SER A 1 330 ? 5.618 -10.929 31.575 1.00 75.31 330 SER A N 1
ATOM 2573 C CA . SER A 1 330 ? 6.457 -10.010 30.788 1.00 75.31 330 SER A CA 1
ATOM 2574 C C . SER A 1 330 ? 7.333 -9.110 31.668 1.00 75.31 330 SER A C 1
ATOM 2576 O O . SER A 1 330 ? 8.489 -8.855 31.333 1.00 75.31 330 SER A O 1
ATOM 2578 N N . HIS A 1 331 ? 6.836 -8.700 32.843 1.00 68.75 331 HIS A N 1
ATOM 2579 C CA . HIS A 1 331 ? 7.628 -7.946 33.822 1.00 68.75 331 HIS A CA 1
ATOM 2580 C C . HIS A 1 331 ? 8.777 -8.776 34.415 1.00 68.75 331 HIS A C 1
ATOM 2582 O O . HIS A 1 331 ? 9.854 -8.232 34.663 1.00 68.75 331 HIS A O 1
ATOM 2588 N N . SER A 1 332 ? 8.569 -10.078 34.642 1.00 63.56 332 SER A N 1
ATOM 2589 C CA . SER A 1 332 ? 9.607 -10.969 35.179 1.00 63.56 332 SER A CA 1
ATOM 2590 C C . SER A 1 332 ? 10.727 -11.207 34.165 1.00 63.56 332 SER A C 1
ATOM 2592 O O . SER A 1 332 ? 11.902 -11.133 34.513 1.00 63.56 332 SER A O 1
ATOM 2594 N N . GLU A 1 333 ? 10.380 -11.445 32.901 1.00 64.69 333 GLU A N 1
ATOM 2595 C CA . GLU A 1 333 ? 11.360 -11.688 31.837 1.00 64.69 333 GLU A CA 1
ATOM 2596 C C . GLU A 1 333 ? 12.189 -10.436 31.508 1.00 64.69 333 GLU A C 1
ATOM 2598 O O . GLU A 1 333 ? 13.385 -10.539 31.229 1.00 64.69 333 GLU A O 1
ATOM 2603 N N . ALA A 1 334 ? 11.589 -9.242 31.576 1.00 60.34 334 ALA A N 1
ATOM 2604 C CA . ALA A 1 334 ? 12.292 -7.981 31.325 1.00 60.34 334 ALA A CA 1
ATOM 2605 C C . ALA A 1 334 ? 13.385 -7.709 32.379 1.00 60.34 334 ALA A C 1
ATOM 2607 O O . ALA A 1 334 ? 14.412 -7.091 32.084 1.00 60.34 334 ALA A O 1
ATOM 2608 N N . LEU A 1 335 ? 13.187 -8.192 33.611 1.00 59.62 335 LEU A N 1
ATOM 2609 C CA . LEU A 1 335 ? 14.175 -8.104 34.689 1.00 59.62 335 LEU A CA 1
ATOM 2610 C C . LEU A 1 335 ? 15.352 -9.072 34.477 1.00 59.62 335 LEU A C 1
ATOM 2612 O O . LEU A 1 335 ? 16.492 -8.695 34.757 1.00 59.62 335 LEU A O 1
ATOM 2616 N N . ASP A 1 336 ? 15.099 -10.269 33.940 1.00 59.25 336 ASP A N 1
ATOM 2617 C CA . ASP A 1 336 ? 16.130 -11.282 33.665 1.00 59.25 336 ASP A CA 1
ATOM 2618 C C . ASP A 1 336 ? 16.994 -10.936 32.439 1.00 59.25 336 ASP A C 1
ATOM 2620 O O . ASP A 1 336 ? 18.212 -11.143 32.452 1.00 59.25 336 ASP A O 1
ATOM 2624 N N . LEU A 1 337 ? 16.405 -10.351 31.389 1.00 57.81 337 LEU A N 1
ATOM 2625 C CA . LEU A 1 337 ? 17.129 -9.943 30.176 1.00 57.81 337 LEU A CA 1
ATOM 2626 C C . LEU A 1 337 ? 18.084 -8.768 30.427 1.00 57.81 337 LEU A C 1
ATOM 2628 O O . LEU A 1 337 ? 19.211 -8.780 29.929 1.00 57.81 337 LEU A O 1
ATOM 2632 N N . ARG A 1 338 ? 17.710 -7.821 31.300 1.00 55.78 338 ARG A N 1
ATOM 2633 C CA . ARG A 1 338 ? 18.611 -6.743 31.760 1.00 55.78 338 ARG A CA 1
ATOM 2634 C C . ARG A 1 338 ? 19.842 -7.263 32.511 1.00 55.78 338 ARG A C 1
ATOM 2636 O O . ARG A 1 338 ? 20.840 -6.553 32.596 1.00 55.78 338 ARG A O 1
ATOM 2643 N N . GLN A 1 339 ? 19.791 -8.487 33.043 1.00 51.09 339 GLN A N 1
ATOM 2644 C CA . GLN A 1 339 ? 20.911 -9.135 33.738 1.00 51.09 339 GLN A CA 1
ATOM 2645 C C . GLN A 1 339 ? 21.741 -10.058 32.830 1.00 51.09 339 GLN A C 1
ATOM 2647 O O . GLN A 1 339 ? 22.846 -10.451 33.207 1.00 51.09 339 GLN A O 1
ATOM 2652 N N . ARG A 1 340 ? 21.252 -10.389 31.628 1.00 45.38 340 ARG A N 1
ATOM 2653 C CA . ARG A 1 340 ? 21.910 -11.279 30.657 1.00 45.38 340 ARG A CA 1
ATOM 2654 C C . ARG A 1 340 ? 22.190 -10.567 29.333 1.00 45.38 340 ARG A C 1
ATOM 2656 O O . ARG A 1 340 ? 21.776 -11.015 28.270 1.00 45.38 340 ARG A O 1
ATOM 2663 N N . SER A 1 341 ? 22.965 -9.490 29.362 1.00 41.78 341 SER A N 1
ATOM 2664 C CA . SER A 1 341 ? 23.527 -8.892 28.145 1.00 41.78 341 SER A CA 1
ATOM 2665 C C . SER A 1 341 ? 24.818 -9.613 27.728 1.00 41.78 341 SER A C 1
ATOM 2667 O O . SER A 1 341 ? 25.926 -9.144 27.963 1.00 41.78 341 SER A O 1
ATOM 2669 N N . SER A 1 342 ? 24.689 -10.814 27.153 1.00 36.41 342 SER A N 1
ATOM 2670 C CA . SER A 1 342 ? 25.699 -11.429 26.264 1.00 36.41 342 SER A CA 1
ATOM 2671 C C . SER A 1 342 ? 25.244 -12.801 25.759 1.00 36.41 342 SER A C 1
ATOM 2673 O O . SER A 1 342 ? 25.496 -13.833 26.371 1.00 36.41 342 SER A O 1
ATOM 2675 N N . SER A 1 343 ? 24.571 -12.827 24.613 1.00 33.34 343 SER A N 1
ATOM 2676 C CA . SER A 1 343 ? 24.726 -13.850 23.563 1.00 33.34 343 SER A CA 1
ATOM 2677 C C . SER A 1 343 ? 23.727 -13.559 22.448 1.00 33.34 343 SER A C 1
ATOM 2679 O O . SER A 1 343 ? 22.547 -13.335 22.697 1.00 33.34 343 SER A O 1
ATOM 2681 N N . HIS A 1 344 ? 24.232 -13.499 21.217 1.00 34.88 344 HIS A N 1
ATOM 2682 C CA . HIS A 1 344 ? 23.432 -13.363 20.007 1.00 34.88 344 HIS A CA 1
ATOM 2683 C C . HIS A 1 344 ? 22.370 -14.465 19.956 1.00 34.88 344 HIS A C 1
ATOM 2685 O O . HIS A 1 344 ? 22.713 -15.649 19.943 1.00 34.88 344 HIS A O 1
ATOM 2691 N N . SER A 1 345 ? 21.093 -14.082 19.902 1.00 34.06 345 SER A N 1
ATOM 2692 C CA . SER A 1 345 ? 20.033 -15.006 19.520 1.00 34.06 345 SER A CA 1
ATOM 2693 C C . SER A 1 345 ? 20.239 -15.359 18.054 1.00 34.06 345 SER A C 1
ATOM 2695 O O . SER A 1 345 ? 20.130 -14.499 17.179 1.00 34.06 345 SER A O 1
ATOM 2697 N N . GLN A 1 346 ? 20.580 -16.622 17.808 1.00 33.75 346 GLN A N 1
ATOM 2698 C CA . GLN A 1 346 ? 20.508 -17.230 16.490 1.00 33.75 346 GLN A CA 1
ATOM 2699 C C . GLN A 1 346 ? 19.141 -16.901 15.894 1.00 33.75 346 GLN A C 1
ATOM 2701 O O . GLN A 1 346 ? 18.111 -17.161 16.519 1.00 33.75 346 GLN A O 1
ATOM 2706 N N . ALA A 1 347 ? 19.167 -16.269 14.722 1.00 37.38 347 ALA A N 1
ATOM 2707 C CA . ALA A 1 347 ? 17.998 -16.079 13.889 1.00 37.38 347 ALA A CA 1
ATOM 2708 C C . ALA A 1 347 ? 17.246 -17.410 13.812 1.00 37.38 347 ALA A C 1
ATOM 2710 O O . ALA A 1 347 ? 17.855 -18.454 13.576 1.00 37.38 347 ALA A O 1
ATOM 2711 N N . SER A 1 348 ? 15.937 -17.371 14.056 1.00 40.84 348 SER A N 1
ATOM 2712 C CA . SER A 1 348 ? 15.051 -18.463 13.681 1.00 40.84 348 SER A CA 1
ATOM 2713 C C . SER A 1 348 ? 15.389 -18.863 12.249 1.00 40.84 348 SER A C 1
ATOM 2715 O O . SER A 1 348 ? 15.391 -17.990 11.380 1.00 40.84 348 SER A O 1
ATOM 2717 N N . ASP A 1 349 ? 15.682 -20.142 12.019 1.00 41.97 349 ASP A N 1
ATOM 2718 C CA . ASP A 1 349 ? 15.782 -20.733 10.688 1.00 41.97 349 ASP A CA 1
ATOM 2719 C C . ASP A 1 349 ? 14.478 -20.434 9.927 1.00 41.97 349 ASP A C 1
ATOM 2721 O O . ASP A 1 349 ? 13.487 -21.162 10.023 1.00 41.97 349 ASP A O 1
ATOM 2725 N N . LEU A 1 350 ? 14.436 -19.301 9.226 1.00 54.47 350 LEU A N 1
ATOM 2726 C CA . LEU A 1 350 ? 13.325 -18.924 8.370 1.00 54.47 350 LEU A CA 1
ATOM 2727 C C . LEU A 1 350 ? 13.346 -19.902 7.202 1.00 54.47 350 LEU A C 1
ATOM 2729 O O . LEU A 1 350 ? 14.291 -19.920 6.412 1.00 54.47 350 LEU A O 1
ATOM 2733 N N . MET A 1 351 ? 12.321 -20.754 7.138 1.00 65.50 351 MET A N 1
ATOM 2734 C CA . MET A 1 351 ? 12.185 -21.754 6.087 1.00 65.50 351 MET A CA 1
ATOM 2735 C C . MET A 1 351 ? 12.191 -21.053 4.727 1.00 65.50 351 MET A C 1
ATOM 2737 O O . MET A 1 351 ? 11.243 -20.348 4.371 1.00 65.50 351 MET A O 1
ATOM 2741 N N . GLN A 1 352 ? 13.269 -21.253 3.968 1.00 83.12 352 GLN A N 1
ATOM 2742 C CA . GLN A 1 352 ? 13.291 -20.937 2.547 1.00 83.12 352 GLN A CA 1
ATOM 2743 C C . GLN A 1 352 ? 12.134 -21.683 1.879 1.00 83.12 352 GLN A C 1
ATOM 2745 O O . GLN A 1 352 ? 11.973 -22.894 2.056 1.00 83.12 352 GLN A O 1
ATOM 2750 N N . LEU A 1 353 ? 11.311 -20.951 1.130 1.00 89.56 353 LEU A N 1
ATOM 2751 C CA . LEU A 1 353 ? 10.251 -21.553 0.331 1.00 89.56 353 LEU A CA 1
ATOM 2752 C C . LEU A 1 353 ? 10.888 -22.417 -0.754 1.00 89.56 353 LEU A C 1
ATOM 2754 O O . LEU A 1 353 ? 11.749 -21.950 -1.497 1.00 89.56 353 LEU A O 1
ATOM 2758 N N . SER A 1 354 ? 10.454 -23.669 -0.863 1.00 92.81 354 SER A N 1
ATOM 2759 C CA . SER A 1 354 ? 10.913 -24.524 -1.957 1.00 92.81 354 SER A CA 1
ATOM 2760 C C . SER A 1 354 ? 10.382 -24.010 -3.298 1.00 92.81 354 SER A C 1
ATOM 2762 O O . SER A 1 354 ? 9.244 -23.536 -3.375 1.00 92.81 354 SER A O 1
ATOM 2764 N N . SER A 1 355 ? 11.151 -24.179 -4.380 1.00 92.44 355 SER A N 1
ATOM 2765 C CA . SER A 1 355 ? 10.691 -23.818 -5.731 1.00 92.44 355 SER A CA 1
ATOM 2766 C C . SER A 1 355 ? 9.366 -24.503 -6.087 1.00 92.44 355 SER A C 1
ATOM 2768 O O . SER A 1 355 ? 8.509 -23.890 -6.707 1.00 92.44 355 SER A O 1
ATOM 2770 N N . ALA A 1 356 ? 9.133 -25.731 -5.607 1.00 94.31 356 ALA A N 1
ATOM 2771 C CA . ALA A 1 356 ? 7.865 -26.437 -5.803 1.00 94.31 356 ALA A CA 1
ATOM 2772 C C . ALA A 1 356 ? 6.660 -25.699 -5.186 1.00 94.31 356 ALA A C 1
ATOM 2774 O O . ALA A 1 356 ? 5.612 -25.609 -5.821 1.00 94.31 356 ALA A O 1
ATOM 2775 N N . GLN A 1 357 ? 6.802 -25.141 -3.977 1.00 95.38 357 GLN A N 1
ATOM 2776 C CA . GLN A 1 357 ? 5.740 -24.349 -3.337 1.00 95.38 357 GLN A CA 1
ATOM 2777 C C . GLN A 1 357 ? 5.485 -23.033 -4.079 1.00 95.38 357 GLN A C 1
ATOM 2779 O O . GLN A 1 357 ? 4.332 -22.624 -4.232 1.00 95.38 357 GLN A O 1
ATOM 2784 N N . LEU A 1 358 ? 6.552 -22.381 -4.550 1.00 97.19 358 LEU A N 1
ATOM 2785 C CA . LEU A 1 358 ? 6.454 -21.151 -5.336 1.00 97.19 358 LEU A CA 1
ATOM 2786 C C . LEU A 1 358 ? 5.723 -21.413 -6.657 1.00 97.19 358 LEU A C 1
ATOM 2788 O O . LEU A 1 358 ? 4.738 -20.737 -6.944 1.00 97.19 358 LEU A O 1
ATOM 2792 N N . TYR A 1 359 ? 6.117 -22.448 -7.402 1.00 96.81 359 TYR A N 1
ATOM 2793 C CA . TYR A 1 359 ? 5.475 -22.814 -8.667 1.00 96.81 359 TYR A CA 1
ATOM 2794 C C . TYR A 1 359 ? 4.020 -23.227 -8.490 1.00 96.81 359 TYR A C 1
ATOM 2796 O O . TYR A 1 359 ? 3.167 -22.739 -9.223 1.00 96.81 359 TYR A O 1
ATOM 2804 N N . GLN A 1 360 ? 3.702 -24.020 -7.464 1.00 97.50 360 GLN A N 1
ATOM 2805 C CA . GLN A 1 360 ? 2.313 -24.368 -7.163 1.00 97.50 360 GLN A CA 1
ATOM 2806 C C . GLN A 1 360 ? 1.462 -23.125 -6.857 1.00 97.50 360 GLN A C 1
ATOM 2808 O O . GLN A 1 360 ? 0.298 -23.052 -7.251 1.00 97.50 360 GLN A O 1
ATOM 2813 N N . THR A 1 361 ? 2.034 -22.138 -6.160 1.00 98.06 361 THR A N 1
ATOM 2814 C CA . THR A 1 361 ? 1.338 -20.877 -5.872 1.00 98.06 361 THR A CA 1
ATOM 2815 C C . THR A 1 361 ? 1.116 -20.066 -7.148 1.00 98.06 361 THR A C 1
ATOM 2817 O O . THR A 1 361 ? 0.014 -19.568 -7.369 1.00 98.06 361 THR A O 1
ATOM 2820 N N . VAL A 1 362 ? 2.136 -19.965 -8.003 1.00 98.56 362 VAL A N 1
ATOM 2821 C CA . VAL A 1 362 ? 2.066 -19.274 -9.300 1.00 98.56 362 VAL A CA 1
ATOM 2822 C C . VAL A 1 362 ? 1.046 -19.931 -10.233 1.00 98.56 362 VAL A C 1
ATOM 2824 O O . VAL A 1 362 ? 0.238 -19.226 -10.834 1.00 98.56 362 VAL A O 1
ATOM 2827 N N . ASP A 1 363 ? 1.020 -21.261 -10.313 1.00 98.38 363 ASP A N 1
ATOM 2828 C CA . ASP A 1 363 ? 0.030 -21.995 -11.104 1.00 98.38 363 ASP A CA 1
ATOM 2829 C C . ASP A 1 363 ? -1.394 -21.695 -10.612 1.00 98.38 363 ASP A C 1
ATOM 2831 O O . ASP A 1 363 ? -2.254 -21.326 -11.410 1.00 98.38 363 ASP A O 1
ATOM 2835 N N . GLY A 1 364 ? -1.623 -21.737 -9.293 1.00 98.50 364 GLY A N 1
ATOM 2836 C CA . GLY A 1 364 ? -2.925 -21.394 -8.717 1.00 98.50 364 GLY A CA 1
ATOM 2837 C C . GLY A 1 364 ? -3.342 -19.940 -8.969 1.00 98.50 364 GLY A C 1
ATOM 2838 O O . GLY A 1 364 ? -4.531 -19.677 -9.159 1.00 98.50 364 GLY A O 1
ATOM 2839 N N . LEU A 1 365 ? -2.392 -18.997 -9.004 1.00 98.56 365 LEU A N 1
ATOM 2840 C CA . LEU A 1 365 ? -2.654 -17.604 -9.384 1.00 98.56 365 LEU A CA 1
ATOM 2841 C C . LEU A 1 365 ? -3.121 -17.507 -10.836 1.00 98.56 365 LEU A C 1
ATOM 2843 O O . LEU A 1 365 ? -4.137 -16.873 -11.114 1.00 98.56 365 LEU A O 1
ATOM 2847 N N . ILE A 1 366 ? -2.414 -18.165 -11.755 1.00 98.62 366 ILE A N 1
ATOM 2848 C CA . ILE A 1 366 ? -2.772 -18.186 -13.178 1.00 98.62 366 ILE A CA 1
ATOM 2849 C C . ILE A 1 366 ? -4.165 -18.797 -13.375 1.00 98.62 366 ILE A C 1
ATOM 2851 O O . ILE A 1 366 ? -4.981 -18.213 -14.092 1.00 98.62 366 ILE A O 1
ATOM 2855 N N . ASP A 1 367 ? -4.464 -19.911 -12.704 1.00 98.38 367 ASP A N 1
ATOM 2856 C CA . ASP A 1 367 ? -5.766 -20.581 -12.791 1.00 98.38 367 ASP A CA 1
ATOM 2857 C C . ASP A 1 367 ? -6.912 -19.658 -12.351 1.00 98.38 367 ASP A C 1
ATOM 2859 O O . ASP A 1 367 ? -7.916 -19.521 -13.063 1.00 98.38 367 ASP A O 1
ATOM 2863 N N . TYR A 1 368 ? -6.743 -18.953 -11.225 1.00 98.50 368 TYR A N 1
ATOM 2864 C CA . TYR A 1 368 ? -7.740 -17.996 -10.748 1.00 98.50 368 TYR A CA 1
ATOM 2865 C C . TYR A 1 368 ? -7.911 -16.826 -11.723 1.00 98.50 368 TYR A C 1
ATOM 2867 O O . TYR A 1 368 ? -9.041 -16.491 -12.086 1.00 98.50 368 TYR A O 1
ATOM 2875 N N . ILE A 1 369 ? -6.805 -16.226 -12.180 1.00 98.38 369 ILE A N 1
ATOM 2876 C CA . ILE A 1 369 ? -6.824 -15.092 -13.114 1.00 98.38 369 ILE A CA 1
ATOM 2877 C C . ILE A 1 369 ? -7.592 -15.472 -14.381 1.00 98.38 369 ILE A C 1
ATOM 2879 O O . ILE A 1 369 ? -8.565 -14.802 -14.729 1.00 98.38 369 ILE A O 1
ATOM 2883 N N . LEU A 1 370 ? -7.218 -16.575 -15.033 1.00 98.19 370 LEU A N 1
ATOM 2884 C CA . LEU A 1 370 ? -7.838 -17.006 -16.287 1.00 98.19 370 LEU A CA 1
ATOM 2885 C C . LEU A 1 370 ? -9.311 -17.390 -16.111 1.00 98.19 370 LEU A C 1
ATOM 2887 O O . LEU A 1 370 ? -10.130 -17.058 -16.967 1.00 98.19 370 LEU A O 1
ATOM 2891 N N . THR A 1 371 ? -9.668 -18.030 -14.995 1.00 97.88 371 THR A N 1
ATOM 2892 C CA . THR A 1 371 ? -11.064 -18.406 -14.709 1.00 97.88 371 THR A CA 1
ATOM 2893 C C . THR A 1 371 ? -11.930 -17.194 -14.351 1.00 97.88 371 THR A C 1
ATOM 2895 O O . THR A 1 371 ? -13.137 -17.208 -14.584 1.00 97.88 371 THR A O 1
ATOM 2898 N N . SER A 1 372 ? -11.333 -16.129 -13.808 1.00 97.25 372 SER A N 1
ATOM 2899 C CA . SER A 1 372 ? -12.034 -14.889 -13.442 1.00 97.25 372 SER A CA 1
ATOM 2900 C C . SER A 1 372 ? -12.307 -13.941 -14.619 1.00 97.25 372 SER A C 1
ATOM 2902 O O . SER A 1 372 ? -12.960 -12.912 -14.429 1.00 97.25 372 SER A O 1
ATOM 2904 N N . ALA A 1 373 ? -11.811 -14.266 -15.819 1.00 98.06 373 ALA A N 1
ATOM 2905 C CA . ALA A 1 373 ? -11.994 -13.463 -17.023 1.00 98.06 373 ALA A CA 1
ATOM 2906 C C . ALA A 1 373 ? -13.475 -13.374 -17.430 1.00 98.06 373 ALA A C 1
ATOM 2908 O O . ALA A 1 373 ? -14.125 -14.388 -17.691 1.00 98.06 373 ALA A O 1
ATOM 2909 N N . ASP A 1 374 ? -13.993 -12.154 -17.560 1.00 97.69 374 ASP A N 1
ATOM 2910 C CA . ASP A 1 374 ? -15.348 -11.879 -18.036 1.00 97.69 374 ASP A CA 1
ATOM 2911 C C . ASP A 1 374 ? -15.311 -11.254 -19.435 1.00 97.69 374 ASP A C 1
ATOM 2913 O O . ASP A 1 374 ? -15.248 -10.037 -19.615 1.00 97.69 374 ASP A O 1
ATOM 2917 N N . PHE A 1 375 ? -15.386 -12.110 -20.454 1.00 97.81 375 PHE A N 1
ATOM 2918 C CA . PHE A 1 375 ? -15.367 -11.697 -21.860 1.00 97.81 375 PHE A CA 1
ATOM 2919 C C . PHE A 1 375 ? -16.628 -10.941 -22.312 1.00 97.81 375 PHE A C 1
ATOM 2921 O O . PHE A 1 375 ? -16.674 -10.471 -23.450 1.00 97.81 375 PHE A O 1
ATOM 2928 N N . THR A 1 376 ? -17.658 -10.830 -21.464 1.00 96.56 376 THR A N 1
ATOM 2929 C CA . THR A 1 376 ? -18.876 -10.065 -21.778 1.00 96.56 376 THR A CA 1
ATOM 2930 C C . THR A 1 376 ? -18.717 -8.573 -21.492 1.00 96.56 376 THR A C 1
ATOM 2932 O O . THR A 1 376 ? -19.432 -7.751 -22.071 1.00 96.56 376 THR A O 1
ATOM 2935 N N . ARG A 1 377 ? -17.757 -8.208 -20.636 1.00 96.75 377 ARG A N 1
ATOM 2936 C CA . ARG A 1 377 ? -17.465 -6.821 -20.277 1.00 96.75 377 ARG A CA 1
ATOM 2937 C C . ARG A 1 377 ? -16.538 -6.155 -21.286 1.00 96.75 377 ARG A C 1
ATOM 2939 O O . ARG A 1 377 ? -15.717 -6.805 -21.925 1.00 96.75 377 ARG A O 1
ATOM 2946 N N . ARG A 1 378 ? -16.672 -4.832 -21.414 1.00 94.06 378 ARG A N 1
ATOM 2947 C CA . ARG A 1 378 ? -15.798 -3.973 -22.239 1.00 94.06 378 ARG A CA 1
ATOM 2948 C C . ARG A 1 378 ? -14.972 -2.981 -21.427 1.00 94.06 378 ARG A C 1
ATOM 2950 O O . ARG A 1 378 ? -14.041 -2.392 -21.943 1.00 94.06 378 ARG A O 1
ATOM 2957 N N . ASP A 1 379 ? -15.338 -2.758 -20.175 1.00 94.62 379 ASP A N 1
ATOM 2958 C CA . ASP A 1 379 ? -14.672 -1.818 -19.275 1.00 94.62 379 ASP A CA 1
ATOM 2959 C C . ASP A 1 379 ? -13.547 -2.472 -18.460 1.00 94.62 379 ASP A C 1
ATOM 2961 O O . ASP A 1 379 ? -12.654 -1.782 -17.982 1.00 94.62 379 ASP A O 1
ATOM 2965 N N . ARG A 1 380 ? -13.561 -3.804 -18.326 1.00 96.50 380 ARG A N 1
ATOM 2966 C CA . ARG A 1 380 ? -12.466 -4.620 -17.784 1.00 96.50 380 ARG A CA 1
ATOM 2967 C C . ARG A 1 380 ? -12.627 -6.080 -18.196 1.00 96.50 380 ARG A C 1
ATOM 2969 O O . ARG A 1 380 ? -13.757 -6.537 -18.333 1.00 96.50 380 ARG A O 1
ATOM 2976 N N . LEU A 1 381 ? -11.522 -6.816 -18.313 1.00 98.25 381 LEU A N 1
ATOM 2977 C CA . LEU A 1 381 ? -11.555 -8.268 -18.539 1.00 98.25 381 LEU A CA 1
ATOM 2978 C C . LEU A 1 381 ? -11.468 -9.056 -17.229 1.00 98.25 381 LEU A C 1
ATOM 2980 O O . LEU A 1 381 ? -12.238 -9.984 -17.008 1.00 98.25 381 LEU A O 1
ATOM 2984 N N . PHE A 1 382 ? -10.553 -8.666 -16.344 1.00 98.06 382 PHE A N 1
ATOM 2985 C CA . PHE A 1 382 ? -10.306 -9.347 -15.075 1.00 98.06 382 PHE A CA 1
ATOM 2986 C C . PHE A 1 382 ? -10.733 -8.470 -13.881 1.00 98.06 382 PHE A C 1
ATOM 2988 O O . PHE A 1 382 ? -10.999 -7.274 -14.054 1.00 98.06 382 PHE A O 1
ATOM 2995 N N . PRO A 1 383 ? -10.883 -9.018 -12.660 1.00 97.19 383 PRO A N 1
ATOM 2996 C CA . PRO A 1 383 ? -10.970 -8.216 -11.437 1.00 97.19 383 PRO A CA 1
ATOM 2997 C C . PRO A 1 383 ? -9.695 -7.388 -11.251 1.00 97.19 383 PRO A C 1
ATOM 2999 O O . PRO A 1 383 ? -8.603 -7.943 -11.277 1.00 97.19 383 PRO A O 1
ATOM 3002 N N . ALA A 1 384 ? -9.814 -6.080 -11.066 1.00 96.25 384 ALA A N 1
ATOM 3003 C CA . ALA A 1 384 ? -8.672 -5.170 -11.041 1.00 96.25 384 ALA A CA 1
ATOM 3004 C C . ALA A 1 384 ? -8.910 -4.007 -10.075 1.00 96.25 384 ALA A C 1
ATOM 3006 O O . ALA A 1 384 ? -10.016 -3.846 -9.538 1.00 96.25 384 ALA A O 1
ATOM 3007 N N . ASP A 1 385 ? -7.869 -3.204 -9.885 1.00 95.75 385 ASP A N 1
ATOM 3008 C CA . ASP A 1 385 ? -7.928 -1.923 -9.194 1.00 95.75 385 ASP A CA 1
ATOM 3009 C C . ASP A 1 385 ? -9.068 -1.008 -9.705 1.00 95.75 385 ASP A C 1
ATOM 3011 O O . ASP A 1 385 ? -9.296 -0.936 -10.918 1.00 95.75 385 ASP A O 1
ATOM 3015 N N . PRO A 1 386 ? -9.790 -0.280 -8.823 1.00 93.56 386 PRO A N 1
ATOM 3016 C CA . PRO A 1 386 ? -10.838 0.664 -9.226 1.00 93.56 386 PRO A CA 1
ATOM 3017 C C . PRO A 1 386 ? -10.393 1.729 -10.231 1.00 93.56 386 PRO A C 1
ATOM 3019 O O . PRO A 1 386 ? -11.227 2.188 -11.016 1.00 93.56 386 PRO A O 1
ATOM 3022 N N . MET A 1 387 ? -9.107 2.093 -10.243 1.00 91.12 387 MET A N 1
ATOM 3023 C CA . MET A 1 387 ? -8.545 3.058 -11.190 1.00 91.12 387 MET A CA 1
ATOM 3024 C C . MET A 1 387 ? -8.761 2.657 -12.652 1.00 91.12 387 MET A C 1
ATOM 3026 O O . MET A 1 387 ? -8.776 3.520 -13.529 1.00 91.12 387 MET A O 1
ATOM 3030 N N . ILE A 1 388 ? -9.006 1.376 -12.952 1.00 93.19 388 ILE A N 1
ATOM 3031 C CA . ILE A 1 388 ? -9.354 0.928 -14.308 1.00 93.19 388 ILE A CA 1
ATOM 3032 C C . ILE A 1 388 ? -10.603 1.633 -14.869 1.00 93.19 388 ILE A C 1
ATOM 3034 O O . ILE A 1 388 ? -10.691 1.850 -16.076 1.00 93.19 388 ILE A O 1
ATOM 3038 N N . PHE A 1 389 ? -11.555 2.019 -14.008 1.00 91.69 389 PHE A N 1
ATOM 3039 C CA . PHE A 1 389 ? -12.817 2.644 -14.422 1.00 91.69 389 PHE A CA 1
ATOM 3040 C C . PHE A 1 389 ? -12.704 4.147 -14.666 1.00 91.69 389 PHE A C 1
ATOM 3042 O O . PHE A 1 389 ? -13.570 4.720 -15.325 1.00 91.69 389 PHE A O 1
ATOM 3049 N N . THR A 1 390 ? -11.665 4.783 -14.129 1.00 88.31 390 THR A N 1
ATOM 3050 C CA . THR A 1 390 ? -11.374 6.198 -14.369 1.00 88.31 390 THR A CA 1
ATOM 3051 C C . THR A 1 390 ? -10.322 6.385 -15.454 1.00 88.31 390 THR A C 1
ATOM 3053 O O . THR A 1 390 ? -10.274 7.465 -16.028 1.00 88.31 390 THR A O 1
ATOM 3056 N N . THR A 1 391 ? -9.534 5.346 -15.763 1.00 90.44 391 THR A N 1
ATOM 3057 C CA . THR A 1 391 ? -8.419 5.401 -16.717 1.00 90.44 391 THR A CA 1
ATOM 3058 C C . THR A 1 391 ? -8.721 4.654 -18.018 1.00 90.44 391 THR A C 1
ATOM 3060 O O . THR A 1 391 ? -9.342 5.211 -18.919 1.00 90.44 391 THR A O 1
ATOM 3063 N N . ASN A 1 392 ? -8.287 3.397 -18.163 1.00 94.19 392 ASN A N 1
ATOM 3064 C CA . ASN A 1 392 ? -8.587 2.581 -19.340 1.00 94.19 392 ASN A CA 1
ATOM 3065 C C . ASN A 1 392 ? -8.431 1.060 -19.094 1.00 94.19 392 ASN A C 1
ATOM 3067 O O . ASN A 1 392 ? -7.607 0.641 -18.276 1.00 94.19 392 ASN A O 1
ATOM 3071 N N . PRO A 1 393 ? -9.148 0.209 -19.864 1.00 96.81 393 PRO A N 1
ATOM 3072 C CA . PRO A 1 393 ? -9.170 -1.250 -19.678 1.00 96.81 393 PRO A CA 1
ATOM 3073 C C . PRO A 1 393 ? -7.877 -1.993 -20.054 1.00 96.81 393 PRO A C 1
ATOM 3075 O O . PRO A 1 393 ? -7.755 -3.188 -19.766 1.00 96.81 393 PRO A O 1
ATOM 3078 N N . LEU A 1 394 ? -6.937 -1.340 -20.748 1.00 97.69 394 LEU A N 1
ATOM 3079 C CA . LEU A 1 394 ? -5.760 -1.994 -21.334 1.00 97.69 394 LEU A CA 1
ATOM 3080 C C . LEU A 1 394 ? -4.433 -1.548 -20.726 1.00 97.69 394 LEU A C 1
ATOM 3082 O O . LEU A 1 394 ? -3.410 -2.073 -21.151 1.00 97.69 394 LEU A O 1
ATOM 3086 N N . SER A 1 395 ? -4.414 -0.635 -19.756 1.00 97.56 395 SER A N 1
ATOM 3087 C CA . SER A 1 395 ? -3.174 -0.189 -19.113 1.00 97.56 395 SER A CA 1
ATOM 3088 C C . SER A 1 395 ? -2.348 -1.374 -18.600 1.00 97.56 395 SER A C 1
ATOM 3090 O O . SER A 1 395 ? -2.880 -2.442 -18.282 1.00 97.56 395 SER A O 1
ATOM 3092 N N . VAL A 1 396 ? -1.028 -1.207 -18.530 1.00 98.38 396 VAL A N 1
ATOM 3093 C CA . VAL A 1 396 ? -0.159 -2.224 -17.926 1.00 98.38 396 VAL A CA 1
ATOM 3094 C C . VAL A 1 396 ? -0.413 -2.283 -16.425 1.00 98.38 396 VAL A C 1
ATOM 3096 O O . VAL A 1 396 ? -0.552 -3.374 -15.893 1.00 98.38 396 VAL A O 1
ATOM 3099 N N . ALA A 1 397 ? -0.536 -1.128 -15.764 1.00 97.56 397 ALA A N 1
ATOM 3100 C CA . ALA A 1 397 ? -0.740 -1.027 -14.322 1.00 97.56 397 ALA A CA 1
ATOM 3101 C C . ALA A 1 397 ? -1.973 -1.801 -13.841 1.00 97.56 397 ALA A C 1
ATOM 3103 O O . ALA A 1 397 ? -1.845 -2.671 -12.983 1.00 97.56 397 ALA A O 1
ATOM 3104 N N . PHE A 1 398 ? -3.145 -1.499 -14.407 1.00 97.31 398 PHE A N 1
ATOM 3105 C CA . PHE A 1 398 ? -4.431 -1.958 -13.872 1.00 97.31 398 PHE A CA 1
ATOM 3106 C C . PHE A 1 398 ? -5.248 -2.782 -14.877 1.00 97.31 398 PHE A C 1
ATOM 3108 O O . PHE A 1 398 ? -6.220 -3.429 -14.502 1.00 97.31 398 PHE A O 1
ATOM 3115 N N . GLY A 1 399 ? -4.886 -2.758 -16.161 1.00 97.19 399 GLY A N 1
ATOM 3116 C CA . GLY A 1 399 ? -5.654 -3.354 -17.249 1.00 97.19 399 GLY A CA 1
ATOM 3117 C C . GLY A 1 399 ? -5.165 -4.728 -17.711 1.00 97.19 399 GLY A C 1
ATOM 3118 O O . GLY A 1 399 ? -4.288 -5.372 -17.130 1.00 97.19 399 GLY A O 1
ATOM 3119 N N . ALA A 1 400 ? -5.748 -5.189 -18.821 1.00 98.31 400 ALA A N 1
ATOM 3120 C CA . ALA A 1 400 ? -5.476 -6.515 -19.377 1.00 98.31 400 ALA A CA 1
ATOM 3121 C C . ALA A 1 400 ? -4.031 -6.699 -19.883 1.00 98.31 400 ALA A C 1
ATOM 3123 O O . ALA A 1 400 ? -3.548 -7.832 -19.909 1.00 98.31 400 ALA A O 1
ATOM 3124 N N . SER A 1 401 ? -3.326 -5.620 -20.255 1.00 98.50 401 SER A N 1
ATOM 3125 C CA . SER A 1 401 ? -1.936 -5.724 -20.726 1.00 98.50 401 SER A CA 1
ATOM 3126 C C . SER A 1 401 ? -0.990 -6.173 -19.614 1.00 98.50 401 SER A C 1
ATOM 3128 O O . SER A 1 401 ? -0.085 -6.956 -19.878 1.00 98.50 401 SER A O 1
ATOM 3130 N N . GLY A 1 402 ? -1.225 -5.773 -18.361 1.00 98.44 402 GLY A N 1
ATOM 3131 C CA . GLY A 1 402 ? -0.431 -6.249 -17.224 1.00 98.44 402 GLY A CA 1
ATOM 3132 C C . GLY A 1 402 ? -0.530 -7.764 -17.018 1.00 98.44 402 GLY A C 1
ATOM 3133 O O . GLY A 1 402 ? 0.471 -8.447 -16.799 1.00 98.44 402 GLY A O 1
ATOM 3134 N N . VAL A 1 403 ? -1.738 -8.312 -17.171 1.00 98.56 403 VAL A N 1
ATOM 3135 C CA . VAL A 1 403 ? -1.980 -9.761 -17.105 1.00 98.56 403 VAL A CA 1
ATOM 3136 C C . VAL A 1 403 ? -1.365 -10.482 -18.305 1.00 98.56 403 VAL A C 1
ATOM 3138 O O . VAL A 1 403 ? -0.733 -11.523 -18.136 1.00 98.56 403 VAL A O 1
ATOM 3141 N N . ALA A 1 404 ? -1.508 -9.934 -19.515 1.00 98.56 404 ALA A N 1
ATOM 3142 C CA . ALA A 1 404 ? -0.901 -10.507 -20.716 1.00 98.56 404 ALA A CA 1
ATOM 3143 C C . ALA A 1 404 ? 0.633 -10.552 -20.614 1.00 98.56 404 ALA A C 1
ATOM 3145 O O . ALA A 1 404 ? 1.233 -11.584 -20.906 1.00 98.56 404 ALA A O 1
ATOM 3146 N N . HIS A 1 405 ? 1.253 -9.480 -20.119 1.00 98.50 405 HIS A N 1
ATOM 3147 C CA . HIS A 1 405 ? 2.688 -9.411 -19.853 1.00 98.50 405 HIS A CA 1
ATOM 3148 C C . HIS A 1 405 ? 3.148 -10.506 -18.879 1.00 98.50 405 HIS A C 1
ATOM 3150 O O . HIS A 1 405 ? 4.119 -11.210 -19.163 1.00 98.50 405 HIS A O 1
ATOM 3156 N N . MET A 1 406 ? 2.411 -10.715 -17.780 1.00 98.31 406 MET A N 1
ATOM 3157 C CA . MET A 1 406 ? 2.679 -11.808 -16.838 1.00 98.31 406 MET A CA 1
ATOM 3158 C C . MET A 1 406 ? 2.606 -13.185 -17.510 1.00 98.31 406 MET A C 1
ATOM 3160 O O . MET A 1 406 ? 3.513 -14.002 -17.347 1.00 98.31 406 MET A O 1
ATOM 3164 N N . LEU A 1 407 ? 1.565 -13.437 -18.306 1.00 98.25 407 LEU A N 1
ATOM 3165 C CA . LEU A 1 407 ? 1.380 -14.724 -18.980 1.00 98.25 407 LEU A CA 1
ATOM 3166 C C . LEU A 1 407 ? 2.503 -15.016 -19.984 1.00 98.25 407 LEU A C 1
ATOM 3168 O O . LEU A 1 407 ? 3.000 -16.140 -20.014 1.00 98.25 407 LEU A O 1
ATOM 3172 N N . VAL A 1 408 ? 2.973 -14.017 -20.740 1.00 96.25 408 VAL A N 1
ATOM 3173 C CA . VAL A 1 408 ? 4.138 -14.190 -21.626 1.00 96.25 408 VAL A CA 1
ATOM 3174 C C . VAL A 1 408 ? 5.392 -14.551 -20.826 1.00 96.25 408 VAL A C 1
ATOM 3176 O O . VAL A 1 408 ? 6.111 -15.470 -21.207 1.00 96.25 408 VAL A O 1
ATOM 3179 N N . HIS A 1 409 ? 5.644 -13.891 -19.696 1.00 95.50 409 HIS A N 1
ATOM 3180 C CA . HIS A 1 409 ? 6.855 -14.138 -18.905 1.00 95.50 409 HIS A CA 1
ATOM 3181 C C . HIS A 1 409 ? 6.856 -15.496 -18.189 1.00 95.50 409 HIS A C 1
ATOM 3183 O O . HIS A 1 409 ? 7.926 -16.061 -17.977 1.00 95.50 409 HIS A O 1
ATOM 3189 N N . ILE A 1 410 ? 5.684 -16.029 -17.827 1.00 96.06 410 ILE A N 1
ATOM 3190 C CA . ILE A 1 410 ? 5.578 -17.285 -17.062 1.00 96.06 410 ILE A CA 1
ATOM 3191 C C . ILE A 1 410 ? 5.251 -18.494 -17.952 1.00 96.06 410 ILE A C 1
ATOM 3193 O O . ILE A 1 410 ? 5.750 -19.593 -17.723 1.00 96.06 410 ILE A O 1
ATOM 3197 N N . ARG A 1 411 ? 4.396 -18.324 -18.967 1.00 94.75 411 ARG A N 1
ATOM 3198 C CA . ARG A 1 411 ? 3.930 -19.409 -19.853 1.00 94.75 411 ARG A CA 1
ATOM 3199 C C . ARG A 1 411 ? 4.467 -19.311 -21.278 1.00 94.75 411 ARG A C 1
ATOM 3201 O O . ARG A 1 411 ? 4.249 -20.235 -22.054 1.00 94.75 411 ARG A O 1
ATOM 3208 N N . SER A 1 412 ? 5.138 -18.213 -21.638 1.00 93.06 412 SER A N 1
ATOM 3209 C CA . SER A 1 412 ? 5.563 -17.921 -23.018 1.00 93.06 412 SER A CA 1
ATOM 3210 C C . SER A 1 412 ? 4.411 -17.839 -24.030 1.00 93.06 412 SER A C 1
ATOM 3212 O O . SER A 1 412 ? 4.646 -17.856 -25.236 1.00 93.06 412 SER A O 1
ATOM 3214 N N . GLU A 1 413 ? 3.164 -17.717 -23.563 1.00 93.31 413 GLU A N 1
ATOM 3215 C CA . GLU A 1 413 ? 1.980 -17.578 -24.408 1.00 93.31 413 GLU A CA 1
ATOM 3216 C C . GLU A 1 413 ? 0.844 -16.830 -23.697 1.00 93.31 413 GLU A C 1
ATOM 3218 O O . GLU A 1 413 ? 0.740 -16.827 -22.472 1.00 93.31 413 GLU A O 1
ATOM 3223 N N . VAL A 1 414 ? -0.043 -16.218 -24.488 1.00 95.81 414 VAL A N 1
ATOM 3224 C CA . VAL A 1 414 ? -1.282 -15.581 -24.016 1.00 95.81 414 VAL A CA 1
ATOM 3225 C C . VAL A 1 414 ? -2.473 -16.287 -24.663 1.00 95.81 414 VAL A C 1
ATOM 3227 O O . VAL A 1 414 ? -2.479 -16.440 -25.892 1.00 95.81 414 VAL A O 1
ATOM 3230 N N . PRO A 1 415 ? -3.515 -16.675 -23.898 1.00 96.69 415 PRO A N 1
ATOM 3231 C CA . PRO A 1 415 ? -4.707 -17.292 -24.461 1.00 96.69 415 PRO A CA 1
ATOM 3232 C C . PRO A 1 415 ? -5.317 -16.456 -25.588 1.00 96.69 415 PRO A C 1
ATOM 3234 O O . PRO A 1 415 ? -5.482 -15.236 -25.481 1.00 96.69 415 PRO A O 1
ATOM 3237 N N . SER A 1 416 ? -5.703 -17.125 -26.674 1.00 95.69 416 SER A N 1
ATOM 3238 C CA . SER A 1 416 ? -6.231 -16.465 -27.873 1.00 95.69 416 SER A CA 1
ATOM 3239 C C . SER A 1 416 ? -7.487 -15.634 -27.597 1.00 95.69 416 SER A C 1
ATOM 3241 O O . SER A 1 416 ? -7.672 -14.604 -28.240 1.00 95.69 416 SER A O 1
ATOM 3243 N N . SER A 1 417 ? -8.311 -16.038 -26.626 1.00 96.69 417 SER A N 1
ATOM 3244 C CA . SER A 1 417 ? -9.492 -15.299 -26.170 1.00 96.69 417 SER A CA 1
ATOM 3245 C C . SER A 1 417 ? -9.136 -13.967 -25.506 1.00 96.69 417 SER A C 1
ATOM 3247 O O . SER A 1 417 ? -9.760 -12.955 -25.816 1.00 96.69 417 SER A O 1
ATOM 3249 N N . VAL A 1 418 ? -8.111 -13.939 -24.648 1.00 97.31 418 VAL A N 1
ATOM 3250 C CA . VAL A 1 418 ? -7.610 -12.715 -23.994 1.00 97.31 418 VAL A CA 1
ATOM 3251 C C . VAL A 1 418 ? -7.070 -11.754 -25.047 1.00 97.31 418 VAL A C 1
ATOM 3253 O O . VAL A 1 418 ? -7.489 -10.599 -25.108 1.00 97.31 418 VAL A O 1
ATOM 3256 N N . ARG A 1 419 ? -6.222 -12.257 -25.953 1.00 95.56 419 ARG A N 1
ATOM 3257 C CA . ARG A 1 419 ? -5.689 -11.464 -27.067 1.00 95.56 419 ARG A CA 1
ATOM 3258 C C . ARG A 1 419 ? -6.804 -10.916 -27.958 1.00 95.56 419 ARG A C 1
ATOM 3260 O O . ARG A 1 419 ? -6.794 -9.737 -28.291 1.00 95.56 419 ARG A O 1
ATOM 3267 N N . ALA A 1 420 ? -7.780 -11.750 -28.318 1.00 96.06 420 ALA A N 1
ATOM 3268 C CA . ALA A 1 420 ? -8.925 -11.322 -29.114 1.00 96.06 420 ALA A CA 1
ATOM 3269 C C . ALA A 1 420 ? -9.722 -10.220 -28.405 1.00 96.06 420 ALA A C 1
ATOM 3271 O O . ALA A 1 420 ? -10.071 -9.236 -29.045 1.00 96.06 420 ALA A O 1
ATOM 3272 N N . TRP A 1 421 ? -9.957 -10.339 -27.096 1.00 97.81 421 TRP A N 1
ATOM 3273 C CA . TRP A 1 421 ? -10.658 -9.320 -26.314 1.00 97.81 421 TRP A CA 1
ATOM 3274 C C . TRP A 1 421 ? -9.920 -7.976 -26.316 1.00 97.81 421 TRP A C 1
ATOM 3276 O O . TRP A 1 421 ? -10.533 -6.944 -26.598 1.00 97.81 421 TRP A O 1
ATOM 3286 N N . MET A 1 422 ? -8.599 -7.977 -26.102 1.00 97.00 422 MET A N 1
ATOM 3287 C CA . MET A 1 422 ? -7.785 -6.754 -26.172 1.00 97.00 422 MET A CA 1
ATOM 3288 C C . MET A 1 422 ? -7.930 -6.074 -27.541 1.00 97.00 422 MET A C 1
ATOM 3290 O O . MET A 1 422 ? -8.162 -4.871 -27.613 1.00 97.00 422 MET A O 1
ATOM 3294 N N . LEU A 1 423 ? -7.913 -6.865 -28.618 1.00 94.94 423 LEU A N 1
ATOM 3295 C CA . LEU A 1 423 ? -8.063 -6.399 -30.000 1.00 94.94 423 LEU A CA 1
ATOM 3296 C C . LEU A 1 423 ? -9.461 -5.860 -30.353 1.00 94.94 423 LEU A C 1
ATOM 3298 O O . LEU A 1 423 ? -9.616 -5.231 -31.396 1.00 94.94 423 LEU A O 1
ATOM 3302 N N . THR A 1 424 ? -10.487 -6.093 -29.525 1.00 95.25 424 THR A N 1
ATOM 3303 C CA . THR A 1 424 ? -11.825 -5.507 -29.759 1.00 95.25 424 THR A CA 1
ATOM 3304 C C . THR A 1 424 ? -11.925 -4.036 -29.361 1.00 95.25 424 THR A C 1
ATOM 3306 O O . THR A 1 424 ? -12.919 -3.386 -29.693 1.00 95.25 424 THR A O 1
ATOM 3309 N N . HIS A 1 425 ? -10.929 -3.511 -28.646 1.00 95.19 425 HIS A N 1
ATOM 3310 C CA . HIS A 1 425 ? -10.921 -2.129 -28.189 1.00 95.19 425 HIS A CA 1
ATOM 3311 C C . HIS A 1 425 ? -10.426 -1.194 -29.288 1.00 95.19 425 HIS A C 1
ATOM 3313 O O . HIS A 1 425 ? -9.483 -1.490 -30.018 1.00 95.19 425 HIS A O 1
ATOM 3319 N N . ASP A 1 426 ? -11.058 -0.030 -29.367 1.00 92.06 426 ASP A N 1
ATOM 3320 C CA . ASP A 1 426 ? -10.621 1.060 -30.229 1.00 92.06 426 ASP A CA 1
ATOM 3321 C C . ASP A 1 426 ? -9.515 1.852 -29.520 1.00 92.06 426 ASP A C 1
ATOM 3323 O O . ASP A 1 426 ? -9.801 2.713 -28.687 1.00 92.06 426 ASP A O 1
ATOM 3327 N N . ILE A 1 427 ? -8.259 1.485 -29.796 1.00 93.12 427 ILE A N 1
ATOM 3328 C CA . ILE A 1 427 ? -7.072 2.059 -29.152 1.00 93.12 427 ILE A CA 1
ATOM 3329 C C . ILE A 1 427 ? -6.623 3.322 -29.905 1.00 93.12 427 ILE A C 1
ATOM 3331 O O . ILE A 1 427 ? -6.060 3.268 -31.011 1.00 93.12 427 ILE A O 1
ATOM 3335 N N . SER A 1 428 ? -6.859 4.473 -29.280 1.00 90.00 428 SER A N 1
ATOM 3336 C CA . SER A 1 428 ? -6.671 5.801 -29.865 1.00 90.00 428 SER A CA 1
ATOM 3337 C C . SER A 1 428 ? -6.175 6.838 -28.844 1.00 90.00 428 SER A C 1
ATOM 3339 O O . SER A 1 428 ? -6.299 6.651 -27.635 1.00 90.00 428 SER A O 1
ATOM 3341 N N . GLN A 1 429 ? -5.598 7.939 -29.337 1.00 91.94 429 GLN A N 1
ATOM 3342 C CA . GLN A 1 429 ? -4.994 9.003 -28.513 1.00 91.94 429 GLN A CA 1
ATOM 3343 C C . GLN A 1 429 ? -6.029 9.826 -27.722 1.00 91.94 429 GLN A C 1
ATOM 3345 O O . GLN A 1 429 ? -5.679 10.512 -26.774 1.00 91.94 429 GLN A O 1
ATOM 3350 N N . ASP A 1 430 ? -7.310 9.776 -28.090 1.00 87.06 430 ASP A N 1
ATOM 3351 C CA . ASP A 1 430 ? -8.402 10.423 -27.350 1.00 87.06 430 ASP A CA 1
ATOM 3352 C C . ASP A 1 430 ? -8.887 9.603 -26.142 1.00 87.06 430 ASP A C 1
ATOM 3354 O O . ASP A 1 430 ? -9.613 10.132 -25.303 1.00 87.06 430 ASP A O 1
ATOM 3358 N N . LYS A 1 431 ? -8.493 8.325 -26.043 1.00 89.38 431 LYS A N 1
ATOM 3359 C CA . LYS A 1 431 ? -8.962 7.387 -25.005 1.00 89.38 431 LYS A CA 1
ATOM 3360 C C . LYS A 1 431 ? -7.850 6.808 -24.138 1.00 89.38 431 LYS A C 1
ATOM 3362 O O . LYS A 1 431 ? -8.133 6.303 -23.057 1.00 89.38 431 LYS A O 1
ATOM 3367 N N . TYR A 1 432 ? -6.609 6.831 -24.618 1.00 94.25 432 TYR A N 1
ATOM 3368 C CA . TYR A 1 432 ? -5.468 6.218 -23.946 1.00 94.25 432 TYR A CA 1
ATOM 3369 C C . TYR A 1 432 ? -4.321 7.226 -23.847 1.00 94.25 432 TYR A C 1
ATOM 3371 O O . TYR A 1 432 ? -3.932 7.773 -24.882 1.00 94.25 432 TYR A O 1
ATOM 3379 N N . PRO A 1 433 ? -3.747 7.440 -22.646 1.00 94.50 433 PRO A N 1
ATOM 3380 C CA . PRO A 1 433 ? -2.620 8.350 -22.468 1.00 94.50 433 PRO A CA 1
ATOM 3381 C C . PRO A 1 433 ? -1.349 7.775 -23.109 1.00 94.50 433 PRO A C 1
ATOM 3383 O O . PRO A 1 433 ? -1.329 6.635 -23.573 1.00 94.50 433 PRO A O 1
ATOM 3386 N N . ALA A 1 434 ? -0.257 8.539 -23.132 1.00 95.62 434 ALA A N 1
ATOM 3387 C CA . ALA A 1 434 ? 0.958 8.135 -23.842 1.00 95.62 434 ALA A CA 1
ATOM 3388 C C . ALA A 1 434 ? 1.888 7.195 -23.049 1.00 95.62 434 ALA A C 1
ATOM 3390 O O . ALA A 1 434 ? 2.556 6.365 -23.666 1.00 95.62 434 ALA A O 1
ATOM 3391 N N . GLY A 1 435 ? 1.936 7.318 -21.716 1.00 95.50 435 GLY A N 1
ATOM 3392 C CA . GLY A 1 435 ? 2.951 6.709 -20.842 1.00 95.50 435 GLY A CA 1
ATOM 3393 C C . GLY A 1 435 ? 3.070 5.182 -20.858 1.00 95.50 435 GLY A C 1
ATOM 3394 O O . GLY A 1 435 ? 2.267 4.470 -21.465 1.00 95.50 435 GLY A O 1
ATOM 3395 N N . LEU A 1 436 ? 4.093 4.666 -20.165 1.00 97.94 436 LEU A N 1
ATOM 3396 C CA . LEU A 1 436 ? 4.389 3.230 -20.125 1.00 97.94 436 LEU A CA 1
ATOM 3397 C C . LEU A 1 436 ? 3.331 2.465 -19.327 1.00 97.94 436 LEU A C 1
ATOM 3399 O O . LEU A 1 436 ? 2.650 1.605 -19.868 1.00 97.94 436 LEU A O 1
ATOM 3403 N N . TYR A 1 437 ? 3.155 2.775 -18.046 1.00 97.88 437 TYR A N 1
ATOM 3404 C CA . TYR A 1 437 ? 2.293 1.953 -17.193 1.00 97.88 437 TYR A CA 1
ATOM 3405 C C . TYR A 1 437 ? 0.803 2.188 -17.448 1.00 97.88 437 TYR A C 1
ATOM 3407 O O . TYR A 1 437 ? 0.002 1.261 -17.317 1.00 97.88 437 TYR A O 1
ATOM 3415 N N . MET A 1 438 ? 0.434 3.400 -17.863 1.00 96.25 438 MET A N 1
ATOM 3416 C CA . MET A 1 438 ? -0.967 3.791 -18.034 1.00 96.25 438 MET A CA 1
ATOM 3417 C C . MET A 1 438 ? -1.452 3.805 -19.478 1.00 96.25 438 MET A C 1
ATOM 3419 O O . MET A 1 438 ? -2.662 3.828 -19.705 1.00 96.25 438 MET A O 1
ATOM 3423 N N . GLY A 1 439 ? -0.543 3.804 -20.450 1.00 96.06 439 GLY A N 1
ATOM 3424 C CA . GLY A 1 439 ? -0.842 4.304 -21.781 1.00 96.06 439 GLY A CA 1
ATOM 3425 C C . GLY A 1 439 ? -0.385 3.437 -22.945 1.00 96.06 439 GLY A C 1
ATOM 3426 O O . GLY A 1 439 ? -0.018 2.267 -22.815 1.00 96.06 439 GLY A O 1
ATOM 3427 N N . LEU A 1 440 ? -0.434 4.062 -24.119 1.00 97.94 440 LEU A N 1
ATOM 3428 C CA . LEU A 1 440 ? -0.125 3.480 -25.418 1.00 97.94 440 LEU A CA 1
ATOM 3429 C C . LEU A 1 440 ? 1.271 2.856 -25.469 1.00 97.94 440 LEU A C 1
ATOM 3431 O O . LEU A 1 440 ? 1.426 1.826 -26.121 1.00 97.94 440 LEU A O 1
ATOM 3435 N N . SER A 1 441 ? 2.263 3.430 -24.781 1.00 98.50 441 SER A N 1
ATOM 3436 C CA . SER A 1 441 ? 3.635 2.912 -24.810 1.00 98.50 441 SER A CA 1
ATOM 3437 C C . SER A 1 441 ? 3.735 1.518 -24.186 1.00 98.50 441 SER A C 1
ATOM 3439 O O . SER A 1 441 ? 4.267 0.604 -24.814 1.00 98.50 441 SER A O 1
ATOM 3441 N N . GLY A 1 442 ? 3.155 1.290 -23.003 1.00 98.38 442 GLY A N 1
ATOM 3442 C CA . GLY A 1 442 ? 3.174 -0.052 -22.405 1.00 98.38 442 GLY A CA 1
ATOM 3443 C C . GLY A 1 442 ? 2.260 -1.031 -23.115 1.00 98.38 442 GLY A C 1
ATOM 3444 O O . GLY A 1 442 ? 2.629 -2.189 -23.282 1.00 98.38 442 GLY A O 1
ATOM 3445 N N . ILE A 1 443 ? 1.108 -0.569 -23.610 1.00 98.38 443 ILE A N 1
ATOM 3446 C CA . ILE A 1 443 ? 0.239 -1.406 -24.445 1.00 98.38 443 ILE A CA 1
ATOM 3447 C C . ILE A 1 443 ? 1.016 -1.885 -25.682 1.00 98.38 443 ILE A C 1
ATOM 3449 O O . ILE A 1 443 ? 1.027 -3.080 -25.971 1.00 98.38 443 ILE A O 1
ATOM 3453 N N . ALA A 1 444 ? 1.732 -0.992 -26.372 1.00 98.62 444 ALA A N 1
ATOM 3454 C CA . ALA A 1 444 ? 2.582 -1.343 -27.507 1.00 98.62 444 ALA A CA 1
ATOM 3455 C C . ALA A 1 444 ? 3.683 -2.343 -27.121 1.00 98.62 444 ALA A C 1
ATOM 3457 O O . ALA A 1 444 ? 3.855 -3.346 -27.813 1.00 98.62 444 ALA A O 1
ATOM 3458 N N . TRP A 1 445 ? 4.382 -2.117 -26.004 1.00 98.50 445 TRP A N 1
ATOM 3459 C CA . TRP A 1 445 ? 5.401 -3.044 -25.502 1.00 98.50 445 TRP A CA 1
ATOM 3460 C C . TRP A 1 445 ? 4.831 -4.452 -25.306 1.00 98.50 445 TRP A C 1
ATOM 3462 O O . TRP A 1 445 ? 5.366 -5.421 -25.843 1.00 98.50 445 TRP A O 1
ATOM 3472 N N . VAL A 1 446 ? 3.722 -4.582 -24.581 1.00 98.31 446 VAL A N 1
ATOM 3473 C CA . VAL A 1 446 ? 3.129 -5.892 -24.280 1.00 98.31 446 VAL A CA 1
ATOM 3474 C C . VAL A 1 446 ? 2.608 -6.577 -25.542 1.00 98.31 446 VAL A C 1
ATOM 3476 O O . VAL A 1 446 ? 2.760 -7.787 -25.702 1.00 98.31 446 VAL A O 1
ATOM 3479 N N . LEU A 1 447 ? 2.016 -5.829 -26.474 1.00 97.56 447 LEU A N 1
ATOM 3480 C CA . LEU A 1 447 ? 1.539 -6.397 -27.736 1.00 97.56 447 LEU A CA 1
ATOM 3481 C C . LEU A 1 447 ? 2.689 -6.912 -28.605 1.00 97.56 447 LEU A C 1
ATOM 3483 O O . LEU A 1 447 ? 2.522 -7.944 -29.258 1.00 97.56 447 LEU A O 1
ATOM 3487 N N . TRP A 1 448 ? 3.853 -6.256 -28.568 1.00 97.56 448 TRP A N 1
ATOM 3488 C CA . TRP A 1 448 ? 5.069 -6.779 -29.189 1.00 97.56 448 TRP A CA 1
ATOM 3489 C C . TRP A 1 448 ? 5.450 -8.133 -28.578 1.00 97.56 448 TRP A C 1
ATOM 3491 O O . TRP A 1 448 ? 5.647 -9.102 -29.304 1.00 97.56 448 TRP A O 1
ATOM 3501 N N . GLU A 1 449 ? 5.473 -8.233 -27.245 1.00 95.44 449 GLU A N 1
ATOM 3502 C CA . GLU A 1 449 ? 5.761 -9.486 -26.522 1.00 95.44 449 GLU A CA 1
ATOM 3503 C C . GLU A 1 449 ? 4.730 -10.591 -26.812 1.00 95.44 449 GLU A C 1
ATOM 3505 O O . GLU A 1 449 ? 5.062 -11.773 -26.813 1.00 95.44 449 GLU A O 1
ATOM 3510 N N . CYS A 1 450 ? 3.493 -10.216 -27.144 1.00 95.38 450 CYS A N 1
ATOM 3511 C CA . CYS A 1 450 ? 2.443 -11.136 -27.587 1.00 95.38 450 CYS A CA 1
ATOM 3512 C C . CYS A 1 450 ? 2.560 -11.565 -29.068 1.00 95.38 450 CYS A C 1
ATOM 3514 O O . CYS A 1 450 ? 1.680 -12.284 -29.559 1.00 95.38 450 CYS A O 1
ATOM 3516 N N . GLY A 1 451 ? 3.587 -11.104 -29.792 1.00 94.88 451 GLY A N 1
ATOM 3517 C CA . GLY A 1 451 ? 3.820 -11.394 -31.211 1.00 94.88 451 GLY A CA 1
ATOM 3518 C C . GLY A 1 451 ? 2.971 -10.567 -32.184 1.00 94.88 451 GLY A C 1
ATOM 3519 O O . GLY A 1 451 ? 2.732 -11.000 -33.310 1.00 94.88 451 GLY A O 1
ATOM 3520 N N . LEU A 1 452 ? 2.463 -9.403 -31.763 1.00 95.69 452 LEU A N 1
ATOM 3521 C CA . LEU A 1 452 ? 1.642 -8.496 -32.581 1.00 95.69 452 LEU A CA 1
ATOM 3522 C C . LEU A 1 452 ? 2.441 -7.254 -33.010 1.00 95.69 452 LEU A C 1
ATOM 3524 O O . LEU A 1 452 ? 2.029 -6.116 -32.777 1.00 95.69 452 LEU A O 1
ATOM 3528 N N . GLU A 1 453 ? 3.590 -7.491 -33.641 1.00 97.19 453 GLU A N 1
ATOM 3529 C CA . GLU A 1 453 ? 4.626 -6.492 -33.951 1.00 97.19 453 GLU A CA 1
ATOM 3530 C C . GLU A 1 453 ? 4.116 -5.292 -34.771 1.00 97.19 453 GLU A C 1
ATOM 3532 O O . GLU A 1 453 ? 4.396 -4.142 -34.423 1.00 97.19 453 GLU A O 1
ATOM 3537 N N . ASP A 1 454 ? 3.317 -5.531 -35.818 1.00 96.81 454 ASP A N 1
ATOM 3538 C CA . ASP A 1 454 ? 2.787 -4.465 -36.685 1.00 96.81 454 ASP A CA 1
ATOM 3539 C C . ASP A 1 454 ? 1.897 -3.487 -35.910 1.00 96.81 454 ASP A C 1
ATOM 3541 O O . ASP A 1 454 ? 2.018 -2.265 -36.026 1.00 96.81 454 ASP A O 1
ATOM 3545 N N . MET A 1 455 ? 0.994 -4.025 -35.089 1.00 96.31 455 MET A N 1
ATOM 3546 C CA . MET A 1 455 ? 0.078 -3.210 -34.299 1.00 96.31 455 MET A CA 1
ATOM 3547 C C . MET A 1 455 ? 0.816 -2.502 -33.164 1.00 96.31 455 MET A C 1
ATOM 3549 O O . MET A 1 455 ? 0.564 -1.326 -32.913 1.00 96.31 455 MET A O 1
ATOM 3553 N N . ALA A 1 456 ? 1.750 -3.195 -32.513 1.00 98.06 456 ALA A N 1
ATOM 3554 C CA . ALA A 1 456 ? 2.617 -2.617 -31.496 1.00 98.06 456 ALA A CA 1
ATOM 3555 C C . ALA A 1 456 ? 3.395 -1.407 -32.046 1.00 98.06 456 ALA A C 1
ATOM 3557 O O . ALA A 1 456 ? 3.383 -0.333 -31.447 1.00 98.06 456 ALA A O 1
ATOM 3558 N N . THR A 1 457 ? 3.967 -1.542 -33.243 1.00 98.38 457 THR A N 1
ATOM 3559 C CA . THR A 1 457 ? 4.668 -0.463 -33.956 1.00 98.38 457 THR A CA 1
ATOM 3560 C C . THR A 1 457 ? 3.754 0.727 -34.249 1.00 98.38 457 THR A C 1
ATOM 3562 O O . THR A 1 457 ? 4.104 1.872 -33.959 1.00 98.38 457 THR A O 1
ATOM 3565 N N . GLN A 1 458 ? 2.549 0.477 -34.771 1.00 97.44 458 GLN A N 1
ATOM 3566 C CA . GLN A 1 458 ? 1.572 1.538 -35.043 1.00 97.44 458 GLN A CA 1
ATOM 3567 C C . GLN A 1 458 ? 1.145 2.281 -33.771 1.00 97.44 458 GLN A C 1
ATOM 3569 O O . GLN A 1 458 ? 1.010 3.505 -33.787 1.00 97.44 458 GLN A O 1
ATOM 3574 N N . LEU A 1 459 ? 0.932 1.562 -32.667 1.00 97.75 459 LEU A N 1
ATOM 3575 C CA . LEU A 1 459 ? 0.561 2.170 -31.391 1.00 97.75 459 LEU A CA 1
ATOM 3576 C C . LEU A 1 459 ? 1.697 3.001 -30.799 1.00 97.75 459 LEU A C 1
ATOM 3578 O O . LEU A 1 459 ? 1.433 4.089 -30.293 1.00 97.75 459 LEU A O 1
ATOM 3582 N N . LEU A 1 460 ? 2.947 2.546 -30.914 1.00 98.44 460 LEU A N 1
ATOM 3583 C CA . LEU A 1 460 ? 4.088 3.325 -30.441 1.00 98.44 460 LEU A CA 1
ATOM 3584 C C . LEU A 1 460 ? 4.273 4.612 -31.260 1.00 98.44 460 LEU A C 1
ATOM 3586 O O . LEU A 1 460 ? 4.553 5.662 -30.686 1.00 98.44 460 LEU A O 1
ATOM 3590 N N . HIS A 1 461 ? 4.024 4.587 -32.574 1.00 98.12 461 HIS A N 1
ATOM 3591 C CA . HIS A 1 461 ? 3.973 5.822 -33.368 1.00 98.12 461 HIS A CA 1
ATOM 3592 C C . HIS A 1 461 ? 2.897 6.791 -32.862 1.00 98.12 461 HIS A C 1
ATOM 3594 O O . HIS A 1 461 ? 3.202 7.961 -32.636 1.00 98.12 461 HIS A O 1
ATOM 3600 N N . LYS A 1 462 ? 1.678 6.302 -32.593 1.00 97.19 462 LYS A N 1
ATOM 3601 C CA . LYS A 1 462 ? 0.611 7.122 -31.995 1.00 97.19 462 LYS A CA 1
ATOM 3602 C C . LYS A 1 462 ? 1.000 7.667 -30.617 1.00 97.19 462 LYS A C 1
ATOM 3604 O O . LYS A 1 462 ? 0.649 8.798 -30.301 1.00 97.19 462 LYS A O 1
ATOM 3609 N N . ALA A 1 463 ? 1.721 6.903 -29.797 1.00 97.56 463 ALA A N 1
ATOM 3610 C CA . ALA A 1 463 ? 2.207 7.389 -28.506 1.00 97.56 463 ALA A CA 1
ATOM 3611 C C . ALA A 1 463 ? 3.166 8.581 -28.680 1.00 97.56 463 ALA A C 1
ATOM 3613 O O . ALA A 1 463 ? 3.026 9.586 -27.989 1.00 97.56 463 ALA A O 1
ATOM 3614 N N . GLY A 1 464 ? 4.074 8.508 -29.659 1.00 97.25 464 GLY A N 1
ATOM 3615 C CA . GLY A 1 464 ? 5.010 9.589 -29.984 1.00 97.25 464 GLY A CA 1
ATOM 3616 C C . GLY A 1 464 ? 4.362 10.844 -30.575 1.00 97.25 464 GLY A C 1
ATOM 3617 O O . GLY A 1 464 ? 4.928 11.927 -30.485 1.00 97.25 464 GLY A O 1
ATOM 3618 N N . GLU A 1 465 ? 3.181 10.703 -31.176 1.00 96.19 465 GLU A N 1
ATOM 3619 C CA . GLU A 1 465 ? 2.379 11.802 -31.733 1.00 96.19 465 GLU A CA 1
ATOM 3620 C C . GLU A 1 465 ? 1.310 12.308 -30.750 1.00 96.19 465 GLU A C 1
ATOM 3622 O O . GLU A 1 465 ? 0.481 13.146 -31.107 1.00 96.19 465 GLU A O 1
ATOM 3627 N N . HIS A 1 466 ? 1.273 11.768 -29.527 1.00 96.44 466 HIS A N 1
ATOM 3628 C CA . HIS A 1 466 ? 0.231 12.082 -28.561 1.00 96.44 466 HIS A CA 1
ATOM 3629 C C . HIS A 1 466 ? 0.359 13.539 -28.075 1.00 96.44 466 HIS A C 1
ATOM 3631 O O . HIS A 1 466 ? 1.432 13.933 -27.614 1.00 96.44 466 HIS A O 1
ATOM 3637 N N . PRO A 1 467 ? -0.724 14.342 -28.094 1.00 94.00 467 PRO A N 1
ATOM 3638 C CA . PRO A 1 467 ? -0.651 15.773 -27.788 1.00 94.00 467 PRO A CA 1
ATOM 3639 C C . PRO A 1 467 ? -0.219 16.066 -26.346 1.00 94.00 467 PRO A C 1
ATOM 3641 O O . PRO A 1 467 ? 0.402 17.088 -26.095 1.00 94.00 467 PRO A O 1
ATOM 3644 N N . LEU A 1 468 ? -0.512 15.152 -25.415 1.00 93.19 468 LEU A N 1
ATOM 3645 C CA . LEU A 1 468 ? -0.157 15.279 -23.994 1.00 93.19 468 LEU A CA 1
ATOM 3646 C C . LEU A 1 468 ? 1.147 14.560 -23.604 1.00 93.19 468 LEU A C 1
ATOM 3648 O O . LEU A 1 468 ? 1.413 14.399 -22.418 1.00 93.19 468 LEU A O 1
ATOM 3652 N N . LEU A 1 469 ? 1.941 14.068 -24.567 1.00 95.62 469 LEU A N 1
ATOM 3653 C CA . LEU A 1 469 ? 3.146 13.269 -24.279 1.00 95.62 469 LEU A CA 1
ATOM 3654 C C . LEU A 1 469 ? 4.129 13.989 -23.341 1.00 95.62 469 LEU A C 1
ATOM 3656 O O . LEU A 1 469 ? 4.726 13.359 -22.474 1.00 95.62 469 LEU A O 1
ATOM 3660 N N . PHE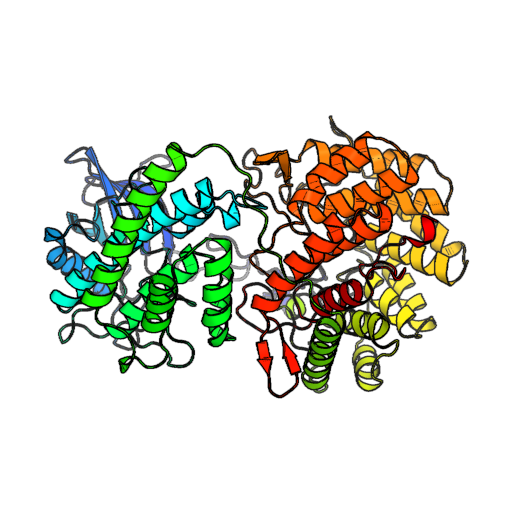 A 1 470 ? 4.280 15.301 -23.522 1.00 95.62 470 PHE A N 1
ATOM 3661 C CA . PHE A 1 470 ? 5.240 16.134 -22.797 1.00 95.62 470 PHE A CA 1
ATOM 3662 C C . PHE A 1 470 ? 4.637 16.863 -21.585 1.00 95.62 470 PHE A C 1
ATOM 3664 O O . PHE A 1 470 ? 5.328 17.664 -20.965 1.00 95.62 470 PHE A O 1
ATOM 3671 N N . GLU A 1 471 ? 3.376 16.585 -21.231 1.00 93.06 471 GLU A N 1
ATOM 3672 C CA . GLU A 1 471 ? 2.732 17.154 -20.031 1.00 93.06 471 GLU A CA 1
ATOM 3673 C C . GLU A 1 471 ? 3.239 16.510 -18.734 1.00 93.06 471 GLU A C 1
ATOM 3675 O O . GLU A 1 471 ? 3.140 17.097 -17.661 1.00 93.06 471 GLU A O 1
ATOM 3680 N N . SER A 1 472 ? 3.816 15.309 -18.831 1.00 93.12 472 SER A N 1
ATOM 3681 C CA . SER A 1 472 ? 4.577 14.693 -17.750 1.00 93.12 472 SER A CA 1
ATOM 3682 C C . SER A 1 472 ? 5.923 14.190 -18.265 1.00 93.12 472 SER A C 1
ATOM 3684 O O . SER A 1 472 ? 6.017 13.567 -19.326 1.00 93.12 472 SER A O 1
ATOM 3686 N N . ALA A 1 473 ? 6.976 14.432 -17.486 1.00 96.25 473 ALA A N 1
ATOM 3687 C CA . ALA A 1 473 ? 8.306 13.909 -17.763 1.00 96.25 473 ALA A CA 1
ATOM 3688 C C . ALA A 1 473 ? 8.455 12.425 -17.395 1.00 96.25 473 ALA A C 1
ATOM 3690 O O . ALA A 1 473 ? 9.384 11.779 -17.869 1.00 96.25 473 ALA A O 1
ATOM 3691 N N . ASP A 1 474 ? 7.575 11.874 -16.563 1.00 95.88 474 ASP A N 1
ATOM 3692 C CA . ASP A 1 474 ? 7.833 10.633 -15.837 1.00 95.88 474 ASP A CA 1
ATOM 3693 C C . ASP A 1 474 ? 7.687 9.327 -16.653 1.00 95.88 474 ASP A C 1
ATOM 3695 O O . ASP A 1 474 ? 7.351 9.328 -17.842 1.00 95.88 474 ASP A O 1
ATOM 3699 N N . ILE A 1 475 ? 8.001 8.182 -16.027 1.00 96.44 475 ILE A N 1
ATOM 3700 C CA . ILE A 1 475 ? 7.864 6.856 -16.657 1.00 96.44 475 ILE A CA 1
ATOM 3701 C C . ILE A 1 475 ? 6.394 6.429 -16.747 1.00 96.44 475 ILE A C 1
ATOM 3703 O O . ILE A 1 475 ? 5.984 5.772 -17.707 1.00 96.44 475 ILE A O 1
ATOM 3707 N N . PHE A 1 476 ? 5.611 6.735 -15.720 1.00 96.06 476 PHE A N 1
ATOM 3708 C CA . PHE A 1 476 ? 4.282 6.175 -15.516 1.00 96.06 476 PHE A CA 1
ATOM 3709 C C . PHE A 1 476 ? 3.257 6.695 -16.528 1.00 96.06 476 PHE A C 1
ATOM 3711 O O . PHE A 1 476 ? 2.593 5.903 -17.207 1.00 96.06 476 PHE A O 1
ATOM 3718 N N . TYR A 1 477 ? 3.182 8.016 -16.660 1.00 94.62 477 TYR A N 1
ATOM 3719 C CA . TYR A 1 477 ? 2.244 8.756 -17.499 1.00 94.62 477 TYR A CA 1
ATOM 3720 C C . TYR A 1 477 ? 2.911 9.374 -18.731 1.00 94.62 477 TYR A C 1
ATOM 3722 O O . TYR A 1 477 ? 2.239 9.598 -19.740 1.00 94.62 477 TYR A O 1
ATOM 3730 N N . GLY A 1 478 ? 4.216 9.642 -18.652 1.00 93.81 478 GLY A N 1
ATOM 3731 C CA . GLY A 1 478 ? 4.860 10.657 -19.475 1.00 93.81 478 GLY A CA 1
ATOM 3732 C C . GLY A 1 478 ? 5.878 10.194 -20.518 1.00 93.81 478 GLY A C 1
ATOM 3733 O O . GLY A 1 478 ? 5.958 9.029 -20.933 1.00 93.81 478 GLY A O 1
ATOM 3734 N N . ALA A 1 479 ? 6.668 11.180 -20.942 1.00 97.75 479 ALA A N 1
ATOM 3735 C CA . ALA A 1 479 ? 7.642 11.103 -22.021 1.00 97.75 479 ALA A CA 1
ATOM 3736 C C . ALA A 1 479 ? 8.743 10.058 -21.786 1.00 97.75 479 ALA A C 1
ATOM 3738 O O . ALA A 1 479 ? 9.119 9.348 -22.722 1.00 97.75 479 ALA A O 1
ATOM 3739 N N . THR A 1 480 ? 9.234 9.907 -20.550 1.00 98.50 480 THR A N 1
ATOM 3740 C CA . THR A 1 480 ? 10.287 8.926 -20.231 1.00 98.50 480 THR A CA 1
ATOM 3741 C C . THR A 1 480 ? 9.805 7.496 -20.465 1.00 98.50 480 THR A C 1
ATOM 3743 O O . THR A 1 480 ? 10.553 6.677 -21.000 1.00 98.50 480 THR A O 1
ATOM 3746 N N . GLY A 1 481 ? 8.544 7.187 -20.147 1.00 98.25 481 GLY A N 1
ATOM 3747 C CA . GLY A 1 481 ? 7.964 5.864 -20.402 1.00 98.25 481 GLY A CA 1
ATOM 3748 C C . GLY A 1 481 ? 7.913 5.523 -21.895 1.00 98.25 481 GLY A C 1
ATOM 3749 O O . GLY A 1 481 ? 8.248 4.406 -22.305 1.00 98.25 481 GLY A O 1
ATOM 3750 N N . TYR A 1 482 ? 7.569 6.510 -22.725 1.00 98.69 482 TYR A N 1
ATOM 3751 C CA . TYR A 1 482 ? 7.630 6.393 -24.183 1.00 98.69 482 TYR A CA 1
ATOM 3752 C C . TYR A 1 482 ? 9.071 6.227 -24.691 1.00 98.69 482 TYR A C 1
ATOM 3754 O O . TYR A 1 482 ? 9.342 5.324 -25.486 1.00 98.69 482 TYR A O 1
ATOM 3762 N N . GLY A 1 483 ? 10.014 7.037 -24.199 1.00 98.69 483 GLY A N 1
ATOM 3763 C CA . GLY A 1 483 ? 11.432 6.945 -24.560 1.00 98.69 483 GLY A CA 1
ATOM 3764 C C . GLY A 1 483 ? 12.036 5.576 -24.233 1.00 98.69 483 GLY A C 1
ATOM 3765 O O . GLY A 1 483 ? 12.716 4.978 -25.070 1.00 98.69 483 GLY A O 1
ATOM 3766 N N . LEU A 1 484 ? 11.727 5.032 -23.052 1.00 98.62 484 LEU A N 1
ATOM 3767 C CA . LEU A 1 484 ? 12.162 3.697 -22.635 1.00 98.62 484 LEU A CA 1
ATOM 3768 C C . LEU A 1 484 ? 11.584 2.600 -23.541 1.00 98.62 484 LEU A C 1
ATOM 3770 O O . LEU A 1 484 ? 12.290 1.666 -23.921 1.00 98.62 484 LEU A O 1
ATOM 3774 N N . THR A 1 485 ? 10.325 2.749 -23.956 1.00 98.75 485 THR A N 1
ATOM 3775 C CA . THR A 1 485 ? 9.686 1.831 -24.911 1.00 98.75 485 THR A CA 1
ATOM 3776 C C . THR A 1 485 ? 10.330 1.920 -26.297 1.00 98.75 485 THR A C 1
ATOM 3778 O O . THR A 1 485 ? 10.552 0.896 -26.942 1.00 98.75 485 THR A O 1
ATOM 3781 N N . CYS A 1 486 ? 10.716 3.117 -26.745 1.00 98.81 486 CYS A N 1
ATOM 3782 C CA . CYS A 1 486 ? 11.476 3.283 -27.986 1.00 98.81 486 CYS A CA 1
ATOM 3783 C C . CYS A 1 486 ? 12.830 2.560 -27.913 1.00 98.81 486 CYS A C 1
ATOM 3785 O O . CYS A 1 486 ? 13.190 1.847 -28.846 1.00 98.81 486 CYS A O 1
ATOM 3787 N N . LEU A 1 487 ? 13.552 2.649 -26.788 1.00 98.38 487 LEU A N 1
ATOM 3788 C CA . LEU A 1 487 ? 14.786 1.874 -26.594 1.00 98.38 487 LEU A CA 1
ATOM 3789 C C . LEU A 1 487 ? 14.539 0.362 -26.635 1.00 98.38 487 LEU A C 1
ATOM 3791 O O . LEU A 1 487 ? 15.324 -0.363 -27.244 1.00 98.38 487 LEU A O 1
ATOM 3795 N N . ARG A 1 488 ? 13.437 -0.129 -26.053 1.00 98.06 488 ARG A N 1
ATOM 3796 C CA . ARG A 1 488 ? 13.049 -1.543 -26.179 1.00 98.06 488 ARG A CA 1
ATOM 3797 C C . ARG A 1 488 ? 12.858 -1.948 -27.641 1.00 98.06 488 ARG A C 1
ATOM 3799 O O . ARG A 1 488 ? 13.379 -2.981 -28.054 1.00 98.06 488 ARG A O 1
ATOM 3806 N N . PHE A 1 489 ? 12.145 -1.143 -28.427 1.00 98.50 489 PHE A N 1
ATOM 3807 C CA . PHE A 1 489 ? 11.902 -1.420 -29.847 1.00 98.50 489 PHE A CA 1
ATOM 3808 C C . PHE A 1 489 ? 13.190 -1.363 -30.668 1.00 98.50 489 PHE A C 1
ATOM 3810 O O . PHE A 1 489 ? 13.401 -2.220 -31.526 1.00 98.50 489 PHE A O 1
ATOM 3817 N N . TYR A 1 490 ? 14.087 -0.423 -30.365 1.00 98.44 490 TYR A N 1
ATOM 3818 C CA . TYR A 1 490 ? 15.424 -0.384 -30.953 1.00 98.44 490 TYR A CA 1
ATOM 3819 C C . TYR A 1 490 ? 16.192 -1.684 -30.688 1.00 98.44 490 TYR A C 1
ATOM 3821 O O . TYR A 1 490 ? 16.745 -2.266 -31.616 1.00 98.44 490 TYR A O 1
ATOM 3829 N N . LEU A 1 491 ? 16.171 -2.193 -29.453 1.00 96.75 491 LEU A N 1
ATOM 3830 C CA . LEU A 1 491 ? 16.859 -3.441 -29.105 1.00 96.75 491 LEU A CA 1
ATOM 3831 C C . LEU A 1 491 ? 16.255 -4.670 -29.796 1.00 96.75 491 LEU A C 1
ATOM 3833 O O . LEU A 1 491 ? 16.988 -5.593 -30.140 1.00 96.75 491 LEU A O 1
ATOM 3837 N N . ASN A 1 492 ? 14.942 -4.674 -30.031 1.00 95.94 492 ASN A N 1
ATOM 3838 C CA . ASN A 1 492 ? 14.261 -5.779 -30.707 1.00 95.94 492 ASN A CA 1
ATOM 3839 C C . ASN A 1 492 ? 14.456 -5.761 -32.233 1.00 95.94 492 ASN A C 1
ATOM 3841 O O . ASN A 1 492 ? 14.505 -6.820 -32.854 1.00 95.94 492 ASN A O 1
ATOM 3845 N N . THR A 1 493 ? 14.545 -4.576 -32.845 1.00 97.00 493 THR A N 1
ATOM 3846 C CA . THR A 1 493 ? 14.506 -4.411 -34.314 1.00 97.00 493 THR A CA 1
ATOM 3847 C C . THR A 1 493 ? 15.837 -3.997 -34.939 1.00 97.00 493 THR A C 1
ATOM 3849 O O . THR A 1 493 ? 16.062 -4.242 -36.123 1.00 97.00 493 THR A O 1
ATOM 3852 N N . GLY A 1 494 ? 16.710 -3.339 -34.176 1.00 96.69 494 GLY A N 1
ATOM 3853 C CA . GLY A 1 494 ? 17.900 -2.652 -34.678 1.00 96.69 494 GLY A CA 1
ATOM 3854 C C . GLY A 1 494 ? 17.610 -1.373 -35.479 1.00 96.69 494 GLY A C 1
ATOM 3855 O O . GLY A 1 494 ? 18.549 -0.781 -36.016 1.00 96.69 494 GLY A O 1
ATOM 3856 N N . ASP A 1 495 ? 16.349 -0.933 -35.585 1.00 97.44 495 ASP A N 1
ATOM 3857 C CA . ASP A 1 495 ? 15.981 0.264 -36.348 1.00 97.44 495 ASP A CA 1
ATOM 3858 C C . ASP A 1 495 ? 16.349 1.545 -35.586 1.00 97.44 495 ASP A C 1
ATOM 3860 O O . ASP A 1 495 ? 15.787 1.865 -34.536 1.00 97.44 495 ASP A O 1
ATOM 3864 N N . GLN A 1 496 ? 17.283 2.302 -36.162 1.00 98.00 496 GLN A N 1
ATOM 3865 C CA . GLN A 1 496 ? 17.788 3.560 -35.615 1.00 98.00 496 GLN A CA 1
ATOM 3866 C C . GLN A 1 496 ? 16.703 4.621 -35.423 1.00 98.00 496 GLN A C 1
ATOM 3868 O O . GLN A 1 496 ? 16.842 5.458 -34.536 1.00 98.00 496 GLN A O 1
ATOM 3873 N N . SER A 1 497 ? 15.595 4.558 -36.169 1.00 98.25 497 SER A N 1
ATOM 3874 C CA . SER A 1 497 ? 14.492 5.509 -36.002 1.00 98.25 497 SER A CA 1
ATOM 3875 C C . SER A 1 497 ? 13.910 5.494 -34.578 1.00 98.25 497 SER A C 1
ATOM 3877 O O . SER A 1 497 ? 13.473 6.531 -34.070 1.00 98.25 497 SER A O 1
ATOM 3879 N N . TRP A 1 498 ? 13.958 4.344 -33.895 1.00 98.56 498 TRP A N 1
ATOM 3880 C CA . TRP A 1 498 ? 13.542 4.223 -32.499 1.00 98.56 498 TRP A CA 1
ATOM 3881 C C . TRP A 1 498 ? 14.565 4.807 -31.528 1.00 98.56 498 TRP A C 1
ATOM 3883 O O . TRP A 1 498 ? 14.174 5.473 -30.568 1.00 98.56 498 TRP A O 1
ATOM 3893 N N . LEU A 1 499 ? 15.862 4.615 -31.785 1.00 98.62 499 LEU A N 1
ATOM 3894 C CA . LEU A 1 499 ? 16.908 5.246 -30.979 1.00 98.62 499 LEU A CA 1
ATOM 3895 C C . LEU A 1 499 ? 16.858 6.773 -31.118 1.00 98.62 499 LEU A C 1
ATOM 3897 O O . LEU A 1 499 ? 16.953 7.469 -30.112 1.00 98.62 499 LEU A O 1
ATOM 3901 N N . ASP A 1 500 ? 16.622 7.295 -32.323 1.00 98.69 500 ASP A N 1
ATOM 3902 C CA . ASP A 1 500 ? 16.456 8.732 -32.572 1.00 98.69 500 ASP A CA 1
ATOM 3903 C C . ASP A 1 500 ? 15.275 9.317 -31.784 1.00 98.69 500 ASP A C 1
ATOM 3905 O O . ASP A 1 500 ? 15.395 10.374 -31.161 1.00 98.69 500 ASP A O 1
ATOM 3909 N N . ARG A 1 501 ? 14.144 8.601 -31.735 1.00 98.75 501 ARG A N 1
ATOM 3910 C CA . ARG A 1 501 ? 12.982 8.986 -30.915 1.00 98.75 501 ARG A CA 1
ATOM 3911 C C . ARG A 1 501 ? 13.306 8.975 -29.422 1.00 98.75 501 ARG A C 1
ATOM 3913 O O . ARG A 1 501 ? 12.925 9.909 -28.724 1.00 98.75 501 ARG A O 1
ATOM 3920 N N . ALA A 1 502 ? 14.023 7.964 -28.932 1.00 98.75 502 ALA A N 1
ATOM 3921 C CA . ALA A 1 502 ? 14.465 7.926 -27.540 1.00 98.75 502 ALA A CA 1
ATOM 3922 C C . ALA A 1 502 ? 15.447 9.068 -27.219 1.00 98.75 502 ALA A C 1
ATOM 3924 O O . ALA A 1 502 ? 15.318 9.718 -26.182 1.00 98.75 502 ALA A O 1
ATOM 3925 N N . MET A 1 503 ? 16.386 9.367 -28.124 1.00 98.69 503 MET A N 1
ATOM 3926 C CA . MET A 1 503 ? 17.312 10.493 -27.982 1.00 98.69 503 MET A CA 1
ATOM 3927 C C . MET A 1 503 ? 16.577 11.829 -27.928 1.00 98.69 503 MET A C 1
ATOM 3929 O O . MET A 1 503 ? 16.932 12.662 -27.101 1.00 98.69 503 MET A O 1
ATOM 3933 N N . HIS A 1 504 ? 15.522 12.011 -28.725 1.00 98.62 504 HIS A N 1
ATOM 3934 C CA . HIS A 1 504 ? 14.694 13.215 -28.669 1.00 98.62 504 HIS A CA 1
ATOM 3935 C C . HIS A 1 504 ? 14.056 13.426 -27.286 1.00 98.62 504 HIS A C 1
ATOM 3937 O O . HIS A 1 504 ? 14.062 14.543 -26.773 1.00 98.62 504 HIS A O 1
ATOM 3943 N N . ILE A 1 505 ? 13.568 12.355 -26.646 1.00 98.75 505 ILE A N 1
ATOM 3944 C CA . ILE A 1 505 ? 13.062 12.430 -25.266 1.00 98.75 505 ILE A CA 1
ATOM 3945 C C . ILE A 1 505 ? 14.182 12.797 -24.291 1.00 98.75 505 ILE A C 1
ATOM 3947 O O . ILE A 1 505 ? 13.990 13.672 -23.450 1.00 98.75 505 ILE A O 1
ATOM 3951 N N . GLY A 1 506 ? 15.357 12.173 -24.416 1.00 98.62 506 GLY A N 1
ATOM 3952 C CA . GLY A 1 506 ? 16.522 12.514 -23.598 1.00 98.62 506 GLY A CA 1
ATOM 3953 C C . GLY A 1 506 ? 16.912 13.988 -23.724 1.00 98.62 506 GLY A C 1
ATOM 3954 O O . GLY A 1 506 ? 17.108 14.662 -22.719 1.00 98.62 506 GLY A O 1
ATOM 3955 N N . GLU A 1 507 ? 16.968 14.511 -24.948 1.00 98.62 507 GLU A N 1
ATOM 3956 C CA . GLU A 1 507 ? 17.282 15.916 -25.226 1.00 98.62 507 GLU A CA 1
ATOM 3957 C C . GLU A 1 507 ? 16.226 16.868 -24.650 1.00 98.62 507 GLU A C 1
ATOM 3959 O O . GLU A 1 507 ? 16.583 17.897 -24.078 1.00 98.62 507 GLU A O 1
ATOM 3964 N N . TRP A 1 508 ? 14.939 16.518 -24.744 1.00 98.56 508 TRP A N 1
ATOM 3965 C CA . TRP A 1 508 ? 13.865 17.288 -24.116 1.00 98.56 508 TRP A CA 1
ATOM 3966 C C . TRP A 1 508 ? 13.998 17.308 -22.587 1.00 98.56 508 TRP A C 1
ATOM 3968 O O . TRP A 1 508 ? 13.930 18.381 -21.995 1.00 98.56 508 TRP A O 1
ATOM 3978 N N . LEU A 1 509 ? 14.277 16.164 -21.949 1.00 98.44 509 LEU A N 1
ATOM 3979 C CA . LEU A 1 509 ? 14.489 16.079 -20.497 1.00 98.44 509 LEU A CA 1
ATOM 3980 C C . LEU A 1 509 ? 15.662 16.948 -20.029 1.00 98.44 509 LEU A C 1
ATOM 3982 O O . LEU A 1 509 ? 15.560 17.595 -18.990 1.00 98.44 509 LEU A O 1
ATOM 3986 N N . MET A 1 510 ? 16.755 16.990 -20.801 1.00 97.50 510 MET A N 1
ATOM 3987 C CA . MET A 1 510 ? 17.900 17.866 -20.522 1.00 97.50 510 MET A CA 1
ATOM 3988 C C . MET A 1 510 ? 17.540 19.355 -20.627 1.00 97.50 510 MET A C 1
ATOM 3990 O O . MET A 1 510 ? 18.136 20.178 -19.943 1.00 97.50 510 MET A O 1
ATOM 3994 N N . GLN A 1 511 ? 16.605 19.719 -21.509 1.00 96.94 511 GLN A N 1
ATOM 3995 C CA . GLN A 1 511 ? 16.179 21.110 -21.699 1.00 96.94 511 GLN A CA 1
ATOM 3996 C C . GLN A 1 511 ? 15.162 21.565 -20.648 1.00 96.94 511 GLN A C 1
ATOM 3998 O O . GLN A 1 511 ? 15.095 22.755 -20.349 1.00 96.94 511 GLN A O 1
ATOM 4003 N N . THR A 1 512 ? 14.356 20.642 -20.120 1.00 95.69 512 THR A N 1
ATOM 4004 C CA . THR A 1 512 ? 13.270 20.945 -19.176 1.00 95.69 512 THR A CA 1
ATOM 4005 C C . THR A 1 512 ? 13.629 20.704 -17.717 1.00 95.69 512 THR A C 1
ATOM 4007 O O . THR A 1 512 ? 12.865 21.114 -16.842 1.00 95.69 512 THR A O 1
ATOM 4010 N N . CYS A 1 513 ? 14.769 20.068 -17.426 1.00 95.75 513 CYS A N 1
ATOM 4011 C CA . CYS A 1 513 ? 15.200 19.875 -16.048 1.00 95.75 513 CYS A CA 1
ATOM 4012 C C . CYS A 1 513 ? 15.457 21.223 -15.364 1.00 95.75 513 CYS A C 1
ATOM 4014 O O . CYS A 1 513 ? 16.068 22.130 -15.935 1.00 95.75 513 CYS A O 1
ATOM 4016 N N . GLN A 1 514 ? 15.016 21.344 -14.117 1.00 95.06 514 GLN A N 1
ATOM 4017 C CA . GLN A 1 514 ? 15.302 22.503 -13.282 1.00 95.06 514 GLN A CA 1
ATOM 4018 C C . GLN A 1 514 ? 16.521 22.196 -12.419 1.00 95.06 514 GLN A C 1
ATOM 4020 O O . GLN A 1 514 ? 16.495 21.272 -11.605 1.00 95.06 514 GLN A O 1
ATOM 4025 N N . GLU A 1 515 ? 17.598 22.954 -12.619 1.00 93.19 515 GLU A N 1
ATOM 4026 C CA . GLU A 1 515 ? 18.781 22.877 -11.765 1.00 93.19 515 GLU A CA 1
ATOM 4027 C C . GLU A 1 515 ? 18.463 23.433 -10.376 1.00 93.19 515 GLU A C 1
ATOM 4029 O O . GLU A 1 515 ? 17.906 24.523 -10.223 1.00 93.19 515 GLU A O 1
ATOM 4034 N N . VAL A 1 516 ? 18.852 22.683 -9.353 1.00 91.12 516 VAL A N 1
ATOM 4035 C CA . VAL A 1 516 ? 18.697 23.046 -7.943 1.00 91.12 516 VAL A CA 1
ATOM 4036 C C . VAL A 1 516 ? 20.030 22.845 -7.222 1.00 91.12 516 VAL A C 1
ATOM 4038 O O . VAL A 1 516 ? 20.981 22.313 -7.789 1.00 91.12 516 VAL A O 1
ATOM 4041 N N . GLU A 1 517 ? 20.132 23.263 -5.955 1.00 87.12 517 GLU A N 1
ATOM 4042 C CA . GLU A 1 517 ? 21.403 23.222 -5.206 1.00 87.12 517 GLU A CA 1
ATOM 4043 C C . GLU A 1 517 ? 22.074 21.834 -5.233 1.00 87.12 517 GLU A C 1
ATOM 4045 O O . GLU A 1 517 ? 23.300 21.727 -5.290 1.00 87.12 517 GLU A O 1
ATOM 4050 N N . LYS A 1 518 ? 21.271 20.763 -5.216 1.00 89.00 518 LYS A N 1
ATOM 4051 C CA . LYS A 1 518 ? 21.742 19.375 -5.242 1.00 89.00 518 LYS A CA 1
ATOM 4052 C C . LYS A 1 518 ? 21.101 18.592 -6.382 1.00 89.00 518 LYS A C 1
ATOM 4054 O O . LYS A 1 518 ? 20.218 17.778 -6.142 1.00 89.00 518 LYS A O 1
ATOM 4059 N N . GLY A 1 519 ? 21.576 18.815 -7.604 1.00 95.25 519 GLY A N 1
ATOM 4060 C CA . GLY A 1 519 ? 21.159 18.051 -8.782 1.00 95.25 519 GLY A CA 1
ATOM 4061 C C . GLY A 1 519 ? 20.078 18.753 -9.598 1.00 95.25 519 GLY A C 1
ATOM 4062 O O . GLY A 1 519 ? 20.076 19.978 -9.697 1.00 95.25 519 GLY A O 1
ATOM 4063 N N . CYS A 1 520 ? 19.174 17.978 -10.193 1.00 96.19 520 CYS A N 1
ATOM 4064 C CA . CYS A 1 520 ? 18.077 18.508 -10.999 1.00 96.19 520 CYS A CA 1
ATOM 4065 C C . CYS A 1 520 ? 16.767 17.746 -10.762 1.00 96.19 520 CYS A C 1
ATOM 4067 O O . CYS A 1 520 ? 16.769 16.604 -10.296 1.00 96.19 520 CYS A O 1
ATOM 4069 N N . CYS A 1 521 ? 15.645 18.392 -11.076 1.00 95.44 521 CYS A N 1
ATOM 4070 C CA . CYS A 1 521 ? 14.306 17.830 -10.909 1.00 95.44 521 CYS A CA 1
ATOM 4071 C C . CYS A 1 521 ? 13.335 18.292 -12.007 1.00 95.44 521 CYS A C 1
ATOM 4073 O O . CYS A 1 521 ? 13.614 19.237 -12.749 1.00 95.44 521 CYS A O 1
ATOM 4075 N N . TRP A 1 522 ? 12.170 17.644 -12.071 1.00 94.81 522 TRP A N 1
ATOM 4076 C CA . TRP A 1 522 ? 11.071 17.976 -12.982 1.00 94.81 522 TRP A CA 1
ATOM 4077 C C . TRP A 1 522 ? 9.780 18.152 -12.171 1.00 94.81 522 TRP A C 1
ATOM 4079 O O . TRP A 1 522 ? 9.156 17.151 -11.816 1.00 94.81 522 TRP A O 1
ATOM 4089 N N . PRO A 1 523 ? 9.400 19.392 -11.820 1.00 91.56 523 PRO A N 1
ATOM 4090 C CA . PRO A 1 523 ? 8.104 19.660 -11.203 1.00 91.56 523 PRO A CA 1
ATOM 4091 C C . PRO A 1 523 ? 6.963 19.366 -12.181 1.00 91.56 523 PRO A C 1
ATOM 4093 O O . PRO A 1 523 ? 7.121 19.556 -13.390 1.00 91.56 523 PRO A O 1
ATOM 4096 N N . ASP A 1 524 ? 5.818 18.927 -11.664 1.00 87.12 524 ASP A N 1
ATOM 4097 C CA . ASP A 1 524 ? 4.595 18.824 -12.461 1.00 87.12 524 ASP A CA 1
ATOM 4098 C C . ASP A 1 524 ? 3.903 20.190 -12.650 1.00 87.12 524 ASP A C 1
ATOM 4100 O O . ASP A 1 524 ? 4.432 21.240 -12.272 1.00 87.12 524 ASP A O 1
ATOM 4104 N N . GLN A 1 525 ? 2.723 20.182 -13.279 1.00 81.81 525 GLN A N 1
ATOM 4105 C CA . GLN A 1 525 ? 1.953 21.393 -13.586 1.00 81.81 525 GLN A CA 1
ATOM 4106 C C . GLN A 1 525 ? 1.558 22.199 -12.336 1.00 81.81 525 GLN A C 1
ATOM 4108 O O . GLN A 1 525 ? 1.425 23.420 -12.425 1.00 81.81 525 GLN A O 1
ATOM 4113 N N . ASP A 1 526 ? 1.423 21.538 -11.184 1.00 80.19 526 ASP A N 1
ATOM 4114 C CA . ASP A 1 526 ? 1.077 22.157 -9.901 1.00 80.19 526 ASP A CA 1
ATOM 4115 C C . ASP A 1 526 ? 2.333 22.571 -9.106 1.00 80.19 526 ASP A C 1
ATOM 4117 O O . ASP A 1 526 ? 2.246 23.068 -7.982 1.00 80.19 526 ASP A O 1
ATOM 4121 N N . GLY A 1 527 ? 3.524 22.383 -9.687 1.00 84.56 527 GLY A N 1
ATOM 4122 C CA . GLY A 1 527 ? 4.809 22.652 -9.046 1.00 84.56 527 GLY A CA 1
ATOM 4123 C C . GLY A 1 527 ? 5.232 21.578 -8.041 1.00 84.56 527 GLY A C 1
ATOM 4124 O O . GLY A 1 527 ? 6.227 21.768 -7.337 1.00 84.56 527 GLY A O 1
ATOM 4125 N N . GLN A 1 528 ? 4.517 20.453 -7.969 1.00 86.88 528 GLN A N 1
ATOM 4126 C CA . GLN A 1 528 ? 4.862 19.344 -7.091 1.00 86.88 528 GLN A CA 1
ATOM 4127 C C . GLN A 1 528 ? 6.066 18.591 -7.661 1.00 86.88 528 GLN A C 1
ATOM 4129 O O . GLN A 1 528 ? 6.089 18.194 -8.828 1.00 86.88 528 GLN A O 1
ATOM 4134 N N . ILE A 1 529 ? 7.065 18.345 -6.812 1.00 90.19 529 ILE A N 1
ATOM 4135 C CA . ILE A 1 529 ? 8.225 17.533 -7.183 1.00 90.19 529 ILE A CA 1
ATOM 4136 C C . ILE A 1 529 ? 8.049 16.137 -6.604 1.00 90.19 529 ILE A C 1
ATOM 4138 O O . ILE A 1 529 ? 8.018 15.956 -5.386 1.00 90.19 529 ILE A O 1
ATOM 4142 N N . TRP A 1 530 ? 7.949 15.143 -7.479 1.00 91.25 530 TRP A N 1
ATOM 4143 C CA . TRP A 1 530 ? 7.821 13.739 -7.097 1.00 91.25 530 TRP A CA 1
ATOM 4144 C C . TRP A 1 530 ? 9.191 13.085 -6.913 1.00 91.25 530 TRP A C 1
ATOM 4146 O O . TRP A 1 530 ? 10.163 13.446 -7.579 1.00 91.25 530 TRP A O 1
ATOM 4156 N N . LEU A 1 531 ? 9.256 12.104 -6.015 1.00 91.88 531 LEU A N 1
ATOM 4157 C CA . LEU A 1 531 ? 10.438 11.280 -5.763 1.00 91.88 531 LEU A CA 1
ATOM 4158 C C . LEU A 1 531 ? 10.124 9.797 -6.023 1.00 91.88 531 LEU A C 1
ATOM 4160 O O . LEU A 1 531 ? 8.963 9.384 -6.091 1.00 91.88 531 LEU A O 1
ATOM 4164 N N . GLY A 1 532 ? 11.167 8.986 -6.187 1.00 93.69 532 GLY A N 1
ATOM 4165 C CA . GLY A 1 532 ? 11.050 7.556 -6.468 1.00 93.69 532 GLY A CA 1
ATOM 4166 C C . GLY A 1 532 ? 11.008 7.206 -7.960 1.00 93.69 532 GLY A C 1
ATOM 4167 O O . GLY A 1 532 ? 11.303 8.014 -8.838 1.00 93.69 532 GLY A O 1
ATOM 4168 N N . TYR A 1 533 ? 10.696 5.945 -8.270 1.00 95.38 533 TYR A N 1
ATOM 4169 C CA . TYR A 1 533 ? 10.932 5.391 -9.608 1.00 95.38 533 TYR A CA 1
ATOM 4170 C C . TYR A 1 533 ? 9.932 5.860 -10.666 1.00 95.38 533 TYR A C 1
ATOM 4172 O O . TYR A 1 533 ? 10.317 6.219 -11.772 1.00 95.38 533 TYR A O 1
ATOM 4180 N N . THR A 1 534 ? 8.636 5.809 -10.371 1.00 93.50 534 THR A N 1
ATOM 4181 C CA . THR A 1 534 ? 7.614 5.935 -11.425 1.00 93.50 534 THR A CA 1
ATOM 4182 C C . THR A 1 534 ? 7.368 7.373 -11.859 1.00 93.50 534 THR A C 1
ATOM 4184 O O . THR A 1 534 ? 7.246 7.620 -13.058 1.00 93.50 534 THR A O 1
ATOM 4187 N N . ARG A 1 535 ? 7.300 8.291 -10.887 1.00 92.50 535 ARG A N 1
ATOM 4188 C CA . ARG A 1 535 ? 7.024 9.725 -11.068 1.00 92.50 535 ARG A CA 1
ATOM 4189 C C . ARG A 1 535 ? 8.229 10.622 -10.793 1.00 92.50 535 ARG A C 1
ATOM 4191 O O . ARG A 1 535 ? 8.250 11.757 -11.252 1.00 92.50 535 ARG A O 1
ATOM 4198 N N . GLY A 1 536 ? 9.201 10.123 -10.033 1.00 93.38 536 GLY A N 1
ATOM 4199 C CA . GLY A 1 536 ? 10.373 10.882 -9.620 1.00 93.38 536 GLY A CA 1
ATOM 4200 C C . GLY A 1 536 ? 11.555 10.793 -10.580 1.00 93.38 536 GLY A C 1
ATOM 4201 O O . GLY A 1 536 ? 11.524 10.141 -11.631 1.00 93.38 536 GLY A O 1
ATOM 4202 N N . GLY A 1 537 ? 12.637 11.457 -10.180 1.00 95.81 537 GLY A N 1
ATOM 4203 C CA . GLY A 1 537 ? 13.886 11.522 -10.932 1.00 95.81 537 GLY A CA 1
ATOM 4204 C C . GLY A 1 537 ? 14.576 10.167 -11.090 1.00 95.81 537 GLY A C 1
ATOM 4205 O O . GLY A 1 537 ? 15.336 9.990 -12.037 1.00 95.81 537 GLY A O 1
ATOM 4206 N N . SER A 1 538 ? 14.299 9.184 -10.228 1.00 97.19 538 SER A N 1
ATOM 4207 C CA . SER A 1 538 ? 14.955 7.870 -10.285 1.00 97.19 538 SER A CA 1
ATOM 4208 C C . SER A 1 538 ? 14.601 7.074 -11.542 1.00 97.19 538 SER A C 1
ATOM 4210 O O . SER A 1 538 ? 15.471 6.405 -12.103 1.00 97.19 538 SER A O 1
ATOM 4212 N N . GLY A 1 539 ? 13.358 7.150 -12.024 1.00 97.69 539 GLY A N 1
ATOM 4213 C CA . GLY A 1 539 ? 12.983 6.533 -13.299 1.00 97.69 539 GLY A CA 1
ATOM 4214 C C . GLY A 1 539 ? 13.622 7.242 -14.488 1.00 97.69 539 GLY A C 1
ATOM 4215 O O . GLY A 1 539 ? 14.215 6.606 -15.361 1.00 97.69 539 GLY A O 1
ATOM 4216 N N . ILE A 1 540 ? 13.566 8.574 -14.477 1.00 98.44 540 ILE A N 1
ATOM 4217 C CA . ILE A 1 540 ? 14.177 9.433 -15.498 1.00 98.44 540 ILE A CA 1
ATOM 4218 C C . ILE A 1 540 ? 15.683 9.162 -15.600 1.00 98.44 540 ILE A C 1
ATOM 4220 O O . ILE A 1 540 ? 16.205 8.925 -16.691 1.00 98.44 540 ILE A O 1
ATOM 4224 N N . ALA A 1 541 ? 16.374 9.100 -14.463 1.00 98.56 541 ALA A N 1
ATOM 4225 C CA . ALA A 1 541 ? 17.793 8.788 -14.391 1.00 98.56 541 ALA A CA 1
ATOM 4226 C C . ALA A 1 541 ? 18.111 7.418 -14.996 1.00 98.56 541 ALA A C 1
ATOM 4228 O O . ALA A 1 541 ? 19.092 7.285 -15.729 1.00 98.56 541 ALA A O 1
ATOM 4229 N N . LEU A 1 542 ? 17.284 6.402 -14.723 1.00 98.56 542 LEU A N 1
ATOM 4230 C CA . LEU A 1 542 ? 17.509 5.070 -15.273 1.00 98.56 542 LEU A CA 1
ATOM 4231 C C . LEU A 1 542 ? 17.336 5.038 -16.797 1.00 98.56 542 LEU A C 1
ATOM 4233 O O . LEU A 1 542 ? 18.148 4.435 -17.499 1.00 98.56 542 LEU A O 1
ATOM 4237 N N . PHE A 1 543 ? 16.315 5.714 -17.322 1.00 98.69 543 PHE A N 1
ATOM 4238 C CA . PHE A 1 543 ? 16.150 5.869 -18.765 1.00 98.69 543 PHE A CA 1
ATOM 4239 C C . PHE A 1 543 ? 17.362 6.562 -19.405 1.00 98.69 543 PHE A C 1
ATOM 4241 O O . PHE A 1 543 ? 17.889 6.070 -20.403 1.00 98.69 543 PHE A O 1
ATOM 4248 N N . LEU A 1 544 ? 17.846 7.656 -18.811 1.00 98.81 544 LEU A N 1
ATOM 4249 C CA . LEU A 1 544 ? 19.013 8.388 -19.308 1.00 98.81 544 LEU A CA 1
ATOM 4250 C C . LEU A 1 544 ? 20.300 7.548 -19.259 1.00 98.81 544 LEU A C 1
ATOM 4252 O O . LEU A 1 544 ? 21.118 7.634 -20.176 1.00 98.81 544 LEU A O 1
ATOM 4256 N N . LEU A 1 545 ? 20.457 6.681 -18.251 1.00 98.75 545 LEU A N 1
ATOM 4257 C CA . LEU A 1 545 ? 21.550 5.705 -18.192 1.00 98.75 545 LEU A CA 1
ATOM 4258 C C . LEU A 1 545 ? 21.489 4.724 -19.371 1.00 98.75 545 LEU A C 1
ATOM 4260 O O . LEU A 1 545 ? 22.495 4.515 -20.051 1.00 98.75 545 LEU A O 1
ATOM 4264 N N . TYR A 1 546 ? 20.319 4.144 -19.652 1.00 98.69 546 TYR A N 1
ATOM 4265 C CA . TYR A 1 546 ? 20.149 3.249 -20.801 1.00 98.69 546 TYR A CA 1
ATOM 4266 C C . TYR A 1 546 ? 20.368 3.966 -22.131 1.00 98.69 546 TYR A C 1
ATOM 4268 O O . TYR A 1 546 ? 20.985 3.412 -23.040 1.00 98.69 546 TYR A O 1
ATOM 4276 N N . LEU A 1 547 ? 19.916 5.212 -22.239 1.00 98.44 547 LEU A N 1
ATOM 4277 C CA . LEU A 1 547 ? 20.126 6.027 -23.425 1.00 98.44 547 LEU A CA 1
ATOM 4278 C C . LEU A 1 547 ? 21.612 6.345 -23.635 1.00 98.44 547 LEU A C 1
ATOM 4280 O O . LEU A 1 547 ? 22.087 6.292 -24.770 1.00 98.44 547 LEU A O 1
ATOM 4284 N N . TYR A 1 548 ? 22.368 6.612 -22.565 1.00 98.62 548 TYR A N 1
ATOM 4285 C CA . TYR A 1 548 ? 23.827 6.729 -22.617 1.00 98.62 548 TYR A CA 1
ATOM 4286 C C . TYR A 1 548 ? 24.471 5.444 -23.152 1.00 98.62 548 TYR A C 1
ATOM 4288 O O . TYR A 1 548 ? 25.281 5.519 -24.073 1.00 98.62 548 TYR A O 1
ATOM 4296 N N . LEU A 1 549 ? 24.079 4.275 -22.642 1.00 98.38 549 LEU A N 1
ATOM 4297 C CA . LEU A 1 549 ? 24.629 2.990 -23.091 1.00 98.38 549 LEU A CA 1
ATOM 4298 C C . LEU A 1 549 ? 24.313 2.702 -24.565 1.00 98.38 549 LEU A C 1
ATOM 4300 O O . LEU A 1 549 ? 25.173 2.221 -25.298 1.00 98.38 549 LEU A O 1
ATOM 4304 N N . ALA A 1 550 ? 23.103 3.038 -25.018 1.00 97.94 550 ALA A N 1
ATOM 4305 C CA . ALA A 1 550 ? 22.680 2.811 -26.397 1.00 97.94 550 ALA A CA 1
ATOM 4306 C C . ALA A 1 550 ? 23.273 3.821 -27.398 1.00 97.94 550 ALA A C 1
ATOM 4308 O O . ALA A 1 550 ? 23.537 3.460 -28.544 1.00 97.94 550 ALA A O 1
ATOM 4309 N N . SER A 1 551 ? 23.472 5.081 -26.991 1.00 97.38 551 SER A N 1
ATOM 4310 C CA . SER A 1 551 ? 23.891 6.177 -27.887 1.00 97.38 551 SER A CA 1
ATOM 4311 C C . SER A 1 551 ? 25.365 6.581 -27.762 1.00 97.38 551 SER A C 1
ATOM 4313 O O . SER A 1 551 ? 25.900 7.238 -28.655 1.00 97.38 551 SER A O 1
ATOM 4315 N N . GLY A 1 552 ? 26.020 6.252 -26.646 1.00 96.94 552 GLY A N 1
ATOM 4316 C CA . GLY A 1 552 ? 27.375 6.693 -26.305 1.00 96.94 552 GLY A CA 1
ATOM 4317 C C . GLY A 1 552 ? 27.502 8.169 -25.894 1.00 96.94 552 GLY A C 1
ATOM 4318 O O . GLY A 1 552 ? 28.622 8.651 -25.721 1.00 96.94 552 GLY A O 1
ATOM 4319 N N . ARG A 1 553 ? 26.400 8.922 -25.746 1.00 98.00 553 ARG A N 1
ATOM 4320 C CA . ARG A 1 553 ? 26.437 10.359 -25.405 1.00 98.00 553 ARG A CA 1
ATOM 4321 C C . ARG A 1 553 ? 26.510 10.584 -23.891 1.00 98.00 553 ARG A C 1
ATOM 4323 O O . ARG A 1 553 ? 25.520 10.385 -23.191 1.00 98.00 553 ARG A O 1
ATOM 4330 N N . SER A 1 554 ? 27.657 11.052 -23.387 1.00 97.62 554 SER A N 1
ATOM 4331 C CA . SER A 1 554 ? 27.902 11.236 -21.940 1.00 97.62 554 SER A CA 1
ATOM 4332 C C . SER A 1 554 ? 26.958 12.227 -21.254 1.00 97.62 554 SER A C 1
ATOM 4334 O O . SER A 1 554 ? 26.677 12.074 -20.071 1.00 97.62 554 SER A O 1
ATOM 4336 N N . GLN A 1 555 ? 26.423 13.199 -21.994 1.00 97.88 555 GLN A N 1
ATOM 4337 C CA . GLN A 1 555 ? 25.507 14.212 -21.463 1.00 97.88 555 GLN A CA 1
ATOM 4338 C C . GLN A 1 555 ? 24.253 13.599 -20.818 1.00 97.88 555 GLN A C 1
ATOM 4340 O O . GLN A 1 555 ? 23.766 14.112 -19.815 1.00 97.88 555 GLN A O 1
ATOM 4345 N N . PHE A 1 556 ? 23.754 12.475 -21.349 1.00 98.56 556 PHE A N 1
ATOM 4346 C CA . PHE A 1 556 ? 22.621 11.775 -2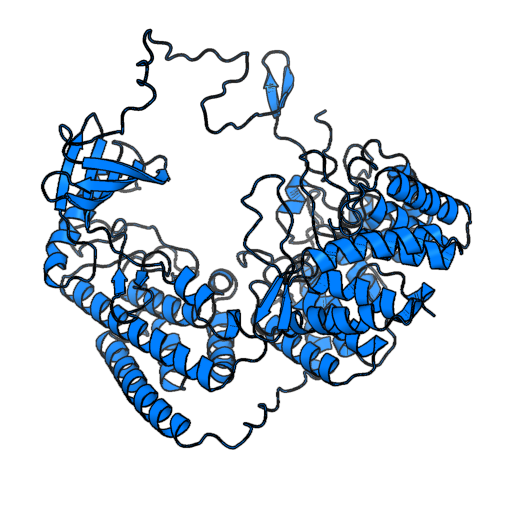0.740 1.00 98.56 556 PHE A CA 1
ATOM 4347 C C . PHE A 1 556 ? 22.994 11.172 -19.385 1.00 98.56 556 PHE A C 1
ATOM 4349 O O . PHE A 1 556 ? 22.230 11.300 -18.431 1.00 98.56 556 PHE A O 1
ATOM 4356 N N . LEU A 1 557 ? 24.189 10.580 -19.271 1.00 98.38 557 LEU A N 1
ATOM 4357 C CA . LEU A 1 557 ? 24.689 10.083 -17.991 1.00 98.38 557 LEU A CA 1
ATOM 4358 C C . LEU A 1 557 ? 24.816 11.228 -16.980 1.00 98.38 557 LEU A C 1
ATOM 4360 O O . LEU A 1 557 ? 24.339 11.086 -15.864 1.00 98.38 557 LEU A O 1
ATOM 4364 N N . GLU A 1 558 ? 25.386 12.368 -17.375 1.00 97.94 558 GLU A N 1
ATOM 4365 C CA . GLU A 1 558 ? 25.567 13.535 -16.499 1.00 97.94 558 GLU A CA 1
ATOM 4366 C C . GLU A 1 558 ? 24.240 14.028 -15.898 1.00 97.94 558 GLU A C 1
ATOM 4368 O O . GLU A 1 558 ? 24.152 14.210 -14.683 1.00 97.94 558 GLU A O 1
ATOM 4373 N N . ILE A 1 559 ? 23.186 14.174 -16.709 1.00 98.25 559 ILE A N 1
ATOM 4374 C CA . ILE A 1 559 ? 21.858 14.559 -16.201 1.00 98.25 559 ILE A CA 1
ATOM 4375 C C . ILE A 1 559 ? 21.232 13.446 -15.353 1.00 98.25 559 ILE A C 1
ATOM 4377 O O . ILE A 1 559 ? 20.633 13.731 -14.316 1.00 98.25 559 ILE A O 1
ATOM 4381 N N . GLY A 1 560 ? 21.417 12.175 -15.719 1.00 98.19 560 GLY A N 1
ATOM 4382 C CA . GLY A 1 560 ? 20.976 11.053 -14.887 1.00 98.19 560 GLY A CA 1
ATOM 4383 C C . GLY A 1 560 ? 21.639 11.038 -13.502 1.00 98.19 560 GLY A C 1
ATOM 4384 O O . GLY A 1 560 ? 20.974 10.788 -12.496 1.00 98.19 560 GLY A O 1
ATOM 4385 N N . GLU A 1 561 ? 22.930 11.372 -13.421 1.00 98.19 561 GLU A N 1
ATOM 4386 C CA . GLU A 1 561 ? 23.651 11.505 -12.150 1.00 98.19 561 GLU A CA 1
ATOM 4387 C C . GLU A 1 561 ? 23.127 12.680 -11.311 1.00 98.19 561 GLU A C 1
ATOM 4389 O O . GLU A 1 561 ? 23.022 12.548 -10.090 1.00 98.19 561 GLU A O 1
ATOM 4394 N N . GLN A 1 562 ? 22.755 13.799 -11.944 1.00 98.00 562 GLN A N 1
ATOM 4395 C CA . GLN A 1 562 ? 22.147 14.950 -11.263 1.00 98.00 562 GLN A CA 1
ATOM 4396 C C . GLN A 1 562 ? 20.749 14.631 -10.714 1.00 98.00 562 GLN A C 1
ATOM 4398 O O . GLN A 1 562 ? 20.456 14.977 -9.569 1.00 98.00 562 GLN A O 1
ATOM 4403 N N . ALA A 1 563 ? 19.915 13.929 -11.480 1.00 97.56 563 ALA A N 1
ATOM 4404 C CA . ALA A 1 563 ? 18.590 13.496 -11.037 1.00 97.56 563 ALA A CA 1
ATOM 4405 C C . ALA A 1 563 ? 18.670 12.565 -9.813 1.00 97.56 563 ALA A C 1
ATOM 4407 O O . ALA A 1 563 ? 17.947 12.740 -8.833 1.00 97.56 563 ALA A O 1
ATOM 4408 N N . LEU A 1 564 ? 19.607 11.610 -9.820 1.00 96.31 564 LEU A N 1
ATOM 4409 C CA . LEU A 1 564 ? 19.851 10.748 -8.660 1.00 96.31 564 LEU A CA 1
ATOM 4410 C C . LEU A 1 564 ? 20.421 11.507 -7.460 1.00 96.31 564 LEU A C 1
ATOM 4412 O O . LEU A 1 564 ? 20.069 11.205 -6.321 1.00 96.31 564 LEU A O 1
ATOM 4416 N N . ALA A 1 565 ? 21.313 12.473 -7.691 1.00 96.19 565 ALA A N 1
ATOM 4417 C CA . ALA A 1 565 ? 21.858 13.290 -6.612 1.00 96.19 565 ALA A CA 1
ATOM 4418 C C . ALA A 1 565 ? 20.745 14.052 -5.874 1.00 96.19 565 ALA A C 1
ATOM 4420 O O . ALA A 1 565 ? 20.789 14.137 -4.645 1.00 96.19 565 ALA A O 1
ATOM 4421 N N . PHE A 1 566 ? 19.733 14.528 -6.605 1.00 95.25 566 PHE A N 1
ATOM 4422 C CA . PHE A 1 566 ? 18.548 15.158 -6.030 1.00 95.25 566 PHE A CA 1
ATOM 4423 C C . PHE A 1 566 ? 17.753 14.194 -5.145 1.00 95.25 566 PHE A C 1
ATOM 4425 O O . PHE A 1 566 ? 17.485 14.509 -3.986 1.00 95.25 566 PHE A O 1
ATOM 4432 N N . GLU A 1 567 ? 17.442 12.998 -5.640 1.00 93.81 567 GLU A N 1
ATOM 4433 C CA . GLU A 1 567 ? 16.703 11.967 -4.892 1.00 93.81 567 GLU A CA 1
ATOM 4434 C C . GLU A 1 567 ? 17.419 11.577 -3.590 1.00 93.81 567 GLU A C 1
ATOM 4436 O O . GLU A 1 567 ? 16.837 11.599 -2.502 1.00 93.81 567 GLU A O 1
ATOM 4441 N N . VAL A 1 568 ? 18.724 11.296 -3.671 1.00 94.12 568 VAL A N 1
ATOM 4442 C CA . VAL A 1 568 ? 19.537 10.921 -2.504 1.00 94.12 568 VAL A CA 1
ATOM 4443 C C . VAL A 1 568 ? 19.651 12.077 -1.504 1.00 94.12 568 VAL A C 1
ATOM 4445 O O . VAL A 1 568 ? 19.665 11.840 -0.296 1.00 94.12 568 VAL A O 1
ATOM 4448 N N . ALA A 1 569 ? 19.704 13.327 -1.974 1.00 92.88 569 ALA A N 1
ATOM 4449 C CA . ALA A 1 569 ? 19.779 14.503 -1.109 1.00 92.88 569 ALA A CA 1
ATOM 4450 C C . ALA A 1 569 ? 18.501 14.756 -0.294 1.00 92.88 569 ALA A C 1
ATOM 4452 O O . ALA A 1 569 ? 18.593 15.363 0.776 1.00 92.88 569 ALA A O 1
ATOM 4453 N N . HIS A 1 570 ? 17.346 14.294 -0.778 1.00 90.81 570 HIS A N 1
ATOM 4454 C CA . HIS A 1 570 ? 16.045 14.456 -0.120 1.00 90.81 570 HIS A CA 1
ATOM 4455 C C . HIS A 1 570 ? 15.601 13.217 0.669 1.00 90.81 570 HIS A C 1
ATOM 4457 O O . HIS A 1 570 ? 14.561 13.239 1.334 1.00 90.81 570 HIS A O 1
ATOM 4463 N N . ALA A 1 571 ? 16.404 12.152 0.658 1.00 90.88 571 ALA A N 1
ATOM 4464 C CA . ALA A 1 571 ? 16.183 10.995 1.506 1.00 90.88 571 ALA A CA 1
ATOM 4465 C C . ALA A 1 571 ? 16.414 11.328 2.988 1.00 90.88 571 ALA A C 1
ATOM 4467 O O . ALA A 1 571 ? 17.331 12.060 3.372 1.00 90.88 571 ALA A O 1
ATOM 4468 N N . ARG A 1 572 ? 15.583 10.744 3.849 1.00 88.75 572 ARG A N 1
ATOM 4469 C CA . ARG A 1 572 ? 15.633 10.916 5.300 1.00 88.75 572 ARG A CA 1
ATOM 4470 C C . ARG A 1 572 ? 16.262 9.683 5.939 1.00 88.75 572 ARG A C 1
ATOM 4472 O O . ARG A 1 572 ? 15.896 8.553 5.621 1.00 88.75 572 ARG A O 1
ATOM 4479 N N . LYS A 1 573 ? 17.195 9.903 6.867 1.00 86.75 573 LYS A N 1
ATOM 4480 C CA . LYS A 1 573 ? 17.759 8.824 7.686 1.00 86.75 573 LYS A CA 1
ATOM 4481 C C . LYS A 1 573 ? 16.741 8.392 8.730 1.00 86.75 573 LYS A C 1
ATOM 4483 O O . LYS A 1 573 ? 16.321 9.206 9.548 1.00 86.75 573 LYS A O 1
ATOM 4488 N N . MET A 1 574 ? 16.391 7.117 8.695 1.00 82.44 574 MET A N 1
ATOM 4489 C CA . MET A 1 574 ? 15.550 6.451 9.681 1.00 82.44 574 MET A CA 1
ATOM 4490 C C . MET A 1 574 ? 16.424 5.685 10.683 1.00 82.44 574 MET A C 1
ATOM 4492 O O . MET A 1 574 ? 17.660 5.754 10.650 1.00 82.44 574 MET A O 1
ATOM 4496 N N . GLN A 1 575 ? 15.782 4.962 11.601 1.00 73.50 575 GLN A N 1
ATOM 4497 C CA . GLN A 1 575 ? 16.471 4.021 12.483 1.00 73.50 575 GLN A CA 1
ATOM 4498 C C . GLN A 1 575 ? 17.269 2.983 11.664 1.00 73.50 575 GLN A C 1
ATOM 4500 O O . GLN A 1 575 ? 17.077 2.830 10.459 1.00 73.50 575 GLN A O 1
ATOM 4505 N N . GLU A 1 576 ? 18.238 2.318 12.298 1.00 71.44 576 GLU A N 1
ATOM 4506 C CA . GLU A 1 576 ? 19.088 1.287 11.662 1.00 71.44 576 GLU A CA 1
ATOM 4507 C C . GLU A 1 576 ? 19.932 1.767 10.453 1.00 71.44 576 GLU A C 1
ATOM 4509 O O . GLU A 1 576 ? 20.537 0.966 9.734 1.00 71.44 576 GLU A O 1
ATOM 4514 N N . GLY A 1 577 ? 20.037 3.087 10.245 1.00 74.19 577 GLY A N 1
ATOM 4515 C CA . GLY A 1 577 ? 20.800 3.680 9.142 1.00 74.19 577 GLY A CA 1
ATOM 4516 C C . GLY A 1 577 ? 20.128 3.534 7.774 1.00 74.19 577 GLY A C 1
ATOM 4517 O O . GLY A 1 577 ? 20.802 3.669 6.753 1.00 74.19 577 GLY A O 1
ATOM 4518 N N . VAL A 1 578 ? 18.825 3.251 7.760 1.00 83.25 578 VAL A N 1
ATOM 4519 C CA . VAL A 1 578 ? 18.004 3.125 6.552 1.00 83.25 578 VAL A CA 1
ATOM 4520 C C . VAL A 1 578 ? 17.741 4.503 5.953 1.00 83.25 578 VAL A C 1
ATOM 4522 O O . VAL A 1 578 ? 17.496 5.467 6.682 1.00 83.25 578 VAL A O 1
ATOM 4525 N N . LEU A 1 579 ? 17.778 4.603 4.624 1.00 86.44 579 LEU A N 1
ATOM 4526 C CA . LEU A 1 579 ? 17.326 5.793 3.907 1.00 86.44 579 LEU A CA 1
ATOM 4527 C C . LEU A 1 579 ? 15.913 5.576 3.374 1.00 86.44 579 LEU A C 1
ATOM 4529 O O . LEU A 1 579 ? 15.676 4.656 2.594 1.00 86.44 579 LEU A O 1
ATOM 4533 N N . ALA A 1 580 ? 14.996 6.451 3.777 1.00 85.81 580 ALA A N 1
ATOM 4534 C CA . ALA A 1 580 ? 13.611 6.441 3.329 1.00 85.81 580 ALA A CA 1
ATOM 4535 C C . ALA A 1 580 ? 13.287 7.715 2.538 1.00 85.81 580 ALA A C 1
ATOM 4537 O O . ALA A 1 580 ? 13.858 8.781 2.781 1.00 85.81 580 ALA A O 1
ATOM 4538 N N . VAL A 1 581 ? 12.362 7.604 1.586 1.00 86.69 581 VAL A N 1
ATOM 4539 C CA . VAL A 1 581 ? 12.063 8.656 0.602 1.00 86.69 581 VAL A CA 1
ATOM 4540 C C . VAL A 1 581 ? 10.640 9.170 0.847 1.00 86.69 581 VAL A C 1
ATOM 4542 O O . VAL A 1 581 ? 9.731 8.347 0.959 1.00 86.69 581 VAL A O 1
ATOM 4545 N N . PRO A 1 582 ? 10.403 10.484 1.023 1.00 87.69 582 PRO A N 1
ATOM 4546 C CA . PRO A 1 582 ? 9.040 11.031 1.002 1.00 87.69 582 PRO A CA 1
ATOM 4547 C C . PRO A 1 582 ? 8.466 10.943 -0.421 1.00 87.69 582 PRO A C 1
ATOM 4549 O O . PRO A 1 582 ? 9.239 10.965 -1.369 1.00 87.69 582 PRO A O 1
ATOM 4552 N N . ARG A 1 583 ? 7.142 10.861 -0.620 1.00 80.75 583 ARG A N 1
ATOM 4553 C CA . ARG A 1 583 ? 6.602 10.684 -1.993 1.00 80.75 583 ARG A CA 1
ATOM 4554 C C . ARG A 1 583 ? 6.830 11.912 -2.878 1.00 80.75 583 ARG A C 1
ATOM 4556 O O . ARG A 1 583 ? 6.907 11.793 -4.099 1.00 80.75 583 ARG A O 1
ATOM 4563 N N . GLY A 1 584 ? 6.949 13.088 -2.269 1.00 80.94 584 GLY A N 1
ATOM 4564 C CA . GLY A 1 584 ? 7.302 14.313 -2.966 1.00 80.94 584 GLY A CA 1
ATOM 4565 C C . GLY A 1 584 ? 7.543 15.494 -2.034 1.00 80.94 584 GLY A C 1
ATOM 4566 O O . GLY A 1 584 ? 7.446 15.388 -0.809 1.00 80.94 584 GLY A O 1
ATOM 4567 N N . ILE A 1 585 ? 7.878 16.627 -2.641 1.00 77.19 585 ILE A N 1
ATOM 4568 C CA . ILE A 1 585 ? 8.213 17.882 -1.976 1.00 77.19 585 ILE A CA 1
ATOM 4569 C C . ILE A 1 585 ? 7.212 18.933 -2.461 1.00 77.19 585 ILE A C 1
ATOM 4571 O O . ILE A 1 585 ? 7.189 19.270 -3.645 1.00 77.19 585 ILE A O 1
ATOM 4575 N N . LEU A 1 586 ? 6.383 19.421 -1.535 1.00 65.50 586 LEU A N 1
ATOM 4576 C CA . LEU A 1 586 ? 5.516 20.580 -1.741 1.00 65.50 586 LEU A CA 1
ATOM 4577 C C . LEU A 1 586 ? 6.353 21.861 -1.627 1.00 65.50 586 LEU A C 1
ATOM 4579 O O . LEU A 1 586 ? 7.236 21.954 -0.774 1.00 65.50 586 LEU A O 1
ATOM 4583 N N . GLY A 1 587 ? 6.046 22.869 -2.446 1.00 52.16 587 GLY A N 1
ATOM 4584 C CA . GLY A 1 587 ? 6.674 24.198 -2.381 1.00 52.16 587 GLY A CA 1
ATOM 4585 C C . GLY A 1 587 ? 6.353 25.010 -1.112 1.00 52.16 587 GLY A C 1
ATOM 4586 O O . GLY A 1 587 ? 6.890 26.102 -0.943 1.00 52.16 587 GLY A O 1
ATOM 4587 N N . SER A 1 588 ? 5.502 24.499 -0.216 1.00 44.72 588 SER A N 1
ATOM 4588 C CA . SER A 1 588 ? 5.175 25.069 1.098 1.00 44.72 588 SER A CA 1
ATOM 4589 C C . SER A 1 588 ? 5.673 24.158 2.226 1.00 44.72 588 SER A C 1
ATOM 4591 O O . SER A 1 588 ? 5.673 22.941 2.074 1.00 44.72 588 SER A O 1
ATOM 4593 N N . GLU A 1 589 ? 6.065 24.740 3.365 1.00 45.75 589 GLU A N 1
ATOM 4594 C CA . GLU A 1 589 ? 6.803 24.109 4.482 1.00 45.75 589 GLU A CA 1
ATOM 4595 C C . GLU A 1 589 ? 6.183 22.829 5.100 1.00 45.75 589 GLU A C 1
ATOM 4597 O O . GLU A 1 589 ? 6.866 22.119 5.841 1.00 45.75 589 GLU A O 1
ATOM 4602 N N . ASP A 1 590 ? 4.957 22.449 4.736 1.00 43.41 590 ASP A N 1
ATOM 4603 C CA . ASP A 1 590 ? 4.372 21.133 5.020 1.00 43.41 590 ASP A CA 1
ATOM 4604 C C . ASP A 1 590 ? 4.721 20.102 3.932 1.00 43.41 590 ASP A C 1
ATOM 4606 O O . ASP A 1 590 ? 3.874 19.589 3.202 1.00 43.41 590 ASP A O 1
ATOM 4610 N N . SER A 1 591 ? 6.009 19.759 3.833 1.00 48.81 591 SER A N 1
ATOM 4611 C CA . SER A 1 591 ? 6.428 18.565 3.083 1.00 48.81 591 SER A CA 1
ATOM 4612 C C . SER A 1 591 ? 5.706 17.325 3.628 1.00 48.81 591 SER A C 1
ATOM 4614 O O . SER A 1 591 ? 5.588 17.177 4.851 1.00 48.81 591 SER A O 1
ATOM 4616 N N . GLU A 1 592 ? 5.265 16.406 2.757 1.00 51.91 592 GLU A N 1
ATOM 4617 C CA . GLU A 1 592 ? 4.685 15.132 3.195 1.00 51.91 592 GLU A CA 1
ATOM 4618 C C . GLU A 1 592 ? 5.616 14.474 4.234 1.00 51.91 592 GLU A C 1
ATOM 4620 O O . GLU A 1 592 ? 6.780 14.136 3.982 1.00 51.91 592 GLU A O 1
ATOM 4625 N N . ARG A 1 593 ? 5.119 14.330 5.469 1.00 56.00 593 ARG A N 1
ATOM 4626 C CA . ARG A 1 593 ? 5.916 13.788 6.581 1.00 56.00 593 ARG A CA 1
ATOM 4627 C C . ARG A 1 593 ? 6.134 12.277 6.457 1.00 56.00 593 ARG A C 1
ATOM 4629 O O . ARG A 1 593 ? 7.037 11.750 7.100 1.00 56.00 593 ARG A O 1
ATOM 4636 N N . VAL A 1 594 ? 5.357 11.597 5.613 1.00 68.38 594 VAL A N 1
ATOM 4637 C CA . VAL A 1 594 ? 5.355 10.137 5.482 1.00 68.38 594 VAL A CA 1
ATOM 4638 C C . VAL A 1 594 ? 6.361 9.690 4.425 1.00 68.38 594 VAL A C 1
ATOM 4640 O O . VAL A 1 594 ? 6.161 9.887 3.228 1.00 68.38 594 VAL A O 1
ATOM 4643 N N . SER A 1 595 ? 7.440 9.050 4.870 1.00 81.75 595 SER A N 1
ATOM 4644 C CA . SER A 1 595 ? 8.355 8.339 3.978 1.00 81.75 595 SER A CA 1
ATOM 4645 C C . SER A 1 595 ? 7.782 6.977 3.575 1.00 81.75 595 SER A C 1
ATOM 4647 O O . SER A 1 595 ? 7.111 6.313 4.364 1.00 81.75 595 SER A O 1
ATOM 4649 N N . THR A 1 596 ? 8.046 6.561 2.340 1.00 87.31 596 THR A N 1
ATOM 4650 C CA . THR A 1 596 ? 7.566 5.313 1.737 1.00 87.31 596 THR A CA 1
ATOM 4651 C C . THR A 1 596 ? 8.742 4.405 1.381 1.00 87.31 596 THR A C 1
ATOM 4653 O O . THR A 1 596 ? 9.811 4.858 0.962 1.00 87.31 596 THR A O 1
ATOM 4656 N N . HIS A 1 597 ? 8.533 3.103 1.573 1.00 91.56 597 HIS A N 1
ATOM 4657 C CA . HIS A 1 597 ? 9.507 2.057 1.266 1.00 91.56 597 HIS A CA 1
ATOM 4658 C C . HIS A 1 597 ? 9.229 1.363 -0.074 1.00 91.56 597 HIS A C 1
ATOM 4660 O O . HIS A 1 597 ? 9.995 0.512 -0.514 1.00 91.56 597 HIS A O 1
ATOM 4666 N N . TYR A 1 598 ? 8.114 1.695 -0.724 1.00 95.19 598 TYR A N 1
ATOM 4667 C CA . TYR A 1 598 ? 7.605 0.946 -1.863 1.00 95.19 598 TYR A CA 1
ATOM 4668 C C . TYR A 1 598 ? 8.386 1.188 -3.155 1.00 95.19 598 TYR A C 1
ATOM 4670 O O . TYR A 1 598 ? 9.100 2.176 -3.311 1.00 95.19 598 TYR A O 1
ATOM 4678 N N . TRP A 1 599 ? 8.238 0.271 -4.110 1.00 96.31 599 TRP A N 1
ATOM 4679 C CA . TRP A 1 599 ? 8.923 0.369 -5.396 1.00 96.31 599 TRP A CA 1
ATOM 4680 C C . TRP A 1 599 ? 8.413 1.546 -6.242 1.00 96.31 599 TRP A C 1
ATOM 4682 O O . TRP A 1 599 ? 9.210 2.243 -6.868 1.00 96.31 599 TRP A O 1
ATOM 4692 N N . LEU A 1 600 ? 7.100 1.800 -6.231 1.00 94.06 600 LEU A N 1
ATOM 4693 C CA . LEU A 1 600 ? 6.475 2.825 -7.070 1.00 94.06 600 LEU A CA 1
ATOM 4694 C C . LEU A 1 600 ? 6.982 4.249 -6.760 1.00 94.06 600 LEU A C 1
ATOM 4696 O O . LEU A 1 600 ? 7.329 4.986 -7.687 1.00 94.06 600 LEU A O 1
ATOM 4700 N N . ASP A 1 601 ? 7.033 4.624 -5.480 1.00 89.25 601 ASP A N 1
ATOM 4701 C CA . ASP A 1 601 ? 7.286 5.995 -5.007 1.00 89.25 601 ASP A CA 1
ATOM 4702 C C . ASP A 1 601 ? 8.229 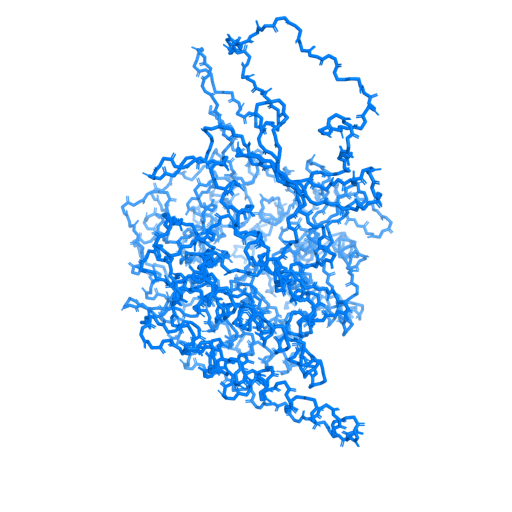6.089 -3.793 1.00 89.25 601 ASP A C 1
ATOM 4704 O O . ASP A 1 601 ? 8.244 7.108 -3.112 1.00 89.25 601 ASP A O 1
ATOM 4708 N N . GLY A 1 602 ? 9.023 5.050 -3.510 1.00 92.69 602 GLY A N 1
ATOM 4709 C CA . GLY A 1 602 ? 9.849 4.972 -2.303 1.00 92.69 602 GLY A CA 1
ATOM 4710 C C . GLY A 1 602 ? 11.261 4.422 -2.495 1.00 92.69 602 GLY A C 1
ATOM 4711 O O . GLY A 1 602 ? 11.787 4.324 -3.608 1.00 92.69 602 GLY A O 1
ATOM 4712 N N . SER A 1 603 ? 11.887 4.075 -1.366 1.00 94.50 603 SER A N 1
ATOM 4713 C CA . SER A 1 603 ? 13.292 3.637 -1.272 1.00 94.50 603 SER A CA 1
ATOM 4714 C C . SER A 1 603 ? 13.638 2.474 -2.208 1.00 94.50 603 SER A C 1
ATOM 4716 O O . SER A 1 603 ? 14.690 2.505 -2.848 1.00 94.50 603 SER A O 1
ATOM 4718 N N . ALA A 1 604 ? 12.748 1.490 -2.363 1.00 96.12 604 ALA A N 1
ATOM 4719 C CA . ALA A 1 604 ? 12.942 0.359 -3.271 1.00 96.12 604 ALA A CA 1
ATOM 4720 C C . ALA A 1 604 ? 13.050 0.798 -4.748 1.00 96.12 604 ALA A C 1
ATOM 4722 O O . ALA A 1 604 ? 13.869 0.271 -5.510 1.00 96.12 604 ALA A O 1
ATOM 4723 N N . GLY A 1 605 ? 12.279 1.808 -5.155 1.00 96.19 605 GLY A N 1
ATOM 4724 C CA . GLY A 1 605 ? 12.356 2.381 -6.498 1.00 96.19 605 GLY A CA 1
ATOM 4725 C C . GLY A 1 605 ? 13.695 3.075 -6.757 1.00 96.19 605 GLY A C 1
ATOM 4726 O O . GLY A 1 605 ? 14.335 2.845 -7.781 1.00 96.19 605 GLY A O 1
ATOM 4727 N N . VAL A 1 606 ? 14.171 3.860 -5.787 1.00 97.00 606 VAL A N 1
ATOM 4728 C CA . VAL A 1 606 ? 15.488 4.521 -5.859 1.00 97.00 606 VAL A CA 1
ATOM 4729 C C . VAL A 1 606 ? 16.627 3.491 -5.869 1.00 97.00 606 VAL A C 1
ATOM 4731 O O . VAL A 1 606 ? 17.559 3.598 -6.671 1.00 97.00 606 VAL A O 1
ATOM 4734 N N . ALA A 1 607 ? 16.536 2.444 -5.040 1.00 97.25 607 ALA A N 1
ATOM 4735 C CA . ALA A 1 607 ? 17.506 1.348 -4.999 1.00 97.25 607 ALA A CA 1
ATOM 4736 C C . ALA A 1 607 ? 17.630 0.631 -6.355 1.00 97.25 607 ALA A C 1
ATOM 4738 O O . ALA A 1 607 ? 18.744 0.324 -6.785 1.00 97.25 607 ALA A O 1
ATOM 4739 N N . THR A 1 608 ? 16.506 0.430 -7.055 1.00 96.69 608 THR A N 1
ATOM 4740 C CA . THR A 1 608 ? 16.467 -0.164 -8.404 1.00 96.69 608 THR A CA 1
ATOM 4741 C C . THR A 1 608 ? 17.380 0.595 -9.372 1.00 96.69 608 THR A C 1
ATOM 4743 O O . THR A 1 608 ? 18.143 -0.023 -10.122 1.00 96.69 608 THR A O 1
ATOM 4746 N N . THR A 1 609 ? 17.344 1.930 -9.340 1.00 97.88 609 THR A N 1
ATOM 4747 C CA . THR A 1 609 ? 18.173 2.766 -10.217 1.00 97.88 609 THR A CA 1
ATOM 4748 C C . THR A 1 609 ? 19.623 2.852 -9.735 1.00 97.88 609 THR A C 1
ATOM 4750 O O . THR A 1 609 ? 20.541 2.693 -10.542 1.00 97.88 609 THR A O 1
ATOM 4753 N N . LEU A 1 610 ? 19.856 3.036 -8.430 1.00 98.00 610 LEU A N 1
ATOM 4754 C CA . LEU A 1 610 ? 21.208 3.134 -7.856 1.00 98.00 610 LEU A CA 1
ATOM 4755 C C . LEU A 1 610 ? 22.065 1.897 -8.144 1.00 98.00 610 LEU A C 1
ATOM 4757 O O . LEU A 1 610 ? 23.238 2.042 -8.489 1.00 98.00 610 LEU A O 1
ATOM 4761 N N . MET A 1 611 ? 21.478 0.698 -8.058 1.00 96.44 611 MET A N 1
ATOM 4762 C CA . MET A 1 611 ? 22.159 -0.557 -8.399 1.00 96.44 611 MET A CA 1
ATOM 4763 C C . MET A 1 611 ? 22.730 -0.510 -9.821 1.00 96.44 611 MET A C 1
ATOM 4765 O O . MET A 1 611 ? 23.904 -0.798 -10.044 1.00 96.44 611 MET A O 1
ATOM 4769 N N . ARG A 1 612 ? 21.923 -0.076 -10.792 1.00 97.12 612 ARG A N 1
ATOM 4770 C CA . ARG A 1 612 ? 22.307 -0.048 -12.211 1.00 97.12 612 ARG A CA 1
ATOM 4771 C C . ARG A 1 612 ? 23.328 1.047 -12.505 1.00 97.12 612 ARG A C 1
ATOM 4773 O O . ARG A 1 612 ? 24.273 0.815 -13.257 1.00 97.12 612 ARG A O 1
ATOM 4780 N N . PHE A 1 613 ? 23.214 2.201 -11.845 1.00 98.19 613 PHE A N 1
ATOM 4781 C CA . PHE A 1 613 ? 24.260 3.227 -11.887 1.00 98.19 613 PHE A CA 1
ATOM 4782 C C . PHE A 1 613 ? 25.584 2.721 -11.317 1.00 98.19 613 PHE A C 1
ATOM 4784 O O . PHE A 1 613 ? 26.635 2.994 -11.898 1.00 98.19 613 PHE A O 1
ATOM 4791 N N . TRP A 1 614 ? 25.565 1.966 -10.217 1.00 97.62 614 TRP A N 1
ATOM 4792 C CA . TRP A 1 614 ? 26.779 1.352 -9.684 1.00 97.62 614 TRP A CA 1
ATOM 4793 C C . TRP A 1 614 ? 27.388 0.350 -10.672 1.00 97.62 614 TRP A C 1
ATOM 4795 O O . TRP A 1 614 ? 28.580 0.453 -10.957 1.00 97.62 614 TRP A O 1
ATOM 4805 N N . VAL A 1 615 ? 26.582 -0.542 -11.257 1.00 95.62 615 VAL A N 1
ATOM 4806 C CA . VAL A 1 615 ? 27.044 -1.531 -12.249 1.00 95.62 615 VAL A CA 1
ATOM 4807 C C . VAL A 1 615 ? 27.743 -0.860 -13.437 1.00 95.62 615 VAL A C 1
ATOM 4809 O O . VAL A 1 615 ? 28.816 -1.302 -13.845 1.00 95.62 615 VAL A O 1
ATOM 4812 N N . VAL A 1 616 ? 27.194 0.241 -13.959 1.00 97.19 616 VAL A N 1
ATOM 4813 C CA . VAL A 1 616 ? 27.763 0.936 -15.128 1.00 97.19 616 VAL A CA 1
ATOM 4814 C C . VAL A 1 616 ? 28.960 1.813 -14.763 1.00 97.19 616 VAL A C 1
ATOM 4816 O O . VAL A 1 616 ? 29.978 1.799 -15.451 1.00 97.19 616 VAL A O 1
ATOM 4819 N N . THR A 1 617 ? 28.846 2.616 -13.704 1.00 96.56 617 THR A N 1
ATOM 4820 C CA . THR A 1 617 ? 29.843 3.657 -13.393 1.00 96.56 617 THR A CA 1
ATOM 4821 C C . THR A 1 617 ? 30.964 3.171 -12.479 1.00 96.56 617 THR A C 1
ATOM 4823 O O . THR A 1 617 ? 32.002 3.827 -12.394 1.00 96.56 617 THR A O 1
ATOM 4826 N N . GLN A 1 618 ? 30.754 2.062 -11.760 1.00 95.75 618 GLN A N 1
ATOM 4827 C CA . GLN A 1 618 ? 31.661 1.511 -10.747 1.00 95.75 618 GLN A CA 1
ATOM 4828 C C . GLN A 1 618 ? 32.023 2.511 -9.626 1.00 95.75 618 GLN A C 1
ATOM 4830 O O . GLN A 1 618 ? 33.006 2.332 -8.905 1.00 95.75 618 GLN A O 1
ATOM 4835 N N . LYS A 1 619 ? 31.230 3.580 -9.446 1.00 96.75 619 LYS A N 1
ATOM 4836 C CA . LYS A 1 619 ? 31.447 4.579 -8.391 1.00 96.75 619 LYS A CA 1
ATOM 4837 C C . LYS A 1 619 ? 30.953 4.043 -7.044 1.00 96.75 619 LYS A C 1
ATOM 4839 O O . LYS A 1 619 ? 29.774 3.725 -6.890 1.00 96.75 619 LYS A O 1
ATOM 4844 N N . GLN A 1 620 ? 31.836 4.037 -6.043 1.00 95.94 620 GLN A N 1
ATOM 4845 C CA . GLN A 1 620 ? 31.543 3.521 -4.697 1.00 95.94 620 GLN A CA 1
ATOM 4846 C C . GLN A 1 620 ? 30.341 4.208 -4.030 1.00 95.94 620 GLN A C 1
ATOM 4848 O O . GLN A 1 620 ? 29.567 3.556 -3.339 1.00 95.94 620 GLN A O 1
ATOM 4853 N N . GLN A 1 621 ? 30.135 5.503 -4.288 1.00 95.69 621 GLN A N 1
ATOM 4854 C CA . GLN A 1 621 ? 29.008 6.253 -3.725 1.00 95.69 621 GLN A CA 1
ATOM 4855 C C . GLN A 1 621 ? 27.644 5.627 -4.060 1.00 95.69 621 GLN A C 1
ATOM 4857 O O . GLN A 1 621 ? 26.762 5.606 -3.210 1.00 95.69 621 GLN A O 1
ATOM 4862 N N . TYR A 1 622 ? 27.475 5.077 -5.271 1.00 97.25 622 TYR A N 1
ATOM 4863 C CA . TYR A 1 622 ? 26.209 4.467 -5.676 1.00 97.25 622 TYR A CA 1
ATOM 4864 C C . TYR A 1 622 ? 26.003 3.109 -5.019 1.00 97.25 622 TYR A C 1
ATOM 4866 O O . TYR A 1 622 ? 24.884 2.810 -4.622 1.00 97.25 622 TYR A O 1
ATOM 4874 N N . HIS A 1 623 ? 27.072 2.331 -4.837 1.00 95.31 623 HIS A N 1
ATOM 4875 C CA . HIS A 1 623 ? 27.023 1.093 -4.062 1.00 95.31 623 HIS A CA 1
ATOM 4876 C C . HIS A 1 623 ? 26.624 1.359 -2.605 1.00 95.31 623 HIS A C 1
ATOM 4878 O O . HIS A 1 623 ? 25.736 0.698 -2.070 1.00 95.31 623 HIS A O 1
ATOM 4884 N N . ASP A 1 624 ? 27.252 2.349 -1.967 1.00 93.69 624 ASP A N 1
ATOM 4885 C CA . ASP A 1 624 ? 27.004 2.668 -0.560 1.00 93.69 624 ASP A CA 1
ATOM 4886 C C . ASP A 1 624 ? 25.586 3.214 -0.347 1.00 93.69 624 ASP A C 1
ATOM 4888 O O . ASP A 1 624 ? 24.902 2.797 0.590 1.00 93.69 624 ASP A O 1
ATOM 4892 N N . SER A 1 625 ? 25.114 4.096 -1.237 1.00 94.62 625 SER A N 1
ATOM 4893 C CA . SER A 1 625 ? 23.722 4.556 -1.229 1.00 94.62 625 SER A CA 1
ATOM 4894 C C . SER A 1 625 ? 22.756 3.405 -1.497 1.00 94.62 625 SER A C 1
ATOM 4896 O O . SER A 1 625 ? 21.812 3.230 -0.730 1.00 94.62 625 SER A O 1
ATOM 4898 N N . PHE A 1 626 ? 23.003 2.581 -2.522 1.00 95.88 626 PHE A N 1
ATOM 4899 C CA . PHE A 1 626 ? 22.184 1.404 -2.817 1.00 95.88 626 PHE A CA 1
ATOM 4900 C C . PHE A 1 626 ? 22.024 0.518 -1.577 1.00 95.88 626 PHE A C 1
ATOM 4902 O O . PHE A 1 626 ? 20.900 0.196 -1.204 1.00 95.88 626 PHE A O 1
ATOM 4909 N N . ALA A 1 627 ? 23.122 0.187 -0.891 1.00 92.31 627 ALA A N 1
ATOM 4910 C CA . ALA A 1 627 ? 23.089 -0.666 0.293 1.00 92.31 627 ALA A CA 1
ATOM 4911 C C . ALA A 1 627 ? 22.257 -0.067 1.445 1.00 92.31 627 ALA A C 1
ATOM 4913 O O . ALA A 1 627 ? 21.707 -0.815 2.250 1.00 92.31 627 ALA A O 1
ATOM 4914 N N . GLN A 1 628 ? 22.146 1.262 1.541 1.00 92.50 628 GLN A N 1
ATOM 4915 C CA . GLN A 1 628 ? 21.311 1.935 2.545 1.00 92.50 628 GLN A CA 1
ATOM 4916 C C . GLN A 1 628 ? 19.819 1.915 2.185 1.00 92.50 628 GLN A C 1
ATOM 4918 O O . GLN A 1 628 ? 18.994 1.724 3.078 1.00 92.50 628 GLN A O 1
ATOM 4923 N N . PHE A 1 629 ? 19.467 2.072 0.904 1.00 94.19 629 PHE A N 1
ATOM 4924 C CA . PHE A 1 629 ? 18.073 1.992 0.443 1.00 94.19 629 PHE A CA 1
ATOM 4925 C C . PHE A 1 629 ? 17.563 0.545 0.365 1.00 94.19 629 PHE A C 1
ATOM 4927 O O . PHE A 1 629 ? 16.436 0.268 0.767 1.00 94.19 6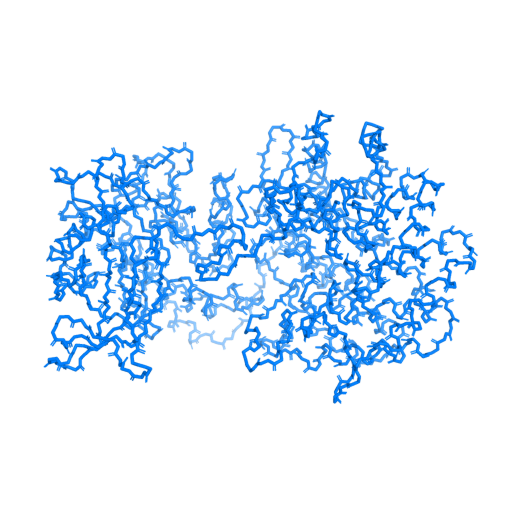29 PHE A O 1
ATOM 4934 N N . ALA A 1 630 ? 18.392 -0.398 -0.092 1.00 93.88 630 ALA A N 1
ATOM 4935 C CA . ALA A 1 630 ? 18.016 -1.805 -0.243 1.00 93.88 630 ALA A CA 1
ATOM 4936 C C . ALA A 1 630 ? 17.647 -2.469 1.092 1.00 93.88 630 ALA A C 1
ATOM 4938 O O . ALA A 1 630 ? 16.785 -3.342 1.118 1.00 93.88 630 ALA A O 1
ATOM 4939 N N . ARG A 1 631 ? 18.232 -2.016 2.213 1.00 92.12 631 ARG A N 1
ATOM 4940 C CA . ARG A 1 631 ? 17.856 -2.483 3.559 1.00 92.12 631 ARG A CA 1
ATOM 4941 C C . ARG A 1 631 ? 16.370 -2.292 3.848 1.00 92.12 631 ARG A C 1
ATOM 4943 O O . ARG A 1 631 ? 15.754 -3.183 4.417 1.00 92.12 631 ARG A O 1
ATOM 4950 N N . ASP A 1 632 ? 15.779 -1.182 3.414 1.00 91.69 632 ASP A N 1
ATOM 4951 C CA . ASP A 1 632 ? 14.352 -0.906 3.629 1.00 91.69 632 ASP A CA 1
ATOM 4952 C C . ASP A 1 632 ? 13.441 -1.900 2.884 1.00 91.69 632 ASP A C 1
ATOM 4954 O O . ASP A 1 632 ? 12.287 -2.099 3.259 1.00 91.69 632 ASP A O 1
ATOM 4958 N N . SER A 1 633 ? 13.969 -2.566 1.847 1.00 94.94 633 SER A N 1
ATOM 4959 C CA . SER A 1 633 ? 13.263 -3.620 1.107 1.00 94.94 633 SER A CA 1
ATOM 4960 C C . SER A 1 633 ? 13.237 -4.960 1.853 1.00 94.94 633 SER A C 1
ATOM 4962 O O . SER A 1 633 ? 12.438 -5.828 1.517 1.00 94.94 633 SER A O 1
ATOM 4964 N N . CYS A 1 634 ? 14.033 -5.139 2.910 1.00 94.12 634 CYS A N 1
ATOM 4965 C CA . CYS A 1 634 ? 14.058 -6.360 3.720 1.00 94.12 634 CYS A CA 1
ATOM 4966 C C . CYS A 1 634 ? 12.878 -6.446 4.712 1.00 94.12 634 CYS A C 1
ATOM 4968 O O . CYS A 1 634 ? 12.986 -7.068 5.763 1.00 94.12 634 CYS A O 1
ATOM 4970 N N . ARG A 1 635 ? 11.738 -5.796 4.458 1.00 93.00 635 ARG A N 1
ATOM 4971 C CA . ARG A 1 635 ? 10.575 -5.827 5.363 1.00 93.00 635 ARG A CA 1
ATOM 4972 C C . ARG A 1 635 ? 9.717 -7.059 5.097 1.00 93.00 635 ARG A C 1
ATOM 4974 O O . ARG A 1 635 ? 9.283 -7.273 3.975 1.00 93.00 635 ARG A O 1
ATOM 4981 N N . LYS A 1 636 ? 9.398 -7.832 6.141 1.00 94.44 636 LYS A N 1
ATOM 4982 C CA . LYS A 1 636 ? 8.465 -8.974 6.036 1.00 94.44 636 LYS A CA 1
ATOM 4983 C C . LYS A 1 636 ? 6.994 -8.547 6.024 1.00 94.44 636 LYS A C 1
ATOM 4985 O O . LYS A 1 636 ? 6.175 -9.224 5.415 1.00 94.44 636 LYS A O 1
ATOM 4990 N N . TYR A 1 637 ? 6.660 -7.438 6.682 1.00 94.19 637 TYR A N 1
ATOM 4991 C CA . TYR A 1 637 ? 5.285 -6.970 6.843 1.00 94.19 637 TYR A CA 1
ATOM 4992 C C . TYR A 1 637 ? 5.119 -5.568 6.266 1.00 94.19 637 TYR A C 1
ATOM 4994 O O . TYR A 1 637 ? 5.849 -4.649 6.631 1.00 94.19 637 TYR A O 1
ATOM 5002 N N . THR A 1 638 ? 4.133 -5.404 5.388 1.00 93.44 638 THR A N 1
ATOM 5003 C CA . THR A 1 638 ? 3.675 -4.108 4.871 1.00 93.44 638 THR A CA 1
ATOM 5004 C C . THR A 1 638 ? 2.167 -4.169 4.640 1.00 93.44 638 THR A C 1
ATOM 5006 O O . THR A 1 638 ? 1.571 -5.249 4.699 1.00 93.44 638 THR A O 1
ATOM 5009 N N . ALA A 1 639 ? 1.541 -3.015 4.401 1.00 91.88 639 ALA A N 1
ATOM 5010 C CA . ALA A 1 639 ? 0.089 -2.918 4.264 1.00 91.88 639 ALA A CA 1
ATOM 5011 C C . ALA A 1 639 ? -0.469 -3.745 3.094 1.00 91.88 639 ALA A C 1
ATOM 5013 O O . ALA A 1 639 ? -1.616 -4.179 3.160 1.00 91.88 639 ALA A O 1
ATOM 5014 N N . PHE A 1 640 ? 0.321 -3.972 2.037 1.00 95.75 640 PHE A N 1
ATOM 5015 C CA . PHE A 1 640 ? -0.148 -4.641 0.825 1.00 95.75 640 PHE A CA 1
ATOM 5016 C C . PHE A 1 640 ? 0.859 -5.689 0.315 1.00 95.75 640 PHE A C 1
ATOM 5018 O O . PHE A 1 640 ? 2.073 -5.492 0.402 1.00 95.75 640 PHE A O 1
ATOM 5025 N N . PRO A 1 641 ? 0.391 -6.802 -0.279 1.00 97.25 641 PRO A N 1
ATOM 5026 C CA . PRO A 1 641 ? 1.271 -7.824 -0.855 1.00 97.25 641 PRO A CA 1
ATOM 5027 C C . PRO A 1 641 ? 1.773 -7.487 -2.273 1.00 97.25 641 PRO A C 1
ATOM 5029 O O . PRO A 1 641 ? 2.627 -8.198 -2.805 1.00 97.25 641 PRO A O 1
ATOM 5032 N N . SER A 1 642 ? 1.230 -6.437 -2.894 1.00 97.56 642 SER A N 1
ATOM 5033 C CA . SER A 1 642 ? 1.325 -6.131 -4.327 1.00 97.56 642 SER A CA 1
ATOM 5034 C C . SER A 1 642 ? 2.709 -5.677 -4.817 1.00 97.56 642 SER A C 1
ATOM 5036 O O . SER A 1 642 ? 3.668 -5.582 -4.049 1.00 97.56 642 SER A O 1
ATOM 5038 N N . LEU A 1 643 ? 2.835 -5.432 -6.127 1.00 98.19 643 LEU A N 1
ATOM 5039 C CA . LEU A 1 643 ? 4.094 -5.038 -6.765 1.00 98.19 643 LEU A CA 1
ATOM 5040 C C . LEU A 1 643 ? 4.402 -3.546 -6.580 1.00 98.19 643 LEU A C 1
ATOM 5042 O O . LEU A 1 643 ? 5.510 -3.192 -6.190 1.00 98.19 643 LEU A O 1
ATOM 5046 N N . PHE A 1 644 ? 3.443 -2.662 -6.859 1.00 96.88 644 PHE A N 1
ATOM 5047 C CA . PHE A 1 644 ? 3.686 -1.216 -6.835 1.00 96.88 644 PHE A CA 1
ATOM 5048 C C . PHE A 1 644 ? 3.883 -0.678 -5.424 1.00 96.88 644 PHE A C 1
ATOM 5050 O O . PHE A 1 644 ? 4.879 -0.004 -5.150 1.00 96.88 644 PHE A O 1
ATOM 5057 N N . ARG A 1 645 ? 2.946 -0.998 -4.530 1.00 94.75 645 ARG A N 1
ATOM 5058 C CA . ARG A 1 645 ? 2.926 -0.533 -3.141 1.00 94.75 645 ARG A CA 1
ATOM 5059 C C . ARG A 1 645 ? 2.886 -1.687 -2.155 1.00 94.75 645 ARG A C 1
ATOM 5061 O O . ARG A 1 645 ? 2.141 -1.646 -1.189 1.00 94.75 645 ARG A O 1
ATOM 5068 N N . GLY A 1 646 ? 3.686 -2.723 -2.381 1.00 96.25 646 GLY A N 1
ATOM 5069 C CA . GLY A 1 646 ? 3.662 -3.885 -1.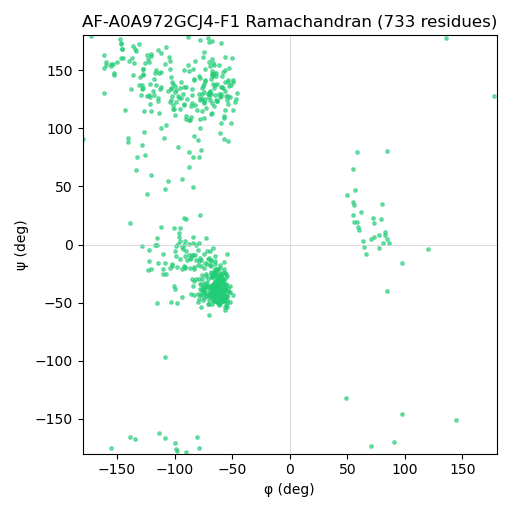507 1.00 96.25 646 GLY A CA 1
ATOM 5070 C C . GLY A 1 646 ? 4.939 -4.708 -1.473 1.00 96.25 646 GLY A C 1
ATOM 5071 O O . GLY A 1 646 ? 5.966 -4.355 -2.057 1.00 96.25 646 GLY A O 1
ATOM 5072 N N . LEU A 1 647 ? 4.848 -5.819 -0.741 1.00 97.94 647 LEU A N 1
ATOM 5073 C CA . LEU A 1 647 ? 5.950 -6.749 -0.500 1.00 97.94 647 LEU A CA 1
ATOM 5074 C C . LEU A 1 647 ? 6.570 -7.296 -1.791 1.00 97.94 647 LEU A C 1
ATOM 5076 O O . LEU A 1 647 ? 7.789 -7.420 -1.864 1.00 97.94 647 LEU A O 1
ATOM 5080 N N . SER A 1 648 ? 5.775 -7.584 -2.825 1.00 98.50 648 SER A N 1
ATOM 5081 C CA . SER A 1 648 ? 6.311 -8.159 -4.069 1.00 98.50 648 SER A CA 1
ATOM 5082 C C . SER A 1 648 ? 7.263 -7.203 -4.794 1.00 98.50 648 SER A C 1
ATOM 5084 O O . SER A 1 648 ? 8.246 -7.647 -5.386 1.00 98.50 648 SER A O 1
ATOM 5086 N N . GLY A 1 649 ? 7.033 -5.888 -4.694 1.00 98.19 649 GLY A N 1
ATOM 5087 C CA . GLY A 1 649 ? 7.964 -4.871 -5.194 1.00 98.19 649 GLY A CA 1
ATOM 5088 C C . GLY A 1 649 ? 9.293 -4.875 -4.449 1.00 98.19 649 GLY A C 1
ATOM 5089 O O . GLY A 1 649 ? 10.349 -4.850 -5.078 1.00 98.19 649 GLY A O 1
ATOM 5090 N N . LEU A 1 650 ? 9.246 -4.977 -3.118 1.00 98.19 650 LEU A N 1
ATOM 5091 C CA . LEU A 1 650 ? 10.451 -5.053 -2.286 1.00 98.19 650 LEU A CA 1
ATOM 5092 C C . LEU A 1 650 ? 11.256 -6.317 -2.594 1.00 98.19 650 LEU A C 1
ATOM 5094 O O . LEU A 1 650 ? 12.462 -6.259 -2.823 1.00 98.19 650 LEU A O 1
ATOM 5098 N N . GLY A 1 651 ? 10.566 -7.455 -2.672 1.00 98.00 651 GLY A N 1
ATOM 5099 C CA . GLY A 1 651 ? 11.165 -8.738 -3.012 1.00 98.00 651 GLY A CA 1
ATOM 5100 C C . GLY A 1 651 ? 11.829 -8.723 -4.387 1.00 98.00 651 GLY A C 1
ATOM 5101 O O . GLY A 1 651 ? 12.926 -9.256 -4.541 1.00 98.00 651 GLY A O 1
ATOM 5102 N N . ASN A 1 652 ? 11.226 -8.052 -5.373 1.00 97.69 652 ASN A N 1
ATOM 5103 C CA . ASN A 1 652 ? 11.819 -7.907 -6.702 1.00 97.69 652 ASN A CA 1
ATOM 5104 C C . ASN A 1 652 ? 13.139 -7.112 -6.678 1.00 97.69 652 ASN A C 1
ATOM 5106 O O . ASN A 1 652 ? 14.081 -7.465 -7.385 1.00 97.69 652 ASN A O 1
ATOM 5110 N N . VAL A 1 653 ? 13.239 -6.078 -5.836 1.00 97.12 653 VAL A N 1
ATOM 5111 C CA . VAL A 1 653 ? 14.483 -5.305 -5.650 1.00 97.12 653 VAL A CA 1
ATOM 5112 C C . VAL A 1 653 ? 15.559 -6.128 -4.945 1.00 97.12 653 VAL A C 1
ATOM 5114 O O . VAL A 1 653 ? 16.733 -6.035 -5.300 1.00 97.12 653 VAL A O 1
ATOM 5117 N N . LEU A 1 654 ? 15.182 -6.978 -3.989 1.00 97.56 654 LEU A N 1
ATOM 5118 C CA . LEU A 1 654 ? 16.117 -7.909 -3.351 1.00 97.56 654 LEU A CA 1
ATOM 5119 C C . LEU A 1 654 ? 16.641 -8.964 -4.337 1.00 97.56 654 LEU A C 1
ATOM 5121 O O . LEU A 1 654 ? 17.808 -9.344 -4.263 1.00 97.56 654 LEU A O 1
ATOM 5125 N N . LEU A 1 655 ? 15.820 -9.402 -5.295 1.00 96.69 655 LEU A N 1
ATOM 5126 C CA . LEU A 1 655 ? 16.276 -10.285 -6.371 1.00 96.69 655 LEU A CA 1
ATOM 5127 C C . LEU A 1 655 ? 17.250 -9.579 -7.321 1.00 96.69 655 LEU A C 1
ATOM 5129 O O . LEU A 1 655 ? 18.281 -10.162 -7.643 1.00 96.69 655 LEU A O 1
ATOM 5133 N N . ASP A 1 656 ? 17.003 -8.313 -7.681 1.00 94.06 656 ASP A N 1
ATOM 5134 C CA . ASP A 1 656 ? 18.003 -7.498 -8.393 1.00 94.06 656 ASP A CA 1
ATOM 5135 C C . ASP A 1 656 ? 19.315 -7.433 -7.592 1.00 94.06 656 ASP A C 1
ATOM 5137 O O . ASP A 1 656 ? 20.396 -7.686 -8.125 1.00 94.06 656 ASP A O 1
ATOM 5141 N N . ALA A 1 657 ? 19.227 -7.139 -6.292 1.00 94.88 657 ALA A N 1
ATOM 5142 C CA . ALA A 1 657 ? 20.385 -7.064 -5.410 1.00 94.88 657 ALA A CA 1
ATOM 5143 C C . ALA A 1 657 ? 21.195 -8.364 -5.416 1.00 94.88 657 ALA A C 1
ATOM 5145 O O . ALA A 1 657 ? 22.420 -8.333 -5.558 1.00 94.88 657 ALA A O 1
ATOM 5146 N N . TYR A 1 658 ? 20.518 -9.506 -5.304 1.00 95.19 658 TYR A N 1
ATOM 5147 C CA . TYR A 1 658 ? 21.139 -10.822 -5.375 1.00 95.19 658 TYR A CA 1
ATOM 5148 C C . TYR A 1 658 ? 21.791 -11.084 -6.739 1.00 95.19 658 TYR A C 1
ATOM 5150 O O . TYR A 1 658 ? 22.948 -11.495 -6.788 1.00 95.19 658 TYR A O 1
ATOM 5158 N N . GLU A 1 659 ? 21.094 -10.814 -7.842 1.00 92.00 659 GLU A N 1
ATOM 5159 C CA . GLU A 1 659 ? 21.584 -11.099 -9.195 1.00 92.00 659 GLU A CA 1
ATOM 5160 C C . GLU A 1 659 ? 22.820 -10.271 -9.571 1.00 92.00 659 GLU A C 1
ATOM 5162 O O . GLU A 1 659 ? 23.732 -10.802 -10.206 1.00 92.00 659 GLU A O 1
ATOM 5167 N N . PHE A 1 660 ? 22.884 -8.999 -9.162 1.00 91.56 660 PHE A N 1
ATOM 5168 C CA . PHE A 1 660 ? 24.019 -8.121 -9.475 1.00 91.56 660 PHE A CA 1
ATOM 5169 C C . PHE A 1 660 ? 25.193 -8.247 -8.491 1.00 91.56 660 PHE A C 1
ATOM 5171 O O . PHE A 1 660 ? 26.337 -8.028 -8.888 1.00 91.56 660 PHE A O 1
ATOM 5178 N N . THR A 1 661 ? 24.946 -8.580 -7.216 1.00 91.88 661 THR A N 1
ATOM 5179 C CA . THR A 1 661 ? 26.011 -8.655 -6.188 1.00 91.88 661 THR A CA 1
ATOM 5180 C C . THR A 1 661 ? 26.455 -10.077 -5.850 1.00 91.88 661 THR A C 1
ATOM 5182 O O . THR A 1 661 ? 27.518 -10.252 -5.254 1.00 91.88 661 THR A O 1
ATOM 5185 N N . HIS A 1 662 ? 25.647 -11.087 -6.187 1.00 91.75 662 HIS A N 1
ATOM 5186 C CA . HIS A 1 662 ? 25.790 -12.481 -5.752 1.00 91.75 662 HIS A CA 1
ATOM 5187 C C . HIS A 1 662 ? 25.851 -12.668 -4.226 1.00 91.75 662 HIS A C 1
ATOM 5189 O O . HIS A 1 662 ? 26.422 -13.640 -3.732 1.00 91.75 662 HIS A O 1
ATOM 5195 N N . ALA A 1 663 ? 25.277 -11.740 -3.455 1.00 93.44 663 ALA A N 1
ATOM 5196 C CA . ALA A 1 663 ? 25.262 -11.829 -2.003 1.00 93.44 663 ALA A CA 1
ATOM 5197 C C . ALA A 1 663 ? 24.011 -12.580 -1.507 1.00 93.44 663 ALA A C 1
ATOM 5199 O O . ALA A 1 663 ? 22.907 -12.037 -1.514 1.00 93.44 663 ALA A O 1
ATOM 5200 N N . ASP A 1 664 ? 24.197 -13.811 -1.018 1.00 93.69 664 ASP A N 1
ATOM 5201 C CA . ASP A 1 664 ? 23.117 -14.745 -0.633 1.00 93.69 664 ASP A CA 1
ATOM 5202 C C . ASP A 1 664 ? 22.124 -14.202 0.409 1.00 93.69 664 ASP A C 1
ATOM 5204 O O . ASP A 1 664 ? 20.974 -14.638 0.465 1.00 93.69 664 ASP A O 1
ATOM 5208 N N . HIS A 1 665 ? 22.534 -13.232 1.232 1.00 93.69 665 HIS A N 1
ATOM 5209 C CA . HIS A 1 665 ? 21.639 -12.619 2.215 1.00 93.69 665 HIS A CA 1
ATOM 5210 C C . HIS A 1 665 ? 20.433 -11.922 1.561 1.00 93.69 665 HIS A C 1
ATOM 5212 O O . HIS A 1 665 ? 19.341 -11.978 2.116 1.00 93.69 665 HIS A O 1
ATOM 5218 N N . TYR A 1 666 ? 20.583 -11.335 0.367 1.00 95.62 666 TYR A N 1
ATOM 5219 C CA . TYR A 1 666 ? 19.454 -10.733 -0.348 1.00 95.62 666 TYR A CA 1
ATOM 5220 C C . TYR A 1 666 ? 18.446 -11.781 -0.821 1.00 95.62 666 TYR A C 1
ATOM 5222 O O . TYR A 1 666 ? 17.241 -11.554 -0.737 1.00 95.62 666 TYR A O 1
ATOM 5230 N N . LEU A 1 667 ? 18.919 -12.954 -1.254 1.00 95.75 667 LEU A N 1
ATOM 5231 C CA . LEU A 1 667 ? 18.039 -14.066 -1.610 1.00 95.75 667 LEU A CA 1
ATOM 5232 C C . LEU A 1 667 ? 17.287 -14.591 -0.379 1.00 95.75 667 LEU A C 1
ATOM 5234 O O . LEU A 1 667 ? 16.088 -14.861 -0.452 1.00 95.75 667 LEU A O 1
ATOM 5238 N N . HIS A 1 668 ? 17.960 -14.685 0.773 1.00 95.12 668 HIS A N 1
ATOM 5239 C CA . HIS A 1 668 ? 17.306 -15.037 2.035 1.00 95.12 668 HIS A CA 1
ATOM 5240 C C . HIS A 1 668 ? 16.196 -14.039 2.404 1.00 95.12 668 HIS A C 1
ATOM 5242 O O . HIS A 1 668 ? 15.076 -14.453 2.713 1.00 95.12 668 HIS A O 1
ATOM 5248 N N . GLU A 1 669 ? 16.466 -12.736 2.299 1.00 96.12 669 GLU A N 1
ATOM 5249 C CA . GLU A 1 669 ? 15.455 -11.704 2.546 1.00 96.12 669 GLU A CA 1
ATOM 5250 C C . GLU A 1 669 ? 14.316 -11.750 1.520 1.00 96.12 669 GLU A C 1
ATOM 5252 O O . GLU A 1 669 ? 13.158 -11.605 1.903 1.00 96.12 669 GLU A O 1
ATOM 5257 N N . ALA A 1 670 ? 14.586 -12.054 0.247 1.00 97.38 670 ALA A N 1
ATOM 5258 C CA . ALA A 1 670 ? 13.535 -12.230 -0.757 1.00 97.38 670 ALA A CA 1
ATOM 5259 C C . ALA A 1 670 ? 12.582 -13.389 -0.398 1.00 97.38 670 ALA A C 1
ATOM 5261 O O . ALA A 1 670 ? 11.363 -13.252 -0.525 1.00 97.38 670 ALA A O 1
ATOM 5262 N N . HIS A 1 671 ? 13.100 -14.503 0.136 1.00 97.44 671 HIS A N 1
ATOM 5263 C CA . HIS A 1 671 ? 12.262 -15.580 0.680 1.00 97.44 671 HIS A CA 1
ATOM 5264 C C . HIS A 1 671 ? 11.470 -15.144 1.918 1.00 97.44 671 HIS A C 1
ATOM 5266 O O . HIS A 1 671 ? 10.303 -15.515 2.064 1.00 97.44 671 HIS A O 1
ATOM 5272 N N . ARG A 1 672 ? 12.068 -14.344 2.808 1.00 96.00 672 ARG A N 1
ATOM 5273 C CA . ARG A 1 672 ? 11.373 -13.798 3.981 1.00 96.00 672 ARG A CA 1
ATOM 5274 C C . ARG A 1 672 ? 10.228 -12.862 3.574 1.00 96.00 672 ARG A C 1
ATOM 5276 O O . ARG A 1 672 ? 9.133 -12.986 4.119 1.00 96.00 672 ARG A O 1
ATOM 5283 N N . VAL A 1 673 ? 10.449 -12.001 2.584 1.00 97.62 673 VAL A N 1
ATOM 5284 C CA . VAL A 1 673 ? 9.421 -11.145 1.971 1.00 97.62 673 VAL A CA 1
ATOM 5285 C C . VAL A 1 673 ? 8.312 -11.991 1.341 1.00 97.62 673 VAL A C 1
ATOM 5287 O O . VAL A 1 673 ? 7.135 -11.734 1.585 1.00 97.62 673 VAL A O 1
ATOM 5290 N N . ALA A 1 674 ? 8.659 -13.045 0.596 1.00 98.25 674 ALA A N 1
ATOM 5291 C CA . ALA A 1 674 ? 7.678 -13.953 0.002 1.00 98.25 674 ALA A CA 1
ATOM 5292 C C . ALA A 1 674 ? 6.824 -14.676 1.059 1.00 98.25 674 ALA A C 1
ATOM 5294 O O . ALA A 1 674 ? 5.616 -14.809 0.875 1.00 98.25 674 ALA A O 1
ATOM 5295 N N . ASN A 1 675 ? 7.400 -15.074 2.197 1.00 96.75 675 ASN A N 1
ATOM 5296 C CA . ASN A 1 675 ? 6.620 -15.598 3.324 1.00 96.75 675 ASN A CA 1
ATOM 5297 C C . ASN A 1 675 ? 5.592 -14.570 3.835 1.00 96.75 675 ASN A C 1
ATOM 5299 O O . ASN A 1 675 ? 4.450 -14.938 4.098 1.00 96.75 675 ASN A O 1
ATOM 5303 N N . GLY A 1 676 ? 5.961 -13.285 3.898 1.00 96.81 676 GLY A N 1
ATOM 5304 C CA . GLY A 1 676 ? 5.038 -12.192 4.218 1.00 96.81 676 GLY A CA 1
ATOM 5305 C C . GLY A 1 676 ? 3.922 -12.016 3.182 1.00 96.81 676 GLY A C 1
ATOM 5306 O O . GLY A 1 676 ? 2.758 -11.866 3.551 1.00 96.81 676 GLY A O 1
ATOM 5307 N N . VAL A 1 677 ? 4.246 -12.114 1.884 1.00 98.19 677 VAL A N 1
ATOM 5308 C CA . VAL A 1 677 ? 3.250 -12.093 0.794 1.00 98.19 677 VAL A CA 1
ATOM 5309 C C . VAL A 1 677 ? 2.213 -13.193 1.016 1.00 98.19 677 VAL A C 1
ATOM 5311 O O . VAL A 1 677 ? 1.015 -12.923 0.976 1.00 98.19 677 VAL A O 1
ATOM 5314 N N . LEU A 1 678 ? 2.654 -14.420 1.313 1.00 97.31 678 LEU A N 1
ATOM 5315 C CA . LEU A 1 678 ? 1.779 -15.587 1.463 1.00 97.31 678 LEU A CA 1
ATOM 5316 C C . LEU A 1 678 ? 0.807 -15.505 2.652 1.00 97.31 678 LEU A C 1
ATOM 5318 O O . LEU A 1 678 ? -0.175 -16.249 2.667 1.00 97.31 678 LEU A O 1
ATOM 5322 N N . LEU A 1 679 ? 0.996 -14.588 3.608 1.00 96.81 679 LEU A N 1
ATOM 5323 C CA . LEU A 1 679 ? -0.002 -14.340 4.658 1.00 96.81 679 LEU A CA 1
ATOM 5324 C C . LEU A 1 679 ? -1.330 -13.831 4.073 1.00 96.81 679 LEU A C 1
ATOM 5326 O O . LEU A 1 679 ? -2.405 -14.207 4.549 1.00 96.81 679 LEU A O 1
ATOM 5330 N N . TYR A 1 680 ? -1.254 -13.067 2.980 1.00 97.75 680 TYR A N 1
ATOM 5331 C CA . TYR A 1 680 ? -2.394 -12.502 2.252 1.00 97.75 680 TYR A CA 1
ATOM 5332 C C . TYR A 1 680 ? -3.032 -13.461 1.237 1.00 97.75 680 TYR A C 1
ATOM 5334 O O . TYR A 1 680 ? -3.961 -13.071 0.532 1.00 97.75 680 TYR A O 1
ATOM 5342 N N . LYS A 1 681 ? -2.538 -14.700 1.129 1.00 97.06 681 LYS A N 1
ATOM 5343 C CA . LYS A 1 681 ? -3.044 -15.701 0.184 1.00 97.06 681 LYS A CA 1
ATOM 5344 C C . LYS A 1 681 ? -4.515 -16.031 0.466 1.00 97.06 681 LYS A C 1
ATOM 5346 O O . LYS A 1 681 ? -4.846 -16.405 1.585 1.00 97.06 681 LYS A O 1
ATOM 5351 N N . ILE A 1 682 ? -5.363 -15.987 -0.562 1.00 96.81 682 ILE A N 1
ATOM 5352 C CA . ILE A 1 682 ? -6.784 -16.349 -0.487 1.00 96.81 682 ILE A CA 1
ATOM 5353 C C . ILE A 1 682 ? -7.027 -17.599 -1.331 1.00 96.81 682 ILE A C 1
ATOM 5355 O O . ILE A 1 682 ? -6.929 -17.562 -2.560 1.00 96.81 682 ILE A O 1
ATOM 5359 N N . ASP A 1 683 ? -7.374 -18.706 -0.680 1.00 95.81 683 ASP A N 1
ATOM 5360 C CA . ASP A 1 683 ? -7.734 -19.946 -1.367 1.00 95.81 683 ASP A CA 1
ATOM 5361 C C . ASP A 1 683 ? -9.171 -19.869 -1.918 1.00 95.81 683 ASP A C 1
ATOM 5363 O O . ASP A 1 683 ? -10.132 -19.575 -1.201 1.00 95.81 683 ASP A O 1
ATOM 5367 N N . ARG A 1 684 ? -9.329 -20.129 -3.221 1.00 94.81 684 ARG A N 1
ATOM 5368 C CA . ARG A 1 684 ? -10.618 -20.172 -3.926 1.00 94.81 684 ARG A CA 1
ATOM 5369 C C . ARG A 1 684 ? -10.775 -21.512 -4.651 1.00 94.81 684 ARG A C 1
ATOM 5371 O O . ARG A 1 684 ? -9.783 -22.130 -5.023 1.00 94.81 684 ARG A O 1
ATOM 5378 N N . PRO A 1 685 ? -12.011 -21.964 -4.933 1.00 94.50 685 PRO A N 1
ATOM 5379 C CA . PRO A 1 685 ? -12.218 -23.188 -5.710 1.00 94.50 685 PRO A CA 1
ATOM 5380 C C . PRO A 1 685 ? -11.536 -23.174 -7.087 1.00 94.50 685 PRO A C 1
ATOM 5382 O O . PRO A 1 685 ? -11.193 -24.229 -7.607 1.00 94.50 685 PRO A O 1
ATOM 5385 N N . GLN A 1 686 ? -11.365 -21.987 -7.678 1.00 93.69 686 GLN A N 1
ATOM 5386 C CA . GLN A 1 686 ? -10.780 -21.782 -9.005 1.00 93.69 686 GLN A CA 1
ATOM 5387 C C . GLN A 1 686 ? -9.253 -21.597 -8.993 1.00 93.69 686 GLN A C 1
ATOM 5389 O O . GLN A 1 686 ? -8.671 -21.477 -10.063 1.00 93.69 686 GLN A O 1
ATOM 5394 N N . GLY A 1 687 ? -8.612 -21.515 -7.822 1.00 97.25 687 GLY A N 1
ATOM 5395 C CA . GLY A 1 687 ? -7.182 -21.226 -7.709 1.00 97.25 687 GLY A CA 1
ATOM 5396 C C . GLY A 1 687 ? -6.844 -20.363 -6.494 1.00 97.25 687 GLY A C 1
ATOM 5397 O O . GLY A 1 687 ? -7.534 -20.387 -5.476 1.00 97.25 687 GLY A O 1
ATOM 5398 N N . ILE A 1 688 ? -5.774 -19.584 -6.603 1.00 98.25 688 ILE A N 1
ATOM 5399 C CA . ILE A 1 688 ? -5.263 -18.714 -5.542 1.00 98.25 688 ILE A CA 1
ATOM 5400 C C . ILE A 1 688 ? -5.453 -17.259 -5.963 1.00 98.25 688 ILE A C 1
ATOM 5402 O O . ILE A 1 688 ? -5.126 -16.880 -7.082 1.00 98.25 688 ILE A O 1
ATOM 5406 N N . ALA A 1 689 ? -5.957 -16.437 -5.051 1.00 97.56 689 ALA A N 1
ATOM 5407 C CA . ALA A 1 689 ? -6.128 -15.007 -5.253 1.00 97.56 689 ALA A CA 1
ATOM 5408 C C . ALA A 1 689 ? -5.407 -14.207 -4.165 1.00 97.56 689 ALA A C 1
ATOM 5410 O O . ALA A 1 689 ? -5.092 -14.730 -3.096 1.00 97.56 689 ALA A O 1
ATOM 5411 N N . PHE A 1 690 ? -5.201 -12.919 -4.426 1.00 97.69 690 PHE A N 1
ATOM 5412 C CA . PHE A 1 690 ? -4.726 -11.954 -3.438 1.00 97.69 690 PHE A CA 1
ATOM 5413 C C . PHE A 1 690 ? -5.645 -10.733 -3.384 1.00 97.69 690 PHE A C 1
ATOM 5415 O O . PHE A 1 690 ? -6.277 -10.382 -4.390 1.00 97.69 690 PHE A O 1
ATOM 5422 N N . PRO A 1 691 ? -5.738 -10.081 -2.215 1.00 96.69 691 PRO A N 1
ATOM 5423 C CA . PRO A 1 691 ? -6.392 -8.791 -2.120 1.00 96.69 691 PRO A CA 1
ATOM 5424 C C . PRO A 1 691 ? -5.580 -7.725 -2.877 1.00 96.69 691 PRO A C 1
ATOM 5426 O O . PRO A 1 691 ? -4.351 -7.777 -2.903 1.00 96.69 691 PRO A O 1
ATOM 5429 N N . GLY A 1 692 ? -6.276 -6.765 -3.482 1.00 94.38 692 GLY A N 1
ATOM 5430 C CA . GLY A 1 692 ? -5.675 -5.559 -4.053 1.00 94.38 692 GLY A CA 1
ATOM 5431 C C . GLY A 1 692 ? -5.375 -4.496 -2.995 1.00 94.38 692 GLY A C 1
ATOM 5432 O O . GLY A 1 692 ? -5.418 -4.757 -1.788 1.00 94.38 692 GLY A O 1
ATOM 5433 N N . GLU A 1 693 ? -5.117 -3.266 -3.446 1.00 90.69 693 GLU A N 1
ATOM 5434 C CA . GLU A 1 693 ? -4.967 -2.123 -2.540 1.00 90.69 693 GLU A CA 1
ATOM 5435 C C . GLU A 1 693 ? -6.210 -1.935 -1.649 1.00 90.69 693 GLU A C 1
ATOM 5437 O O . GLU A 1 693 ? -7.333 -2.309 -1.996 1.00 90.69 693 GLU A O 1
ATOM 5442 N N . GLN A 1 694 ? -5.986 -1.396 -0.446 1.00 90.31 694 GLN A N 1
ATOM 5443 C CA . GLN A 1 694 ? -6.968 -1.278 0.647 1.00 90.31 694 GLN A CA 1
ATOM 5444 C C . GLN A 1 694 ? -7.478 -2.609 1.231 1.00 90.31 694 GLN A C 1
ATOM 5446 O O . GLN A 1 694 ? -8.245 -2.589 2.186 1.00 90.31 694 GLN A O 1
ATOM 5451 N N . LEU A 1 695 ? -7.059 -3.761 0.700 1.00 93.75 695 LEU A N 1
ATOM 5452 C CA . LEU A 1 695 ? -7.401 -5.107 1.176 1.00 93.75 695 LEU A CA 1
ATOM 5453 C C . LEU A 1 695 ? -8.888 -5.510 1.099 1.00 93.75 695 LEU A C 1
ATOM 5455 O O . LEU A 1 695 ? -9.236 -6.625 1.474 1.00 93.75 695 LEU A O 1
ATOM 5459 N N . MET A 1 696 ? -9.757 -4.652 0.560 1.00 87.56 696 MET A N 1
ATOM 5460 C CA . MET A 1 696 ? -11.216 -4.854 0.563 1.00 87.56 696 MET A CA 1
ATOM 5461 C C . MET A 1 696 ? -11.749 -5.702 -0.602 1.00 87.56 696 MET A C 1
ATOM 5463 O O . MET A 1 696 ? -12.926 -6.060 -0.630 1.00 87.56 696 MET A O 1
ATOM 5467 N N . ARG A 1 697 ? -10.932 -5.975 -1.624 1.00 92.69 697 ARG A N 1
ATOM 5468 C CA . ARG A 1 697 ? -11.354 -6.711 -2.827 1.00 92.69 697 ARG A CA 1
ATOM 5469 C C . ARG A 1 697 ? -10.201 -7.484 -3.439 1.00 92.69 697 ARG A C 1
ATOM 5471 O O . ARG A 1 697 ? -9.047 -7.114 -3.264 1.00 92.69 697 ARG A O 1
ATOM 5478 N N . ILE A 1 698 ? -10.521 -8.519 -4.208 1.00 96.25 698 ILE A N 1
ATOM 5479 C CA . ILE A 1 698 ? -9.529 -9.240 -5.012 1.00 96.25 698 ILE A CA 1
ATOM 5480 C C . ILE A 1 698 ? -9.174 -8.415 -6.252 1.00 96.25 698 ILE A C 1
ATOM 5482 O O . ILE A 1 698 ? -10.070 -7.937 -6.951 1.00 96.25 698 ILE A O 1
ATOM 5486 N N . ALA A 1 699 ? -7.877 -8.324 -6.543 1.00 97.00 699 ALA A N 1
ATOM 5487 C CA . ALA A 1 699 ? -7.336 -7.724 -7.757 1.00 97.00 699 ALA A CA 1
ATOM 5488 C C . ALA A 1 699 ? -6.362 -8.693 -8.447 1.00 97.00 699 ALA A C 1
ATOM 5490 O O . ALA A 1 699 ? -5.653 -9.479 -7.807 1.00 97.00 699 ALA A O 1
ATOM 5491 N N . THR A 1 700 ? -6.337 -8.657 -9.776 1.00 98.06 700 THR A N 1
ATOM 5492 C CA . THR A 1 700 ? -5.528 -9.556 -10.616 1.00 98.06 700 THR A CA 1
ATOM 5493 C C . THR A 1 700 ? -4.556 -8.826 -11.531 1.00 98.06 700 THR A C 1
ATOM 5495 O O . THR A 1 700 ? -3.758 -9.480 -12.194 1.00 98.06 700 THR A O 1
ATOM 5498 N N . ASP A 1 701 ? -4.598 -7.496 -11.546 1.00 98.38 701 ASP A N 1
ATOM 5499 C CA . ASP A 1 701 ? -3.720 -6.660 -12.354 1.00 98.38 701 ASP A CA 1
ATOM 5500 C C . ASP A 1 701 ? -2.249 -6.705 -11.905 1.00 98.38 701 ASP A C 1
ATOM 5502 O O . ASP A 1 701 ? -1.873 -7.384 -10.945 1.00 98.38 701 ASP A O 1
ATOM 5506 N N . PHE A 1 702 ? -1.398 -6.031 -12.674 1.00 98.56 702 PHE A N 1
ATOM 5507 C CA . PHE A 1 702 ? 0.052 -6.038 -12.502 1.00 98.56 702 PHE A CA 1
ATOM 5508 C C . PHE A 1 702 ? 0.508 -5.195 -11.310 1.00 98.56 702 PHE A C 1
ATOM 5510 O O . PHE A 1 702 ? 1.405 -5.608 -10.578 1.00 98.56 702 PHE A O 1
ATOM 5517 N N . GLY A 1 703 ? -0.086 -4.017 -11.121 1.00 97.62 703 GLY A N 1
ATOM 5518 C CA . GLY A 1 703 ? 0.363 -3.049 -10.128 1.00 97.62 703 GLY A CA 1
ATOM 5519 C C . GLY A 1 703 ? -0.063 -3.413 -8.711 1.00 97.62 703 GLY A C 1
ATOM 5520 O O . GLY A 1 703 ? 0.778 -3.505 -7.809 1.00 97.62 703 GLY A O 1
ATOM 5521 N N . THR A 1 704 ? -1.363 -3.637 -8.514 1.00 97.06 704 THR A N 1
ATOM 5522 C CA . THR A 1 704 ? -1.970 -3.856 -7.191 1.00 97.06 704 THR A CA 1
ATOM 5523 C C . THR A 1 704 ? -2.406 -5.298 -6.970 1.00 97.06 704 THR A C 1
ATOM 5525 O O . THR A 1 704 ? -2.625 -5.698 -5.827 1.00 97.06 704 THR A O 1
ATOM 5528 N N . GLY A 1 705 ? -2.500 -6.087 -8.039 1.00 96.62 705 GLY A N 1
ATOM 5529 C CA . GLY A 1 705 ? -3.084 -7.418 -8.011 1.00 96.62 705 GLY A CA 1
ATOM 5530 C C . GLY A 1 705 ? -2.123 -8.601 -8.140 1.00 96.62 705 GLY A C 1
ATOM 5531 O O . GLY A 1 705 ? -0.897 -8.529 -8.020 1.00 96.62 705 GLY A O 1
ATOM 5532 N N . SER A 1 706 ? -2.756 -9.746 -8.386 1.00 98.12 706 SER A N 1
ATOM 5533 C CA . SER A 1 706 ? -2.138 -11.072 -8.432 1.00 98.12 706 SER A CA 1
ATOM 5534 C C . SER A 1 706 ? -1.098 -11.255 -9.547 1.00 98.12 706 SER A C 1
ATOM 5536 O O . SER A 1 706 ? -0.200 -12.078 -9.377 1.00 98.12 706 SER A O 1
ATOM 5538 N N . ALA A 1 707 ? -1.165 -10.521 -10.668 1.00 98.69 707 ALA A N 1
ATOM 5539 C CA . ALA A 1 707 ? -0.205 -10.697 -11.763 1.00 98.69 707 ALA A CA 1
ATOM 5540 C C . ALA A 1 707 ? 1.208 -10.222 -11.382 1.00 98.69 707 ALA A C 1
ATOM 5542 O O . ALA A 1 707 ? 2.179 -10.928 -11.657 1.00 98.69 707 ALA A O 1
ATOM 5543 N N . GLY A 1 708 ? 1.331 -9.084 -10.690 1.00 98.56 708 GLY A N 1
ATOM 5544 C CA . GLY A 1 708 ? 2.625 -8.610 -10.183 1.00 98.56 708 GLY A CA 1
ATOM 5545 C C . GLY A 1 708 ? 3.215 -9.533 -9.112 1.00 98.56 708 GLY A C 1
ATOM 5546 O O . GLY A 1 708 ? 4.419 -9.789 -9.094 1.00 98.56 708 GLY A O 1
ATOM 5547 N N . ILE A 1 709 ? 2.353 -10.104 -8.264 1.00 98.75 709 ILE A N 1
ATOM 5548 C CA . ILE A 1 709 ? 2.739 -11.096 -7.249 1.00 98.75 709 ILE A CA 1
ATOM 5549 C C . ILE A 1 709 ? 3.247 -12.383 -7.916 1.00 98.75 709 ILE A C 1
ATOM 5551 O O . ILE A 1 709 ? 4.299 -12.901 -7.541 1.00 98.75 709 ILE A O 1
ATOM 5555 N N . ALA A 1 710 ? 2.532 -12.883 -8.930 1.00 98.69 710 ALA A N 1
ATOM 5556 C CA . ALA A 1 710 ? 2.915 -14.086 -9.667 1.00 98.69 710 ALA A CA 1
ATOM 5557 C C . ALA A 1 710 ? 4.296 -13.936 -10.319 1.00 98.69 710 ALA A C 1
ATOM 5559 O O . ALA A 1 710 ? 5.116 -14.845 -10.216 1.00 98.69 710 ALA A O 1
ATOM 5560 N N . LEU A 1 711 ? 4.573 -12.780 -10.929 1.00 98.56 711 LEU A N 1
ATOM 5561 C CA . LEU A 1 711 ? 5.869 -12.471 -11.537 1.00 98.56 711 LEU A CA 1
ATOM 5562 C C . LEU A 1 711 ? 7.017 -12.498 -10.520 1.00 98.56 711 LEU A C 1
ATOM 5564 O O . LEU A 1 711 ? 8.045 -13.127 -10.775 1.00 98.56 711 LEU A O 1
ATOM 5568 N N . PHE A 1 712 ? 6.828 -11.884 -9.349 1.00 98.44 712 PHE A N 1
ATOM 5569 C CA . PHE A 1 712 ? 7.820 -11.925 -8.274 1.00 98.44 712 PHE A CA 1
ATOM 5570 C C . PHE A 1 712 ? 8.076 -13.356 -7.778 1.00 98.44 712 PHE A C 1
ATOM 5572 O O . PHE A 1 712 ? 9.225 -13.799 -7.748 1.00 98.44 712 PHE A O 1
ATOM 5579 N N . LEU A 1 713 ? 7.023 -14.104 -7.429 1.00 98.44 713 LEU A N 1
ATOM 5580 C CA . LEU A 1 713 ? 7.168 -15.473 -6.915 1.00 98.44 713 LEU A CA 1
ATOM 5581 C C . LEU A 1 713 ? 7.770 -16.420 -7.962 1.00 98.44 713 LEU A C 1
ATOM 5583 O O . LEU A 1 713 ? 8.573 -17.289 -7.619 1.00 98.44 713 LEU A O 1
ATOM 5587 N N . HIS A 1 714 ? 7.422 -16.230 -9.237 1.00 97.56 714 HIS A N 1
ATOM 5588 C CA . HIS A 1 714 ? 8.005 -16.972 -10.348 1.00 97.56 714 HIS A CA 1
ATOM 5589 C C . HIS A 1 714 ? 9.502 -16.687 -10.494 1.00 97.56 714 HIS A C 1
ATOM 5591 O O . HIS A 1 714 ? 10.289 -17.630 -10.603 1.00 97.56 714 HIS A O 1
ATOM 5597 N N . ARG A 1 715 ? 9.907 -15.408 -10.445 1.00 96.62 715 ARG A N 1
ATOM 5598 C CA . ARG A 1 715 ? 11.322 -15.008 -10.493 1.00 96.62 715 ARG A CA 1
ATOM 5599 C C . ARG A 1 715 ? 12.101 -15.576 -9.305 1.00 96.62 715 ARG A C 1
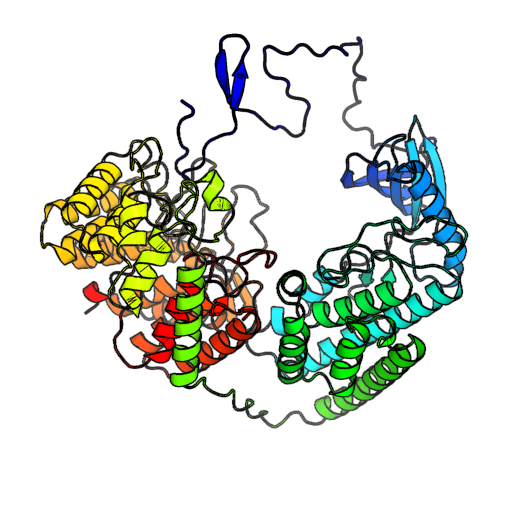ATOM 5601 O O . ARG A 1 715 ? 13.177 -16.123 -9.507 1.00 96.62 715 ARG A O 1
ATOM 5608 N N . LEU A 1 716 ? 11.536 -15.528 -8.095 1.00 96.88 716 LEU A N 1
ATOM 5609 C CA . LEU A 1 716 ? 12.147 -16.121 -6.900 1.00 96.88 716 LEU A CA 1
ATOM 5610 C C . LEU A 1 716 ? 12.338 -17.640 -7.042 1.00 96.88 716 LEU A C 1
ATOM 5612 O O . LEU A 1 716 ? 13.380 -18.162 -6.660 1.00 96.88 716 LEU A O 1
ATOM 5616 N N . GLY A 1 717 ? 11.359 -18.351 -7.613 1.00 95.50 717 GLY A N 1
ATOM 5617 C CA . GLY A 1 717 ? 11.448 -19.800 -7.832 1.00 95.50 717 GLY A CA 1
ATOM 5618 C C . GLY A 1 717 ? 12.602 -20.213 -8.750 1.00 95.50 717 GLY A C 1
ATOM 5619 O O . GLY A 1 717 ? 13.170 -21.289 -8.546 1.00 95.50 717 GLY A O 1
ATOM 5620 N N . HIS A 1 718 ? 12.969 -19.327 -9.682 1.00 93.38 718 HIS A N 1
ATOM 5621 C CA . HIS A 1 718 ? 14.078 -19.472 -10.629 1.00 93.38 718 HIS A CA 1
ATOM 5622 C C . HIS A 1 718 ? 15.338 -18.692 -10.213 1.00 93.38 718 HIS A C 1
ATOM 5624 O O . HIS A 1 718 ? 16.229 -18.482 -11.037 1.00 93.38 718 HIS A O 1
ATOM 5630 N N . ALA A 1 719 ? 15.434 -18.220 -8.965 1.00 89.88 719 ALA A N 1
ATOM 5631 C CA . ALA A 1 719 ? 16.600 -17.462 -8.525 1.00 89.88 719 ALA A CA 1
ATOM 5632 C C . ALA A 1 719 ? 17.895 -18.269 -8.744 1.00 89.88 719 ALA A C 1
ATOM 5634 O O . ALA A 1 719 ? 17.984 -19.446 -8.393 1.00 89.88 719 ALA A O 1
ATOM 5635 N N . GLY A 1 720 ? 18.901 -17.625 -9.343 1.00 81.06 720 GLY A N 1
ATOM 5636 C CA . GLY A 1 720 ? 20.149 -18.267 -9.778 1.00 81.06 720 GLY A CA 1
ATOM 5637 C C . GLY A 1 720 ? 20.171 -18.642 -11.265 1.00 81.06 720 GLY A C 1
ATOM 5638 O O . GLY A 1 720 ? 21.249 -18.828 -11.831 1.00 81.06 720 GLY A O 1
ATOM 5639 N N . GLU A 1 721 ? 19.016 -18.671 -11.929 1.00 83.50 721 GLU A N 1
ATOM 5640 C CA . GLU A 1 721 ? 18.911 -18.639 -13.387 1.00 83.50 721 GLU A CA 1
ATOM 5641 C C . GLU A 1 721 ? 18.821 -17.177 -13.836 1.00 83.50 721 GLU A C 1
ATOM 5643 O O . GLU A 1 721 ? 18.110 -16.373 -13.233 1.00 83.50 721 GLU A O 1
ATOM 5648 N N . ARG A 1 722 ? 19.563 -16.789 -14.878 1.00 65.88 722 ARG A N 1
ATOM 5649 C CA . ARG A 1 722 ? 19.554 -15.398 -15.351 1.00 65.88 722 ARG A CA 1
ATOM 5650 C C . ARG A 1 722 ? 18.280 -15.123 -16.154 1.00 65.88 722 ARG A C 1
ATOM 5652 O O . ARG A 1 722 ? 18.305 -15.134 -17.382 1.00 65.88 722 ARG A O 1
ATOM 5659 N N . ASN A 1 723 ? 17.192 -14.857 -15.441 1.00 64.56 723 ASN A N 1
ATOM 5660 C CA . ASN A 1 723 ? 15.889 -14.493 -15.982 1.00 64.56 723 ASN A CA 1
ATOM 5661 C C . ASN A 1 723 ? 15.682 -13.002 -15.697 1.00 64.56 723 ASN A C 1
ATOM 5663 O O . ASN A 1 723 ? 15.465 -12.624 -14.552 1.00 64.56 723 ASN A O 1
ATOM 5667 N N . GLY A 1 724 ? 15.859 -12.155 -16.719 1.00 75.88 724 GLY A N 1
ATOM 5668 C CA . GLY A 1 724 ? 15.856 -10.693 -16.573 1.00 75.88 724 GLY A CA 1
ATOM 5669 C C . GLY A 1 724 ? 14.646 -10.139 -15.806 1.00 75.88 724 GLY A C 1
ATOM 5670 O O . GLY A 1 724 ? 13.611 -10.790 -15.676 1.00 75.88 724 GLY A O 1
ATOM 5671 N N . ASN A 1 725 ? 14.768 -8.916 -15.294 1.00 90.56 725 ASN A N 1
ATOM 5672 C CA . ASN A 1 725 ? 13.713 -8.301 -14.494 1.00 90.56 725 ASN A CA 1
ATOM 5673 C C . ASN A 1 725 ? 12.482 -7.972 -15.365 1.00 90.56 725 ASN A C 1
ATOM 5675 O O . ASN A 1 725 ? 12.572 -7.259 -16.364 1.00 90.56 725 ASN A O 1
ATOM 5679 N N . PHE A 1 726 ? 11.320 -8.496 -14.964 1.00 94.69 726 PHE A N 1
ATOM 5680 C CA . PHE A 1 726 ? 10.050 -8.328 -15.677 1.00 94.69 726 PHE A CA 1
ATOM 5681 C C . PHE A 1 726 ? 9.519 -6.889 -15.627 1.00 94.69 726 PHE A C 1
ATOM 5683 O O . PHE A 1 726 ? 8.686 -6.507 -16.438 1.00 94.69 726 PHE A O 1
ATOM 5690 N N . ASN A 1 727 ? 9.985 -6.061 -14.690 1.00 94.94 727 ASN A N 1
ATOM 5691 C CA . ASN A 1 727 ? 9.424 -4.736 -14.436 1.00 94.94 727 ASN A CA 1
ATOM 5692 C C . ASN A 1 727 ? 9.992 -3.656 -15.380 1.00 94.94 727 ASN A C 1
ATOM 5694 O O . ASN A 1 727 ? 10.447 -2.595 -14.947 1.00 94.94 727 ASN A O 1
ATOM 5698 N N . PHE A 1 728 ? 9.977 -3.964 -16.682 1.00 95.38 728 PHE A N 1
ATOM 5699 C CA . PHE A 1 728 ? 10.299 -3.070 -17.799 1.00 95.38 728 PHE A CA 1
ATOM 5700 C C . PHE A 1 728 ? 11.689 -2.410 -17.727 1.00 95.38 728 PHE A C 1
ATOM 5702 O O . PHE A 1 728 ? 11.876 -1.279 -18.179 1.00 95.38 728 PHE A O 1
ATOM 5709 N N . THR A 1 729 ? 12.691 -3.110 -17.189 1.00 95.00 729 THR A N 1
ATOM 5710 C CA . THR A 1 729 ? 14.096 -2.674 -17.234 1.00 95.00 729 THR A CA 1
ATOM 5711 C C . THR A 1 729 ? 14.781 -3.169 -18.512 1.00 95.00 729 THR A C 1
ATOM 5713 O O . THR A 1 729 ? 14.391 -4.172 -19.110 1.00 95.00 729 THR A O 1
ATOM 5716 N N . LEU A 1 730 ? 15.823 -2.465 -18.962 1.00 95.94 730 LEU A N 1
ATOM 5717 C CA . LEU A 1 730 ? 16.599 -2.824 -20.155 1.00 95.94 730 LEU A CA 1
ATOM 5718 C C . LEU A 1 730 ? 17.988 -3.343 -19.774 1.00 95.94 730 LEU A C 1
ATOM 5720 O O . LEU A 1 730 ? 18.992 -2.951 -20.363 1.00 95.94 730 LEU A O 1
ATOM 5724 N N . ASP A 1 731 ? 18.044 -4.258 -18.804 1.00 93.81 731 ASP A N 1
ATOM 5725 C CA . ASP A 1 731 ? 19.299 -4.764 -18.218 1.00 93.81 731 ASP A CA 1
ATOM 5726 C C . ASP A 1 731 ? 20.227 -5.455 -19.225 1.00 93.81 731 ASP A C 1
ATOM 5728 O O . ASP A 1 731 ? 21.426 -5.578 -18.992 1.00 93.81 731 ASP A O 1
ATOM 5732 N N . GLN A 1 732 ? 19.702 -5.844 -20.386 1.00 91.69 732 GLN A N 1
ATOM 5733 C CA . GLN A 1 732 ? 20.489 -6.331 -21.521 1.00 91.69 732 GLN A CA 1
ATOM 5734 C C . GLN A 1 732 ? 21.495 -5.303 -22.070 1.00 91.69 732 GLN A C 1
ATOM 5736 O O . GLN A 1 732 ? 22.455 -5.698 -22.720 1.00 91.69 732 GLN A O 1
ATOM 5741 N N . LEU A 1 733 ? 21.307 -4.006 -21.794 1.00 93.81 733 LEU A N 1
ATOM 5742 C CA . LEU A 1 733 ? 22.272 -2.946 -22.116 1.00 93.81 733 LEU A CA 1
ATOM 5743 C C . LEU A 1 733 ? 23.449 -2.870 -21.129 1.00 93.81 733 LEU A C 1
ATOM 5745 O O . LEU A 1 733 ? 24.424 -2.184 -21.416 1.00 93.81 733 LEU A O 1
ATOM 5749 N N . LEU A 1 734 ? 23.361 -3.530 -19.969 1.00 90.56 734 LEU A N 1
ATOM 5750 C CA . LEU A 1 734 ? 24.396 -3.500 -18.926 1.00 90.56 734 LEU A CA 1
ATOM 5751 C C . LEU A 1 734 ? 25.519 -4.529 -19.156 1.00 90.56 734 LEU A C 1
ATOM 5753 O O . LEU A 1 734 ? 26.482 -4.538 -18.391 1.00 90.56 734 LEU A O 1
ATOM 5757 N N . ILE A 1 735 ? 25.353 -5.432 -20.132 1.00 67.00 735 ILE A N 1
ATOM 5758 C CA . ILE A 1 735 ? 26.192 -6.625 -20.358 1.00 67.00 735 ILE A CA 1
ATOM 5759 C C . ILE A 1 735 ? 27.354 -6.332 -21.300 1.00 67.00 735 ILE A C 1
ATOM 5761 O O . ILE A 1 735 ? 27.104 -5.746 -22.376 1.00 67.00 735 ILE A O 1
#

Nearest PDB structures (foldseek):
  8wgo-assembly1_B  TM=7.614E-01  e=6.745E-24  Streptococcus pneumoniae
  7wj6-assembly1_A  TM=8.917E-01  e=7.778E-12  Thermomonospora curvata DSM 43183
  7wj7-assembly1_A  TM=9.039E-01  e=1.569E-11  Thermomonospora curvata DSM 43183
  7wj7-assembly1_B  TM=8.880E-01  e=4.700E-11  Thermomonospora curvata DSM 43183
  7wj6-assembly1_B  TM=8.860E-01  e=1.130E-10  Thermomonospora curvata DSM 43183

Foldseek 3Di:
DQFQDLLQFGADWDQDPVRDTDGDDDDPDDDDPPPDDDPPDDPDDDPPPPPDFDAPDVRQWGFDDWPDQDPQFTKTWTARNVVRAIKIKTKGAPPDPQDPVRDGRQNLLVQVLVLLVVCVVVQQAWRWDDWDDDDRMIMTITDDDQFDFQVVLLCVQPQLNADLQRDLLSLLVLLLLVLLLLLLVLVSLLVCVVQQKFQQEQASRQWTANNVGSNNIHGYDSSQMDHPPPDDGDQDYDALQAQAPPGRDTDSLSVLSSSLSRVLVSLPNASLLCNVPVPLLLVSLVVSCVRSVPDPLSSVLSPQSNDNDSVSHDDSVVVSVSSVVSSVVSVVVSVVVVVDPDDDDDPDPPDQDALVNLVQQLVLLLLCQVVQADLVDLLEGHFWDPVSNRRHQQFLATHLLVLLLLCCQQVVADDPSSVVSVVVDDAALSRANLACRRGLLVSLVSCVSNVNPVVSVVSLVRSLVRPCQPLALWRNSHVLVSLLSLLVVCVVPVDCVSLVSSVVSLVVCLVQWDDDPFATFHAHPLRKTFEFQGRALLVQLQSLVLNCLVPVDCVSNVNSVRRLRVQLVQWDQGPPRATFGQGTQDPDPPGPPDTALFCQRMLLRSLQRLLLCCLQVVDVVSVVSSVRSLSSLLNQDDNALACGRHLLVSLLSLLVVCVSPVDCVSLVSSSSSLSSSCSQWDDDPSGIFGAFPPSNHTHSRCGGTSSVVSLSSNCSSVRVPPSDRSPSHPCVSSD

Sequence (735 aa):
MASLSFSGESPHVLIAPNGEQVQDVRAPMWSPPPWVTDPFETAEEPEDEEGEVPTLKEGRYQIEEAITFSVSGGVYVATDRTNNTRVLIKEARPATGCDQSGYDAVDRLRKEYRLLQKLQKYRIAPQPIDLFSDWEHLFLVEEYIDGIDLTMFVVGLSPIVQEIHPSSESKQHYLQQIYAIWQKLAFSLAQIHAEGIVCGDLSNKNVLVHPDNPTDVRIIDLETAWEVGVDTPVMLATPGFTVPQQGFTSDQAADIYALGSIMLSTLFPMNLVLDVDPSAKERFIKDLGADLGVSADIQQIIQHCMADEAAQRPPLEQVVMVLKQAVSSSHSEALDLRQRSSSHSQASDLMQLSSAQLYQTVDGLIDYILTSADFTRRDRLFPADPMIFTTNPLSVAFGASGVAHMLVHIRSEVPSSVRAWMLTHDISQDKYPAGLYMGLSGIAWVLWECGLEDMATQLLHKAGEHPLLFESADIFYGATGYGLTCLRFYLNTGDQSWLDRAMHIGEWLMQTCQEVEKGCCWPDQDGQIWLGYTRGGSGIALFLLYLYLASGRSQFLEIGEQALAFEVAHARKMQEGVLAVPRGILGSEDSERVSTHYWLDGSAGVATTLMRFWVVTQKQQYHDSFAQFARDSCRKYTAFPSLFRGLSGLGNVLLDAYEFTHADHYLHEAHRVANGVLLYKIDRPQGIAFPGEQLMRIATDFGTGSAGIALFLHRLGHAGERNGNFNFTLDQLLI

Secondary structure (DSSP, 8-state):
-PPPPTTSPPPPEEE-TTS-EEE----SS----TTPPPTT--S------TTPPPEETTTTEEEEEEEEEETTEEEEEEEETTTTEEEEEEEE-TT-S--TTS--HHHHHHHHHHHHHHHGGGTSSPPEEEEEEETTEEEEEEEPP--EEHHHHHHHH-HHHH-SS--HHHHHHHHHHHHHHHHHHHHHHHHHHHTTEE-S---GGGEEEETTEEEEEEE---SS-EETTTSPPP----TTSS-TTS----SHHHHHHHHHHHHHHHH-S-GGGGGT-TTHHHHHHHHHHHHHT--HHHHHHHHHHT-SSGGGSPPHHHHHHHHHHHHHHHHHHHHHHTT------------PPPHHHHHHHHHHHHHHHHHT--TT-SS-SS---GGGGTS-TT-TTTSHHHHHHHHHHHHS---HHHHHHHHTS---TTTS-SSTTTSHHHHHHHHHHTT-HHHHHHHHHHHHT-TTTTS--SSSSSHHHHHHHHHHHHHHH--HHHHHHHHHHHHHHHHHPEEETTEEE---TTSPEE-SSSSSHHHHHHHHHHHHHHH--HHHHHHHHHHHHHHHHHPEE-GGG-EEEESEE-SSS-----EE-STTTSHHHHHHHHHHHHHHH--HHHHHHHHHHHGGG--S--S--SSSSSHHHHHHHHHHHHHHH--HHHHHHHHHHHHHHHHT-EEETTEEE-B-TTSSSB--SSSSSHHHHHHHHHHHHTTTS----TTT--GGGG-

Radius of gyration: 28.51 Å; Cα contacts (8 Å, |Δi|>4): 1435; chains: 1; bounding box: 68×66×75 Å

pLDDT: mean 90.39, std 12.18, range [33.34, 98.81]

Solvent-accessible surface area (backbone atoms only — not comparable to full-atom values): 38252 Å² total; per-residue (Å²): 126,89,69,55,39,53,79,19,35,66,76,61,63,41,74,44,99,88,69,47,79,40,77,59,68,87,59,102,52,97,61,71,59,96,90,58,78,75,93,75,81,63,89,76,76,78,80,75,65,91,82,70,74,57,56,43,75,96,62,39,32,36,53,77,50,76,78,46,83,52,92,31,32,39,33,31,39,24,38,35,66,88,79,73,42,67,27,30,36,42,40,16,30,69,88,20,72,61,48,99,85,68,46,24,27,42,55,35,52,55,49,28,51,54,53,29,59,73,45,42,92,71,60,38,42,53,46,65,72,48,76,49,70,54,90,84,30,38,36,42,32,28,48,52,75,84,52,42,34,42,57,58,52,37,62,77,58,32,33,73,73,69,36,66,75,60,49,74,64,52,28,48,54,42,52,47,42,52,34,39,34,50,28,48,50,40,49,45,51,48,54,40,46,74,75,41,35,31,56,39,45,55,45,45,80,31,27,32,31,22,89,93,36,51,73,52,55,32,45,47,78,48,63,37,33,34,38,73,95,77,50,76,79,42,83,54,68,57,85,41,30,62,68,64,94,72,61,83,65,62,43,70,54,43,45,41,24,9,51,19,31,43,58,49,32,65,74,50,78,56,42,40,34,32,71,72,36,65,69,40,56,61,52,46,47,53,51,50,22,67,74,56,64,53,50,70,70,56,48,50,50,38,51,32,23,53,38,88,53,59,90,62,34,66,59,51,70,59,54,32,50,54,30,50,50,52,41,56,50,48,57,55,52,57,58,52,51,77,73,56,86,80,74,86,78,75,74,76,84,72,78,71,72,50,46,68,60,32,47,55,49,36,51,24,31,51,42,24,48,64,70,52,48,38,87,87,51,84,64,41,46,52,51,37,54,75,62,21,80,48,36,39,38,47,12,22,35,37,11,51,32,16,38,43,44,38,32,34,76,75,68,71,48,64,60,68,68,61,56,50,56,62,67,71,55,88,89,44,75,79,61,40,21,26,1,18,35,54,9,31,18,28,34,15,52,37,32,37,73,72,72,38,51,72,60,14,51,55,35,37,51,49,22,77,67,29,91,52,22,79,71,33,69,21,27,35,41,6,34,39,16,34,23,48,42,25,45,52,49,18,74,76,68,70,44,60,72,29,44,52,50,22,48,51,41,52,53,48,51,68,70,64,47,43,80,52,101,55,32,30,45,65,58,46,95,88,54,43,32,44,26,19,17,33,61,8,34,27,30,45,18,42,47,24,42,52,47,19,65,75,68,70,44,63,68,37,36,55,53,17,53,24,15,40,42,27,53,63,70,64,40,43,80,48,74,98,68,26,37,34,20,31,49,37,45,50,93,52,98,75,44,59,84,60,60,32,51,25,23,39,35,5,16,23,15,36,22,57,30,30,48,52,50,18,72,74,67,69,45,64,69,31,50,56,50,20,60,26,13,45,53,55,27,47,35,45,68,68,95,28,45,12,19,34,68,15,30,26,22,17,25,45,42,26,45,51,50,19,74,77,66,69,43,66,66,32,50,53,38,25,37,46,15,48,55,37,34,56,52,56,58,35,87,49,101,62,26,33,46,28,44,16,73,86,26,70,44,64,12,36,10,20,30,41,7,36,25,25,31,34,50,33,42,50,50,60,46,45,64,93,55,96,70,77,68,83,85,82,60,69,67,80,69,77,110

Mean predicted aligned error: 7.29 Å